Protein AF-A0A151J9N9-F1 (afdb_monomer)

InterPro domains:
  IPR048365 Transposable element P transposase-like, RNase H domain, N-terminal [PF21787] (84-137)
  IPR048367 Transposable element P transposase-like, RNase H, C-terminal domain [PF21789] (206-238)

Mean predicted aligned error: 14.63 Å

Secondary structure (DSSP, 8-state):
-HHHHHHHHHHHTTS-HHHHHHHHHHHHHTT--GGG----HHHHHHHHHHHHH-HHHHHHHHHHS----HHHHHHHHHTS---SS--HHHHHHHHHHHHH---GGGG---------------EEETTTTEEETSPPPEETTSSHHHHHHHHHHHHHT--EE-TTT--EES--HHHHHHHHHHHHHHHHHIIIIIIS--SEE-GGGGSSHHHHHHHHHHHHHHHH-SS--HHHHHHHHHHHHHTTT-PPPPTT-SSPP--PPPS--HHHHHHHHT--------------------------SSHHHHHHHHTTT-SS-----HHHHHHHHHHHHHHHHH-TT-HHHHHHHEEEEEETTEEEEEE-HHHHHHHHHHHHHHHHHHHHHTTSTTHHHHHHHHHHHTTTTTT---TTTHHHHHHHHHHHHHHHHHHHHHHHHHHHHTT-

Structure (mmCIF, N/CA/C/O backbone):
data_AF-A0A151J9N9-F1
#
_entry.id   AF-A0A151J9N9-F1
#
loop_
_atom_site.group_PDB
_atom_site.id
_atom_site.type_symbol
_atom_site.label_atom_id
_atom_site.label_alt_id
_atom_site.label_comp_id
_atom_site.label_asym_id
_atom_site.label_entity_id
_atom_site.label_seq_id
_atom_site.pdbx_PDB_ins_code
_atom_site.Cartn_x
_atom_site.Cartn_y
_atom_site.Cartn_z
_atom_site.occupancy
_atom_site.B_iso_or_equiv
_atom_site.auth_seq_id
_atom_site.auth_comp_id
_atom_site.auth_asym_id
_atom_site.auth_atom_id
_atom_site.pdbx_PDB_model_num
ATOM 1 N N . MET A 1 1 ? 55.517 -10.309 3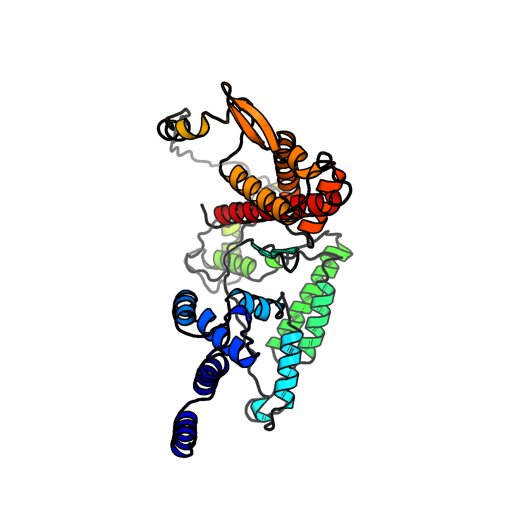.461 1.00 52.31 1 MET A N 1
ATOM 2 C CA . MET A 1 1 ? 54.178 -10.945 3.435 1.00 52.31 1 MET A CA 1
ATOM 3 C C . MET A 1 1 ? 53.534 -11.020 4.825 1.00 52.31 1 MET A C 1
ATOM 5 O O . MET A 1 1 ? 52.370 -10.668 4.935 1.00 52.31 1 MET A O 1
ATOM 9 N N . LEU A 1 2 ? 54.267 -11.378 5.897 1.00 49.97 2 LEU A N 1
ATOM 10 C CA . LEU A 1 2 ? 53.735 -11.324 7.275 1.00 49.97 2 LEU A CA 1
ATOM 11 C C . LEU A 1 2 ? 53.329 -9.907 7.742 1.00 49.97 2 LEU A C 1
ATOM 13 O O . LEU A 1 2 ? 52.328 -9.764 8.436 1.00 49.97 2 LEU A O 1
ATOM 17 N N . SER A 1 3 ? 54.050 -8.855 7.338 1.00 63.28 3 SER A N 1
ATOM 18 C CA . SER A 1 3 ? 53.783 -7.474 7.785 1.00 63.28 3 SER A CA 1
ATOM 19 C C . SER A 1 3 ? 52.447 -6.905 7.293 1.00 63.28 3 SER A C 1
ATOM 21 O O . SER A 1 3 ? 51.748 -6.234 8.047 1.00 63.28 3 SER A O 1
ATOM 23 N N . THR A 1 4 ? 52.048 -7.204 6.054 1.00 61.69 4 THR A N 1
ATOM 24 C CA . THR A 1 4 ? 50.780 -6.746 5.467 1.00 61.69 4 THR A CA 1
ATOM 25 C C . THR A 1 4 ? 49.570 -7.480 6.038 1.00 61.69 4 THR A C 1
ATOM 27 O O . THR A 1 4 ? 48.537 -6.858 6.272 1.00 61.69 4 THR A O 1
ATOM 30 N N . PHE A 1 5 ? 49.698 -8.779 6.324 1.00 67.00 5 PHE A N 1
ATOM 31 C CA . PHE A 1 5 ? 48.633 -9.555 6.966 1.00 67.00 5 PHE A CA 1
ATOM 32 C C . PHE A 1 5 ? 48.384 -9.099 8.413 1.00 67.00 5 PHE A C 1
ATOM 34 O O . PHE A 1 5 ? 47.239 -8.898 8.819 1.00 67.00 5 PHE A O 1
ATOM 41 N N . VAL A 1 6 ? 49.454 -8.849 9.174 1.00 73.12 6 VAL A N 1
ATOM 42 C CA . VAL A 1 6 ? 49.362 -8.300 10.537 1.00 73.12 6 VAL A CA 1
ATOM 43 C C . VAL A 1 6 ? 48.759 -6.891 10.523 1.00 73.12 6 VAL A C 1
ATOM 45 O O . VAL A 1 6 ? 47.864 -6.607 11.318 1.00 73.12 6 VAL A O 1
ATOM 48 N N . ALA A 1 7 ? 49.166 -6.032 9.584 1.00 72.56 7 ALA A N 1
ATOM 49 C CA . ALA A 1 7 ? 48.597 -4.692 9.436 1.00 72.56 7 ALA A CA 1
ATOM 50 C C . ALA A 1 7 ? 47.094 -4.719 9.103 1.00 72.56 7 ALA A C 1
ATOM 52 O O . ALA A 1 7 ? 46.330 -3.942 9.676 1.00 72.56 7 ALA A O 1
ATOM 53 N N . PHE A 1 8 ? 46.649 -5.634 8.234 1.00 74.12 8 PHE A N 1
ATOM 54 C CA . PHE A 1 8 ? 45.229 -5.787 7.911 1.00 74.12 8 PHE A CA 1
ATOM 55 C C . PHE A 1 8 ? 44.408 -6.254 9.117 1.00 74.12 8 PHE A C 1
ATOM 57 O O . PHE A 1 8 ? 43.346 -5.696 9.372 1.00 74.12 8 PHE A O 1
ATOM 64 N N . ASN A 1 9 ? 44.905 -7.217 9.897 1.00 76.00 9 ASN A N 1
ATOM 65 C CA . ASN A 1 9 ? 44.206 -7.678 11.100 1.00 76.00 9 ASN A CA 1
ATOM 66 C C . ASN A 1 9 ? 44.138 -6.587 12.179 1.00 76.00 9 ASN A C 1
ATOM 68 O O . ASN A 1 9 ? 43.089 -6.387 12.788 1.00 76.00 9 ASN A O 1
ATOM 72 N N . LEU A 1 10 ? 45.216 -5.821 12.373 1.00 78.69 10 LEU A N 1
ATOM 73 C CA . LEU A 1 10 ? 45.214 -4.665 13.277 1.00 78.69 10 LEU A CA 1
ATOM 74 C C . LEU A 1 10 ? 44.241 -3.571 12.819 1.00 78.69 10 LEU A C 1
ATOM 76 O O . LEU A 1 10 ? 43.599 -2.936 13.654 1.00 78.69 10 LEU A O 1
ATOM 80 N N . PHE A 1 11 ? 44.116 -3.353 11.508 1.00 79.94 11 PHE A N 1
ATOM 81 C CA . PHE A 1 11 ? 43.140 -2.431 10.932 1.00 79.94 11 PHE A CA 1
ATOM 82 C C . PHE A 1 11 ? 41.705 -2.941 11.113 1.00 79.94 11 PHE A C 1
ATOM 84 O O . PHE A 1 11 ? 40.861 -2.211 11.624 1.00 79.94 11 PHE A O 1
ATOM 91 N N . ALA A 1 12 ? 41.439 -4.202 10.772 1.00 79.62 12 ALA A N 1
ATOM 92 C CA . ALA A 1 12 ? 40.127 -4.830 10.892 1.00 79.62 12 ALA A CA 1
ATOM 93 C C 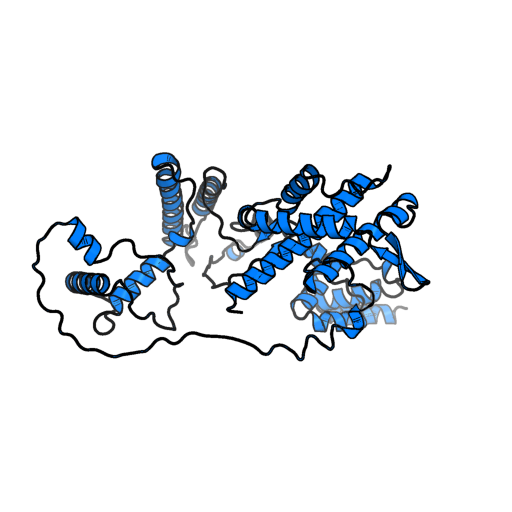. ALA A 1 12 ? 39.609 -4.826 12.338 1.00 79.62 12 ALA A C 1
ATOM 95 O O . ALA A 1 12 ? 38.441 -4.519 12.560 1.00 79.62 12 ALA A O 1
ATOM 96 N N . ASN A 1 13 ? 40.485 -5.068 13.318 1.00 83.31 13 ASN A N 1
ATOM 97 C CA . ASN A 1 13 ? 40.135 -5.059 14.742 1.00 83.31 13 ASN A CA 1
ATOM 98 C C . ASN A 1 13 ? 39.726 -3.672 15.272 1.00 83.31 13 ASN A C 1
ATOM 100 O O . ASN A 1 13 ? 39.119 -3.585 16.336 1.00 83.31 13 ASN A O 1
ATOM 104 N N . LYS A 1 14 ? 40.043 -2.587 14.552 1.00 88.19 14 LYS A N 1
ATOM 105 C CA . LYS A 1 14 ? 39.627 -1.216 14.901 1.00 88.19 14 LYS A CA 1
ATOM 106 C C . LYS A 1 14 ? 38.298 -0.804 14.264 1.00 88.19 14 LYS A C 1
ATOM 108 O O . LYS A 1 14 ? 37.786 0.267 14.582 1.00 88.19 14 LYS A O 1
ATOM 113 N N . LEU A 1 15 ? 37.756 -1.609 13.352 1.00 88.88 15 LEU A N 1
ATOM 114 C CA . LEU A 1 15 ? 36.536 -1.295 12.617 1.00 88.88 15 LEU A CA 1
ATOM 115 C C . LEU A 1 15 ? 35.320 -1.973 13.242 1.00 88.88 15 LEU A C 1
ATOM 117 O O . LEU A 1 15 ? 35.376 -3.119 13.680 1.00 88.88 15 LEU A O 1
ATOM 121 N N . ASN A 1 16 ? 34.175 -1.293 13.204 1.00 91.31 16 ASN A N 1
ATOM 122 C CA . ASN A 1 16 ? 32.904 -1.940 13.511 1.00 91.31 16 ASN A CA 1
ATOM 123 C C . ASN A 1 16 ? 32.451 -2.854 12.358 1.00 91.31 16 ASN A C 1
ATOM 125 O O . ASN A 1 16 ? 32.914 -2.739 11.221 1.00 91.31 16 ASN A O 1
ATOM 129 N N . SER A 1 17 ? 31.482 -3.732 12.623 1.00 88.31 17 SER A N 1
ATOM 130 C CA . SER A 1 17 ? 31.041 -4.750 11.660 1.00 88.31 17 SER A CA 1
ATOM 131 C C . SER A 1 17 ? 30.574 -4.169 10.319 1.00 88.31 17 SER A C 1
ATOM 133 O O . SER A 1 17 ? 30.810 -4.769 9.271 1.00 88.31 17 SER A O 1
ATOM 135 N N . ARG A 1 18 ? 29.943 -2.984 10.316 1.00 90.19 18 ARG A N 1
ATOM 136 C CA . ARG A 1 18 ? 29.475 -2.327 9.080 1.00 90.19 18 ARG A CA 1
ATOM 137 C C . ARG A 1 1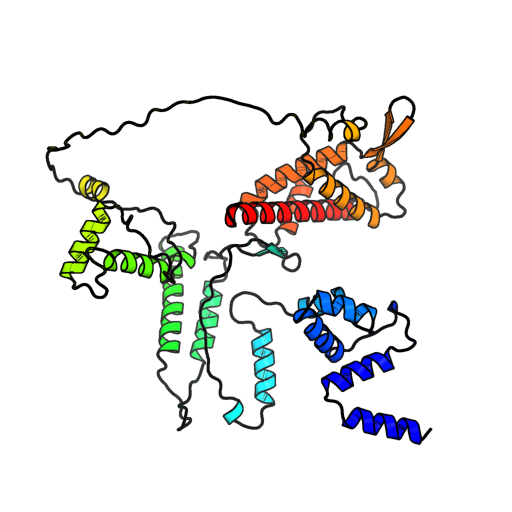8 ? 30.636 -1.754 8.270 1.00 90.19 18 ARG A C 1
ATOM 139 O O . ARG A 1 18 ? 30.661 -1.923 7.054 1.00 90.19 18 ARG A O 1
ATOM 146 N N . GLN A 1 19 ? 31.595 -1.110 8.934 1.00 90.81 19 GLN A N 1
ATOM 147 C CA . GLN A 1 19 ? 32.823 -0.613 8.309 1.00 90.81 19 GLN A CA 1
ATOM 148 C C . GLN A 1 19 ? 33.635 -1.771 7.728 1.00 90.81 19 GLN A C 1
ATOM 150 O O . GLN A 1 19 ? 34.045 -1.712 6.572 1.00 90.81 19 GLN A O 1
ATOM 155 N N . LEU A 1 20 ? 33.799 -2.854 8.492 1.00 90.62 20 LEU A N 1
ATOM 156 C CA . LEU A 1 20 ? 34.499 -4.047 8.035 1.00 90.62 20 LEU A CA 1
ATOM 157 C C . LEU A 1 20 ? 33.823 -4.645 6.794 1.00 90.62 20 LEU A C 1
ATOM 159 O O . LEU A 1 20 ? 34.497 -4.868 5.792 1.00 90.62 20 LEU A O 1
ATOM 163 N N . THR A 1 21 ? 32.494 -4.801 6.820 1.00 92.69 21 THR A N 1
ATOM 164 C CA . THR A 1 21 ? 31.706 -5.268 5.663 1.00 92.69 21 THR A CA 1
ATOM 165 C C . THR A 1 21 ? 31.928 -4.373 4.441 1.00 92.69 21 THR A C 1
ATOM 167 O O . THR A 1 21 ? 32.121 -4.871 3.334 1.00 92.69 21 THR A O 1
ATOM 170 N N . PHE A 1 22 ? 31.942 -3.048 4.625 1.00 94.00 22 PHE A N 1
ATOM 171 C CA . PHE A 1 22 ? 32.175 -2.096 3.540 1.00 94.00 22 PHE A CA 1
ATOM 172 C C . PHE A 1 22 ? 33.564 -2.253 2.910 1.00 94.00 22 PHE A C 1
ATOM 174 O O . PHE A 1 22 ? 33.670 -2.368 1.690 1.00 94.00 22 PHE A O 1
ATOM 181 N N . PHE A 1 23 ? 34.628 -2.276 3.716 1.00 92.19 23 PHE A N 1
ATOM 182 C CA . PHE A 1 23 ? 35.994 -2.387 3.198 1.00 92.19 23 PHE A CA 1
ATOM 183 C C . PHE A 1 23 ? 36.283 -3.773 2.617 1.00 92.19 23 PHE A C 1
ATOM 185 O O . PHE A 1 23 ? 36.908 -3.867 1.563 1.00 92.19 23 PHE A O 1
ATOM 192 N N . GLN A 1 24 ? 35.772 -4.844 3.233 1.00 90.56 24 GLN A N 1
ATOM 193 C CA . GLN A 1 24 ? 35.853 -6.197 2.677 1.00 90.56 24 GLN A CA 1
ATOM 194 C C . GLN A 1 24 ? 35.164 -6.282 1.313 1.00 90.56 24 GLN A C 1
ATOM 196 O O . GLN A 1 24 ? 35.735 -6.847 0.384 1.00 90.56 24 GLN A O 1
ATOM 201 N N . LEU A 1 25 ? 33.989 -5.662 1.161 1.00 93.75 25 LEU A N 1
ATOM 202 C CA . LEU A 1 25 ? 33.309 -5.533 -0.126 1.00 93.75 25 LEU A CA 1
ATOM 203 C C . LEU A 1 25 ? 34.196 -4.829 -1.165 1.00 93.75 25 LEU A C 1
ATOM 205 O O . LEU A 1 25 ? 34.306 -5.310 -2.295 1.00 93.75 25 LEU A O 1
ATOM 209 N N . GLN A 1 26 ? 34.839 -3.713 -0.795 1.00 94.06 26 GLN A N 1
ATOM 210 C CA . GLN A 1 26 ? 35.711 -2.976 -1.716 1.00 94.06 26 GLN A CA 1
ATOM 211 C C . GLN A 1 26 ? 36.912 -3.817 -2.164 1.00 94.06 26 GLN A C 1
ATOM 213 O O . GLN A 1 26 ? 37.210 -3.887 -3.355 1.00 94.06 26 GLN A O 1
ATOM 218 N N . LEU A 1 27 ? 37.568 -4.500 -1.224 1.00 90.44 27 LEU A N 1
ATOM 219 C CA . LEU A 1 27 ? 38.727 -5.346 -1.504 1.00 90.44 27 LEU A CA 1
ATOM 220 C C . LEU A 1 27 ? 38.350 -6.565 -2.349 1.00 90.44 27 LEU A C 1
ATOM 222 O O . LEU A 1 27 ? 39.007 -6.846 -3.347 1.00 90.44 27 LEU A O 1
ATOM 226 N N . ARG A 1 28 ? 37.255 -7.250 -2.001 1.00 92.31 28 ARG A N 1
ATOM 227 C CA . ARG A 1 28 ? 36.778 -8.459 -2.689 1.00 92.31 28 ARG A CA 1
ATOM 228 C C . ARG A 1 28 ? 36.382 -8.198 -4.140 1.00 92.31 28 ARG A C 1
ATOM 230 O O . ARG A 1 28 ? 36.520 -9.083 -4.979 1.00 92.31 28 ARG A O 1
ATOM 237 N N . LEU A 1 29 ? 35.845 -7.014 -4.432 1.00 92.00 29 LEU A N 1
ATOM 238 C CA . LEU A 1 29 ? 35.436 -6.633 -5.785 1.00 92.00 29 LEU A CA 1
ATOM 239 C C . LEU A 1 29 ? 36.518 -5.869 -6.554 1.00 92.00 29 LEU A C 1
ATOM 241 O O . LEU A 1 29 ? 36.318 -5.573 -7.738 1.00 92.00 29 LEU A O 1
ATOM 245 N N . SER A 1 30 ? 37.659 -5.582 -5.928 1.00 89.88 30 SER A N 1
ATOM 246 C CA . SER A 1 30 ? 38.805 -4.995 -6.613 1.00 89.88 30 SER A CA 1
ATOM 247 C C . SER A 1 30 ? 39.269 -5.909 -7.752 1.00 89.88 30 SER A C 1
ATOM 249 O O . SER A 1 30 ? 39.282 -7.130 -7.619 1.00 89.88 30 SER A O 1
ATOM 251 N N . GLY A 1 31 ? 39.569 -5.331 -8.915 1.00 86.56 31 GLY A N 1
ATOM 252 C CA . GLY A 1 31 ? 39.940 -6.085 -10.120 1.00 86.56 31 GLY A CA 1
ATOM 253 C C . GLY A 1 31 ? 38.785 -6.800 -10.838 1.00 86.56 31 GLY A C 1
ATOM 254 O O . GLY A 1 31 ? 38.981 -7.318 -11.934 1.00 86.56 31 GLY A O 1
ATOM 255 N N . THR A 1 32 ? 37.561 -6.798 -10.292 1.00 89.62 32 THR A N 1
ATOM 256 C CA . THR A 1 32 ? 36.397 -7.381 -10.980 1.00 89.62 32 THR A CA 1
ATOM 257 C C . THR A 1 32 ? 35.721 -6.372 -11.911 1.00 89.62 32 THR A C 1
ATOM 259 O O . THR A 1 32 ? 35.419 -5.228 -11.534 1.00 89.62 32 THR A O 1
ATOM 262 N N . ILE A 1 33 ? 35.423 -6.815 -13.136 1.00 89.62 33 ILE A N 1
ATOM 263 C CA . ILE A 1 33 ? 34.673 -6.012 -14.108 1.00 89.62 33 ILE A CA 1
ATOM 264 C C . ILE A 1 33 ? 33.260 -5.690 -13.586 1.00 89.62 33 ILE A C 1
ATOM 266 O O . ILE A 1 33 ? 32.658 -6.522 -12.897 1.00 89.62 33 ILE A O 1
ATOM 270 N N . PRO A 1 34 ? 32.670 -4.528 -13.934 1.00 82.75 34 PRO A N 1
ATOM 271 C CA . PRO A 1 34 ? 31.381 -4.089 -13.389 1.00 82.75 34 PRO A CA 1
ATOM 272 C C . PRO A 1 34 ? 30.249 -5.127 -13.470 1.00 82.75 34 PRO A C 1
ATOM 274 O O . PRO A 1 34 ? 29.521 -5.310 -12.496 1.00 82.75 34 PRO A O 1
ATOM 277 N N . ASN A 1 35 ? 30.134 -5.853 -14.587 1.00 82.69 35 ASN A N 1
ATOM 278 C CA . ASN A 1 35 ? 29.091 -6.869 -14.799 1.00 82.69 35 ASN A CA 1
ATOM 279 C C . ASN A 1 35 ? 29.354 -8.191 -14.043 1.00 82.69 35 ASN A C 1
ATOM 281 O O . ASN A 1 35 ? 28.431 -8.975 -13.802 1.00 82.69 35 ASN A O 1
ATOM 285 N N . GLY A 1 36 ? 30.603 -8.438 -13.642 1.00 84.81 36 GLY A N 1
ATOM 286 C CA . GLY A 1 36 ? 31.025 -9.616 -12.880 1.00 84.81 36 GLY A CA 1
ATOM 287 C C . GLY A 1 36 ? 30.829 -9.473 -11.370 1.00 84.81 36 GLY A C 1
ATOM 288 O O . GLY A 1 36 ? 30.867 -10.465 -10.648 1.00 84.81 36 GLY A O 1
ATOM 289 N N . ARG A 1 37 ? 30.560 -8.259 -10.877 1.00 90.12 37 ARG A N 1
ATOM 290 C CA . ARG A 1 37 ? 30.398 -7.992 -9.443 1.00 90.12 37 ARG A CA 1
ATOM 291 C C . ARG A 1 37 ? 29.183 -8.725 -8.878 1.00 90.12 37 ARG A C 1
ATOM 293 O O . ARG A 1 37 ? 28.085 -8.690 -9.443 1.00 90.12 37 ARG A O 1
ATOM 300 N N . ARG A 1 38 ? 29.377 -9.400 -7.744 1.00 91.50 38 ARG A N 1
ATOM 301 C CA . ARG A 1 38 ? 28.330 -10.104 -6.991 1.00 91.50 38 ARG A CA 1
ATOM 302 C C . ARG A 1 38 ? 28.345 -9.621 -5.549 1.00 91.50 38 ARG A C 1
ATOM 304 O O . ARG A 1 38 ? 29.411 -9.528 -4.942 1.00 91.50 38 ARG A O 1
ATOM 311 N N . PHE A 1 39 ? 27.157 -9.318 -5.035 1.00 93.88 39 PHE A N 1
ATOM 312 C CA . PHE A 1 39 ? 26.957 -8.750 -3.705 1.00 93.88 39 PHE A CA 1
ATOM 313 C C . PHE A 1 39 ? 26.174 -9.724 -2.823 1.00 93.88 39 PHE A C 1
ATOM 315 O O . PHE A 1 39 ? 25.160 -10.275 -3.281 1.00 93.88 39 PHE A O 1
ATOM 322 N N . THR A 1 40 ? 26.612 -9.902 -1.579 1.00 94.25 40 THR A N 1
ATOM 323 C CA . THR A 1 40 ? 25.919 -10.699 -0.557 1.00 94.25 40 THR A CA 1
ATOM 324 C C . THR A 1 40 ? 24.660 -9.980 -0.054 1.00 94.25 40 THR A C 1
ATOM 326 O O . THR A 1 40 ? 24.356 -8.855 -0.465 1.00 94.25 40 THR A O 1
ATOM 329 N N . LYS A 1 41 ? 23.866 -10.634 0.804 1.00 92.88 41 LYS A N 1
ATOM 330 C CA . LYS A 1 41 ? 22.652 -10.023 1.373 1.00 92.88 41 LYS A CA 1
ATOM 331 C C . LYS A 1 41 ? 23.008 -8.902 2.352 1.00 92.88 41 LYS A C 1
ATOM 333 O O . LYS A 1 41 ? 22.371 -7.853 2.322 1.00 92.88 41 LYS A O 1
ATOM 338 N N . GLU A 1 42 ? 24.053 -9.099 3.145 1.00 93.38 42 GLU A N 1
ATOM 339 C CA . GLU A 1 42 ? 24.560 -8.160 4.148 1.00 93.38 42 GLU A CA 1
ATOM 340 C C . GLU A 1 42 ? 25.100 -6.891 3.478 1.00 93.38 42 GLU A C 1
ATOM 342 O O . GLU A 1 42 ? 24.753 -5.777 3.866 1.00 93.38 42 GLU A O 1
ATOM 347 N N . GLU A 1 43 ? 25.869 -7.047 2.399 1.00 95.00 43 GLU A N 1
ATOM 348 C CA . GLU A 1 43 ? 26.397 -5.928 1.612 1.00 95.00 43 GLU A CA 1
ATOM 349 C C . GLU A 1 43 ? 25.278 -5.121 0.942 1.00 95.00 43 GLU A C 1
ATOM 351 O O . GLU A 1 43 ? 25.312 -3.888 0.923 1.00 95.00 43 GLU A O 1
ATOM 356 N N . LYS A 1 44 ? 24.251 -5.801 0.411 1.00 95.38 44 LYS A N 1
ATOM 357 C CA . LYS A 1 44 ? 23.067 -5.128 -0.142 1.00 95.38 44 LYS A CA 1
ATOM 358 C C . LYS A 1 44 ? 22.275 -4.404 0.942 1.00 95.38 44 LYS A C 1
ATOM 360 O O . LYS A 1 44 ? 21.808 -3.303 0.676 1.00 95.38 44 LYS A O 1
ATOM 365 N N . ALA A 1 45 ? 22.135 -4.977 2.137 1.00 93.94 45 ALA A N 1
ATOM 366 C CA . ALA A 1 45 ? 21.465 -4.327 3.263 1.00 93.94 45 ALA A CA 1
ATOM 367 C C . ALA A 1 45 ? 22.217 -3.064 3.716 1.00 93.94 45 ALA A C 1
ATOM 369 O O . ALA A 1 45 ? 21.600 -2.017 3.917 1.00 93.94 45 ALA A O 1
ATOM 370 N N . LEU A 1 46 ? 23.552 -3.124 3.782 1.00 94.69 46 LEU A N 1
ATOM 371 C CA . LEU A 1 46 ? 24.394 -1.963 4.064 1.00 94.69 46 LEU A CA 1
ATOM 372 C C . LEU A 1 46 ? 24.229 -0.878 2.990 1.00 94.69 46 LEU A C 1
ATOM 374 O O . LEU A 1 46 ? 23.925 0.269 3.310 1.00 94.69 46 LEU A O 1
ATOM 378 N N . ALA A 1 47 ? 24.352 -1.238 1.712 1.00 95.69 47 ALA A N 1
ATOM 379 C CA . ALA A 1 47 ? 24.160 -0.303 0.606 1.00 95.69 47 ALA A CA 1
ATOM 380 C C . ALA A 1 47 ? 22.739 0.288 0.570 1.00 95.69 47 ALA A C 1
ATOM 382 O O . ALA A 1 47 ? 22.558 1.469 0.273 1.00 95.69 47 ALA A O 1
ATOM 383 N N . LEU A 1 48 ? 21.726 -0.511 0.916 1.00 94.62 48 LEU A N 1
ATOM 384 C CA . LEU A 1 48 ? 20.348 -0.052 1.032 1.00 94.62 48 LEU A CA 1
ATOM 385 C C . LEU A 1 48 ? 20.190 0.989 2.140 1.00 94.62 48 LEU A C 1
ATOM 387 O O . LEU A 1 48 ? 19.465 1.959 1.930 1.00 94.62 48 LEU A O 1
ATOM 391 N N . SER A 1 49 ? 20.886 0.830 3.271 1.00 93.56 49 SER A N 1
ATOM 392 C CA . SER A 1 49 ? 20.872 1.839 4.334 1.00 93.56 49 SER A CA 1
ATOM 393 C C . SER A 1 49 ? 21.387 3.192 3.832 1.00 93.56 49 SER A C 1
ATOM 395 O O . SER A 1 49 ? 20.705 4.194 4.008 1.00 93.56 49 SER A O 1
ATOM 397 N N . PHE A 1 50 ? 22.494 3.217 3.079 1.00 93.50 50 PHE A N 1
ATOM 398 C CA . PHE A 1 50 ? 23.025 4.449 2.484 1.00 93.50 50 PHE A CA 1
ATOM 399 C C . PHE A 1 50 ? 22.037 5.081 1.497 1.00 93.50 50 PHE A C 1
ATOM 401 O O . PHE A 1 50 ? 21.776 6.281 1.559 1.00 93.50 50 PHE A O 1
ATOM 408 N N . TYR A 1 51 ? 21.445 4.266 0.617 1.00 95.69 51 TYR A N 1
ATOM 409 C CA . TYR A 1 51 ? 20.465 4.734 -0.363 1.00 95.69 51 TYR A CA 1
ATOM 410 C C . TYR A 1 51 ? 19.204 5.318 0.284 1.00 95.69 51 TYR A C 1
ATOM 412 O O . TYR A 1 51 ? 18.673 6.315 -0.204 1.00 95.69 51 TYR A O 1
ATOM 420 N N . LYS A 1 52 ? 18.716 4.705 1.368 1.00 93.25 52 LYS A N 1
ATOM 421 C CA . LYS A 1 52 ? 17.521 5.164 2.087 1.00 93.25 52 LYS A CA 1
ATOM 422 C C . LYS A 1 52 ? 17.779 6.396 2.947 1.00 93.25 52 LYS A C 1
ATOM 424 O O . LYS A 1 52 ? 16.863 7.196 3.086 1.00 93.25 52 LYS A O 1
ATOM 429 N N . THR A 1 53 ? 18.998 6.583 3.452 1.00 93.50 53 THR A N 1
ATOM 430 C CA . THR A 1 53 ? 19.392 7.825 4.130 1.00 93.50 53 THR A CA 1
ATOM 431 C C . THR A 1 53 ? 19.495 8.990 3.147 1.00 93.50 53 THR A C 1
ATOM 433 O O . THR A 1 53 ? 18.972 10.065 3.414 1.00 93.50 53 THR A O 1
ATOM 436 N N . SER A 1 54 ? 20.159 8.801 2.001 1.00 95.44 54 SER A N 1
ATOM 437 C CA . SER A 1 54 ? 20.220 9.825 0.954 1.00 95.44 54 SER A CA 1
ATOM 438 C C . SER A 1 54 ? 20.478 9.211 -0.417 1.00 95.44 54 SER A C 1
ATOM 440 O O . SER A 1 54 ? 21.562 8.703 -0.710 1.00 95.44 54 SER A O 1
ATOM 442 N N . GLY A 1 55 ? 19.482 9.318 -1.301 1.00 93.50 55 GLY A N 1
ATOM 443 C CA . GLY A 1 55 ? 19.591 8.825 -2.671 1.00 93.50 55 GLY A CA 1
ATOM 444 C C . GLY A 1 55 ? 20.678 9.546 -3.470 1.00 93.50 55 GLY A C 1
ATOM 445 O O . GLY A 1 55 ? 21.450 8.890 -4.165 1.00 93.50 55 GLY A O 1
ATOM 446 N N . GLN A 1 56 ? 20.776 10.874 -3.344 1.00 93.88 56 GLN A N 1
ATOM 447 C CA . GLN A 1 56 ? 21.786 11.678 -4.044 1.00 93.88 56 GLN A CA 1
ATOM 448 C C . GLN A 1 56 ? 23.205 11.333 -3.579 1.00 93.88 56 GLN A C 1
ATOM 450 O O . GLN A 1 56 ? 24.068 11.047 -4.410 1.00 93.88 56 GLN A O 1
ATOM 455 N N . CYS A 1 57 ? 23.427 11.265 -2.262 1.00 94.19 57 CYS A N 1
ATOM 456 C CA . CYS A 1 57 ? 24.717 10.858 -1.705 1.00 94.19 57 CYS A CA 1
ATOM 457 C C . CYS A 1 57 ? 25.084 9.435 -2.145 1.00 94.19 57 CYS A C 1
ATOM 459 O O . CYS A 1 57 ? 26.221 9.175 -2.522 1.00 94.19 57 CYS A O 1
ATOM 461 N N . TYR A 1 58 ? 24.117 8.517 -2.203 1.00 96.50 58 TYR A N 1
ATOM 462 C CA . TYR A 1 58 ? 24.367 7.166 -2.697 1.00 96.50 58 TYR A CA 1
ATOM 463 C C . TYR A 1 58 ? 24.845 7.133 -4.155 1.00 96.50 58 TYR A C 1
ATOM 465 O O . TYR A 1 58 ? 25.723 6.338 -4.486 1.00 96.50 58 TYR A O 1
ATOM 473 N N . TYR A 1 59 ? 24.301 7.983 -5.035 1.00 95.44 59 TYR A N 1
ATOM 474 C CA . TYR A 1 59 ? 24.787 8.079 -6.416 1.00 95.44 59 TYR A CA 1
ATOM 475 C C . TYR A 1 59 ? 26.238 8.565 -6.482 1.00 95.44 59 TYR A C 1
ATOM 477 O O . TYR A 1 59 ? 27.015 7.988 -7.243 1.00 95.44 59 TYR A O 1
ATOM 485 N N . LEU A 1 60 ? 26.608 9.544 -5.649 1.00 95.06 60 LEU A N 1
ATOM 486 C CA . LEU A 1 60 ? 27.990 10.012 -5.509 1.00 95.06 60 LEU A CA 1
ATOM 487 C C . LEU A 1 60 ? 28.908 8.910 -4.957 1.00 95.06 60 LEU A C 1
ATOM 489 O O . LEU A 1 60 ? 29.942 8.598 -5.535 1.00 95.06 60 LEU A O 1
ATOM 493 N N . LEU A 1 61 ? 28.513 8.240 -3.875 1.00 94.25 61 LEU A N 1
ATOM 494 C CA . LEU A 1 61 ? 29.298 7.142 -3.307 1.00 94.25 61 LEU A CA 1
ATOM 495 C C . LEU A 1 61 ? 29.464 5.994 -4.302 1.00 94.25 61 LEU A C 1
ATOM 497 O O . LEU A 1 61 ? 30.525 5.385 -4.370 1.00 94.25 61 LEU A O 1
ATOM 501 N N . ARG A 1 62 ? 28.446 5.704 -5.114 1.00 94.56 62 ARG A N 1
ATOM 502 C CA . ARG A 1 62 ? 28.508 4.660 -6.141 1.00 94.56 62 ARG A CA 1
ATOM 503 C C . ARG A 1 62 ? 29.454 5.005 -7.294 1.00 94.56 62 ARG A C 1
ATOM 505 O O . ARG A 1 62 ? 29.905 4.081 -7.968 1.00 94.56 62 ARG A O 1
ATOM 512 N N . SER A 1 63 ? 29.754 6.282 -7.547 1.00 92.06 63 SER A N 1
ATOM 513 C CA . SER A 1 63 ? 30.788 6.644 -8.527 1.00 92.06 63 SER A CA 1
ATOM 514 C C . SER A 1 63 ? 32.201 6.435 -7.983 1.00 92.06 63 SER A C 1
ATOM 516 O O . SER A 1 63 ? 33.121 6.250 -8.771 1.00 92.06 63 SER A O 1
ATOM 518 N N . MET A 1 64 ? 32.372 6.434 -6.657 1.00 92.69 64 MET A N 1
ATOM 519 C CA . MET A 1 64 ? 33.669 6.269 -5.990 1.00 92.69 64 MET A CA 1
ATOM 520 C C . MET A 1 64 ? 33.927 4.829 -5.520 1.00 92.69 64 MET A C 1
ATOM 522 O O . MET A 1 64 ? 35.065 4.370 -5.527 1.00 92.69 64 MET A O 1
ATOM 526 N N . PHE A 1 65 ? 32.879 4.102 -5.131 1.00 94.06 65 PHE A N 1
ATOM 527 C CA . PHE A 1 65 ? 32.966 2.792 -4.488 1.00 94.06 65 PHE A CA 1
ATOM 528 C C . PHE A 1 65 ? 32.180 1.715 -5.241 1.00 94.06 65 PHE A C 1
ATOM 530 O O . PHE A 1 65 ? 31.180 1.970 -5.918 1.00 94.06 65 PHE A O 1
ATOM 537 N N . PHE A 1 66 ? 32.589 0.459 -5.065 1.00 94.62 66 PHE A N 1
ATOM 538 C CA . PHE A 1 66 ? 31.890 -0.713 -5.578 1.00 94.62 66 PHE A CA 1
ATOM 539 C C . PHE A 1 66 ? 30.597 -0.948 -4.794 1.00 94.62 66 PHE A C 1
ATOM 541 O O . PHE A 1 66 ? 30.565 -1.695 -3.818 1.00 94.62 66 PHE A O 1
ATOM 548 N N . LEU A 1 67 ? 29.518 -0.301 -5.238 1.00 94.75 67 LEU A N 1
ATOM 549 C CA . LEU A 1 67 ? 28.187 -0.410 -4.644 1.00 94.75 67 LEU A CA 1
ATOM 550 C C . LEU A 1 67 ? 27.151 -0.982 -5.631 1.00 94.75 67 LEU A C 1
ATOM 552 O O . LEU A 1 67 ? 27.237 -0.740 -6.845 1.00 94.75 67 LEU A O 1
ATOM 556 N N . PRO A 1 68 ? 26.137 -1.724 -5.136 1.00 94.56 68 PRO A N 1
ATOM 557 C CA . PRO A 1 68 ? 25.051 -2.240 -5.959 1.00 94.56 68 PRO A CA 1
ATOM 558 C C . PRO A 1 68 ? 24.325 -1.145 -6.744 1.00 94.56 68 PRO A C 1
ATOM 560 O O . PRO A 1 68 ? 24.220 0.012 -6.328 1.00 94.56 68 PRO A O 1
ATOM 563 N N . SER A 1 69 ? 23.740 -1.516 -7.881 1.00 92.75 69 SER A N 1
ATOM 564 C CA . SER A 1 69 ? 22.829 -0.607 -8.577 1.00 92.75 69 SER A CA 1
ATOM 565 C C . SER A 1 69 ? 21.559 -0.369 -7.751 1.00 92.75 69 SER A C 1
ATOM 567 O O . SER A 1 69 ? 21.069 -1.278 -7.079 1.00 92.75 69 SER A O 1
ATOM 569 N N . VAL A 1 70 ? 20.964 0.823 -7.863 1.00 93.25 70 VAL A N 1
ATOM 570 C CA . VAL A 1 70 ? 19.669 1.128 -7.224 1.00 93.25 70 VAL A CA 1
ATOM 571 C C . VAL A 1 70 ? 18.587 0.134 -7.660 1.00 93.25 70 VAL A C 1
ATOM 573 O O . VAL A 1 70 ? 17.751 -0.262 -6.855 1.00 93.25 70 VAL A O 1
ATOM 576 N N . ARG A 1 71 ? 18.635 -0.347 -8.911 1.00 90.69 71 ARG A N 1
ATOM 577 C CA . ARG A 1 71 ? 17.735 -1.401 -9.400 1.00 90.69 71 ARG A CA 1
ATOM 578 C C . ARG A 1 71 ? 17.889 -2.696 -8.602 1.00 90.69 71 ARG A C 1
ATOM 580 O O . ARG A 1 71 ? 16.891 -3.282 -8.212 1.00 90.69 71 ARG A O 1
ATOM 587 N N . THR A 1 72 ? 19.119 -3.120 -8.319 1.00 91.12 72 THR A N 1
ATOM 588 C CA . THR A 1 72 ? 19.395 -4.302 -7.486 1.00 91.12 72 THR A CA 1
ATOM 589 C C . THR A 1 72 ? 18.815 -4.143 -6.080 1.00 91.12 72 THR A C 1
ATOM 591 O O . THR A 1 72 ? 18.214 -5.082 -5.564 1.00 91.12 72 THR A O 1
ATOM 594 N N . LEU A 1 73 ? 18.955 -2.957 -5.480 1.00 93.06 73 LEU A N 1
ATOM 595 C CA . LEU A 1 73 ? 18.414 -2.656 -4.151 1.00 93.06 73 LEU A CA 1
ATOM 596 C C . LEU A 1 73 ? 16.877 -2.637 -4.140 1.00 93.06 73 LEU A C 1
ATOM 598 O O . LEU A 1 73 ? 16.256 -3.223 -3.256 1.00 93.06 73 LEU A O 1
ATOM 602 N N . ARG A 1 74 ? 16.251 -2.022 -5.150 1.00 90.06 74 ARG A N 1
ATOM 603 C CA . ARG A 1 74 ? 14.788 -2.016 -5.320 1.00 90.06 74 ARG A CA 1
ATOM 604 C C . ARG A 1 74 ? 14.233 -3.419 -5.557 1.00 90.06 74 ARG A C 1
ATOM 606 O O . ARG A 1 74 ? 13.229 -3.772 -4.955 1.00 90.06 74 ARG A O 1
ATOM 613 N N . ASN A 1 75 ? 14.914 -4.239 -6.357 1.00 88.62 75 ASN A N 1
ATOM 614 C CA . ASN A 1 75 ? 14.539 -5.640 -6.547 1.00 88.62 75 ASN A CA 1
ATOM 615 C C . ASN A 1 75 ? 14.600 -6.418 -5.223 1.00 88.62 75 ASN A C 1
ATOM 617 O O . ASN A 1 75 ? 13.695 -7.190 -4.934 1.00 88.62 75 ASN A O 1
ATOM 621 N N . MET A 1 76 ? 15.618 -6.188 -4.386 1.00 88.81 76 MET A N 1
ATOM 622 C CA . MET A 1 76 ? 15.685 -6.818 -3.063 1.00 88.81 76 MET A CA 1
ATOM 623 C C . MET A 1 76 ? 14.489 -6.422 -2.184 1.00 88.81 76 MET A C 1
ATOM 625 O O . MET A 1 76 ? 13.894 -7.287 -1.549 1.00 88.81 76 MET A O 1
ATOM 629 N N . LEU A 1 77 ? 14.107 -5.141 -2.193 1.00 85.94 77 LEU A N 1
ATOM 630 C CA . LEU A 1 77 ? 12.927 -4.652 -1.476 1.00 85.94 77 LEU A CA 1
ATOM 631 C C . LEU A 1 77 ? 11.607 -5.207 -2.024 1.00 85.94 77 LEU A C 1
ATOM 633 O O . LEU A 1 77 ? 10.689 -5.420 -1.244 1.00 85.94 77 LEU A O 1
ATOM 637 N N . SER A 1 78 ? 11.516 -5.487 -3.327 1.00 84.12 78 SER A N 1
ATOM 638 C CA . SER A 1 78 ? 10.289 -6.016 -3.948 1.00 84.12 78 SER A CA 1
ATOM 639 C C . SER A 1 78 ? 9.858 -7.385 -3.408 1.00 84.12 78 SER A C 1
ATOM 641 O O . SER A 1 78 ? 8.697 -7.766 -3.536 1.00 84.12 78 SER A O 1
ATOM 643 N N . HIS A 1 79 ? 10.769 -8.124 -2.766 1.00 82.56 79 HIS A N 1
ATOM 644 C CA . HIS A 1 79 ? 10.431 -9.378 -2.095 1.00 82.56 79 HIS A CA 1
ATOM 645 C C . HIS A 1 79 ? 9.647 -9.166 -0.792 1.00 82.56 79 HIS A C 1
ATOM 647 O O . HIS A 1 79 ? 8.951 -10.081 -0.352 1.00 82.56 79 HIS A O 1
ATOM 653 N N . LEU A 1 80 ? 9.739 -7.982 -0.178 1.00 83.69 80 LEU A N 1
ATOM 654 C CA . LEU A 1 80 ? 8.968 -7.629 1.008 1.00 83.69 80 LEU A CA 1
ATOM 655 C C . LEU A 1 80 ? 7.606 -7.075 0.578 1.00 83.69 80 LEU A C 1
ATOM 657 O O . LEU A 1 80 ? 7.449 -5.878 0.349 1.00 83.69 80 LEU A O 1
ATOM 661 N N . LYS A 1 81 ? 6.617 -7.962 0.469 1.00 80.94 81 LYS A N 1
ATOM 662 C CA . LYS A 1 81 ? 5.233 -7.575 0.181 1.00 80.94 81 LYS A CA 1
ATOM 663 C C . LYS A 1 81 ? 4.575 -7.049 1.455 1.00 80.94 81 LYS A C 1
ATOM 665 O O . LYS A 1 81 ? 4.404 -7.800 2.417 1.00 80.94 81 LYS A O 1
ATOM 670 N N . LEU A 1 82 ? 4.234 -5.764 1.455 1.00 82.94 82 LEU A N 1
ATOM 671 C CA . LEU A 1 82 ? 3.462 -5.111 2.507 1.00 82.94 82 LEU A CA 1
ATOM 672 C C . LEU A 1 82 ? 2.081 -4.778 1.942 1.00 82.94 82 LEU A C 1
ATOM 674 O O . LEU A 1 82 ? 1.989 -4.219 0.855 1.00 82.94 82 LEU A O 1
ATOM 678 N N . ASP A 1 83 ? 1.042 -5.154 2.675 1.00 78.62 83 ASP A N 1
ATOM 679 C CA . ASP A 1 83 ? -0.357 -4.855 2.369 1.00 78.62 83 ASP A CA 1
ATOM 680 C C . ASP A 1 83 ? -1.061 -4.497 3.687 1.00 78.62 83 ASP A C 1
ATOM 682 O O . ASP A 1 83 ? -0.457 -4.611 4.763 1.00 78.62 83 ASP A O 1
ATOM 686 N N . THR A 1 84 ? -2.309 -4.048 3.614 1.00 81.25 84 THR A N 1
ATOM 687 C CA . THR A 1 84 ? -3.094 -3.665 4.791 1.00 81.25 84 THR A CA 1
ATOM 688 C C . THR A 1 84 ? -3.318 -4.846 5.749 1.00 81.25 84 THR A C 1
ATOM 690 O O . THR A 1 84 ? -3.381 -6.016 5.364 1.00 81.25 84 THR A O 1
ATOM 693 N N . GLY A 1 85 ? -3.422 -4.540 7.046 1.00 82.25 85 GLY A N 1
ATOM 694 C CA . GLY A 1 85 ? -3.608 -5.534 8.106 1.00 82.25 85 GLY A CA 1
ATOM 695 C C . GLY A 1 85 ? -2.308 -6.148 8.641 1.00 82.25 85 GLY A C 1
ATOM 696 O O . GLY A 1 85 ? -1.234 -5.550 8.588 1.00 82.25 85 GLY A O 1
ATOM 697 N N . LEU A 1 86 ? -2.405 -7.345 9.233 1.00 81.75 86 LEU A N 1
ATOM 698 C CA . LEU A 1 86 ? -1.255 -8.008 9.855 1.00 81.75 86 LEU A CA 1
ATOM 699 C C . LEU A 1 86 ? -0.372 -8.717 8.827 1.00 81.75 86 LEU A C 1
ATOM 701 O O . LEU A 1 86 ? -0.761 -9.713 8.212 1.00 81.75 86 LEU A O 1
ATOM 705 N N . ASN A 1 87 ? 0.876 -8.266 8.720 1.00 86.69 87 ASN A N 1
ATOM 706 C CA . ASN A 1 87 ? 1.843 -8.875 7.823 1.00 86.69 87 ASN A CA 1
ATOM 707 C C . ASN A 1 87 ? 2.393 -10.198 8.386 1.00 86.69 87 ASN A C 1
ATOM 709 O O . ASN A 1 87 ? 3.243 -10.221 9.281 1.00 86.69 87 ASN A O 1
ATOM 713 N N . ARG A 1 88 ? 1.945 -11.322 7.814 1.00 86.06 88 ARG A N 1
ATOM 714 C CA . ARG A 1 88 ? 2.355 -12.674 8.235 1.00 86.06 88 ARG A CA 1
ATOM 715 C C . ARG A 1 88 ? 3.859 -12.919 8.089 1.00 86.06 88 ARG A C 1
ATOM 717 O O . ARG A 1 88 ? 4.428 -13.635 8.912 1.00 86.06 88 ARG A O 1
ATOM 724 N N . THR A 1 89 ? 4.512 -12.326 7.089 1.00 88.56 89 THR A N 1
ATOM 725 C CA . THR A 1 89 ? 5.964 -12.457 6.890 1.00 88.56 89 THR A CA 1
ATOM 726 C C . THR A 1 89 ? 6.727 -11.816 8.044 1.00 88.56 89 THR A C 1
ATOM 728 O O . THR A 1 89 ? 7.621 -12.449 8.604 1.00 88.56 89 THR A O 1
ATOM 731 N N . ILE A 1 90 ? 6.328 -10.610 8.459 1.00 90.00 90 ILE A N 1
ATOM 732 C CA . ILE A 1 90 ? 6.921 -9.924 9.614 1.00 90.00 90 ILE A CA 1
ATOM 733 C C . ILE A 1 90 ? 6.645 -10.708 10.899 1.00 90.00 90 ILE A C 1
ATOM 735 O O . ILE A 1 90 ? 7.574 -10.965 11.657 1.00 90.00 90 ILE A O 1
ATOM 739 N N . LEU A 1 91 ? 5.405 -11.155 11.127 1.00 88.44 91 LEU A N 1
ATOM 740 C CA . LEU A 1 91 ? 5.063 -11.940 12.320 1.00 88.44 91 LEU A CA 1
ATOM 741 C C . LEU A 1 91 ? 5.853 -13.254 12.406 1.00 88.44 91 LEU A C 1
ATOM 743 O O . LEU A 1 91 ? 6.290 -13.644 13.487 1.00 88.44 91 LEU A O 1
ATOM 747 N N . THR A 1 92 ? 6.071 -13.924 11.274 1.00 91.19 92 THR A N 1
ATOM 748 C CA . THR A 1 92 ? 6.871 -15.156 11.215 1.00 91.19 92 THR A CA 1
ATOM 749 C C . THR A 1 92 ? 8.338 -14.870 11.529 1.00 91.19 92 THR A C 1
ATOM 751 O O . THR A 1 92 ? 8.937 -15.588 12.325 1.00 91.19 92 THR A O 1
ATOM 754 N N . ALA A 1 93 ? 8.899 -13.796 10.966 1.00 91.31 93 ALA A N 1
ATOM 755 C CA . ALA A 1 93 ? 10.265 -13.374 11.264 1.00 91.31 93 ALA A CA 1
ATOM 756 C C . ALA A 1 93 ? 10.437 -13.006 12.748 1.00 91.31 93 ALA A C 1
ATOM 758 O O . ALA A 1 93 ? 11.376 -13.473 13.387 1.00 91.31 93 ALA A O 1
ATOM 759 N N . LEU A 1 94 ? 9.492 -12.251 13.321 1.00 91.75 94 LEU A N 1
ATOM 760 C CA . LEU A 1 94 ? 9.485 -11.916 14.747 1.00 91.75 94 LEU A CA 1
ATOM 761 C C . LEU A 1 94 ? 9.417 -13.171 15.622 1.00 91.75 94 LEU A C 1
ATOM 763 O O . LEU A 1 94 ? 10.158 -13.269 16.595 1.00 91.75 94 LEU A O 1
ATOM 767 N N . LYS A 1 95 ? 8.584 -14.157 15.261 1.00 91.88 95 LYS A N 1
ATOM 768 C CA . LYS A 1 95 ? 8.504 -15.437 15.979 1.00 91.88 95 LYS A CA 1
ATOM 769 C C . LYS A 1 95 ? 9.853 -16.160 15.998 1.00 91.88 95 LYS A C 1
ATOM 771 O O . LYS A 1 95 ? 10.250 -16.655 17.048 1.00 91.88 95 LYS A O 1
ATOM 776 N N . SER A 1 96 ? 10.566 -16.194 14.871 1.00 93.88 96 SER A N 1
ATOM 777 C CA . SER A 1 96 ? 11.918 -16.761 14.813 1.00 93.88 96 SER A CA 1
ATOM 778 C C . SER A 1 96 ? 12.893 -16.003 15.715 1.00 93.88 96 SER A C 1
ATOM 780 O O . SER A 1 96 ? 13.568 -16.634 16.521 1.00 93.88 96 SER A O 1
ATOM 782 N N . CYS A 1 97 ? 12.903 -14.666 15.664 1.00 92.94 97 CYS A N 1
ATOM 783 C CA . CYS A 1 97 ? 13.768 -13.856 16.525 1.00 92.94 97 CYS A CA 1
ATOM 784 C C . CYS A 1 97 ? 13.490 -14.086 18.019 1.00 92.94 97 CYS A C 1
ATOM 786 O O . CYS A 1 97 ? 14.423 -14.227 18.801 1.00 92.94 97 CYS A O 1
ATOM 788 N N . VAL A 1 98 ? 12.218 -14.163 18.423 1.00 92.06 98 VAL A N 1
ATOM 789 C CA . VAL A 1 98 ? 11.823 -14.395 19.824 1.00 92.06 98 VAL A CA 1
ATOM 790 C C . VAL A 1 98 ? 12.232 -15.788 20.312 1.00 92.06 98 VAL A C 1
ATOM 792 O O . VAL A 1 98 ? 12.592 -15.944 21.478 1.00 92.06 98 VAL A O 1
ATOM 795 N N . ASN A 1 99 ? 12.224 -16.798 19.438 1.00 92.62 99 ASN A N 1
ATOM 796 C CA . ASN A 1 99 ? 12.669 -18.151 19.788 1.00 92.62 99 ASN A CA 1
ATOM 797 C C . ASN A 1 99 ? 14.182 -18.234 20.052 1.00 92.62 99 ASN A C 1
ATOM 799 O O . ASN A 1 99 ? 14.617 -19.103 20.802 1.00 92.62 99 ASN A O 1
ATOM 803 N N . GLU A 1 100 ? 14.975 -17.341 19.458 1.00 94.00 100 GLU A N 1
ATOM 804 C CA . GLU A 1 100 ? 16.427 -17.260 19.675 1.00 94.00 100 GLU A CA 1
ATOM 805 C C . GLU A 1 100 ? 16.798 -16.485 20.955 1.00 94.00 100 GLU A C 1
ATOM 807 O O . GLU A 1 100 ? 17.936 -16.561 21.428 1.00 94.00 100 GLU A O 1
ATOM 812 N N . MET A 1 101 ? 15.849 -15.753 21.553 1.00 94.06 101 MET A N 1
ATOM 813 C CA . MET A 1 101 ? 16.079 -14.991 22.781 1.00 94.06 101 MET A CA 1
ATOM 814 C C . MET A 1 101 ? 16.202 -15.919 23.991 1.00 94.06 101 MET A C 1
ATOM 816 O O . MET A 1 101 ? 15.264 -16.628 24.360 1.00 94.06 101 MET A O 1
ATOM 820 N N . LYS A 1 102 ? 17.363 -15.861 24.653 1.00 93.19 102 LYS A N 1
ATOM 821 C CA . LYS A 1 102 ? 17.668 -16.679 25.838 1.00 93.19 102 LYS A CA 1
ATOM 822 C C . LYS A 1 102 ? 16.968 -16.187 27.104 1.00 93.19 102 LYS A C 1
ATOM 824 O O . LYS A 1 102 ? 16.631 -16.989 27.968 1.00 93.19 102 LYS A O 1
ATOM 829 N N . ASN A 1 103 ? 16.791 -14.876 27.239 1.00 89.25 103 ASN A N 1
ATOM 830 C CA . ASN A 1 103 ? 16.210 -14.262 28.425 1.00 89.25 103 ASN A CA 1
ATOM 831 C C . ASN A 1 103 ? 14.709 -14.031 28.222 1.00 89.25 103 ASN A C 1
ATOM 833 O O . ASN A 1 103 ? 14.296 -13.319 27.311 1.00 89.25 103 ASN A O 1
ATOM 837 N N . GLU A 1 104 ? 13.889 -14.590 29.111 1.00 84.81 104 GLU A N 1
ATOM 838 C CA . GLU A 1 104 ? 12.429 -14.429 29.078 1.00 84.81 104 GLU A CA 1
ATOM 839 C C . GLU A 1 104 ? 11.983 -12.969 29.222 1.00 84.81 104 GLU A C 1
ATOM 841 O O . GLU A 1 104 ? 10.946 -12.584 28.686 1.00 84.81 104 GLU A O 1
ATOM 846 N N . LYS A 1 105 ? 12.768 -12.127 29.908 1.00 85.12 105 LYS A N 1
ATOM 847 C CA . LYS A 1 105 ? 12.434 -10.704 30.059 1.00 85.12 105 LYS A CA 1
ATOM 848 C C . LYS A 1 105 ? 12.531 -9.934 28.742 1.00 85.12 105 LYS A C 1
ATOM 850 O O . LYS A 1 105 ? 11.763 -8.997 28.554 1.00 85.12 105 LYS A O 1
ATOM 855 N N . ASP A 1 106 ? 13.402 -10.352 27.825 1.00 87.31 106 ASP A N 1
ATOM 856 C CA . ASP A 1 106 ? 13.597 -9.682 26.530 1.00 87.31 106 ASP A CA 1
ATOM 857 C C . ASP A 1 106 ? 12.429 -9.953 25.566 1.00 87.31 106 ASP A C 1
ATOM 859 O O . ASP A 1 106 ? 12.231 -9.228 24.594 1.00 87.31 106 ASP A O 1
ATOM 863 N N . LYS A 1 107 ? 11.612 -10.975 25.859 1.00 87.12 107 LYS A N 1
ATOM 864 C CA . LYS A 1 107 ? 10.395 -11.305 25.103 1.00 87.12 107 LYS A CA 1
ATOM 865 C C . LYS A 1 107 ? 9.220 -10.382 25.441 1.00 87.12 107 LYS A C 1
ATOM 867 O O . LYS A 1 107 ? 8.185 -10.440 24.778 1.00 87.12 107 LYS A O 1
ATOM 872 N N . LEU A 1 108 ? 9.347 -9.560 26.484 1.00 86.69 108 LEU A N 1
ATOM 873 C CA . LEU A 1 108 ? 8.317 -8.612 26.890 1.00 86.69 108 LEU A CA 1
ATOM 874 C C . LEU A 1 108 ? 8.374 -7.365 26.022 1.00 86.69 108 LEU A C 1
ATOM 876 O O . LEU A 1 108 ? 9.408 -6.712 25.910 1.00 86.69 108 LEU A O 1
ATOM 880 N N . VAL A 1 109 ? 7.229 -7.007 25.452 1.00 87.06 109 VAL A N 1
ATOM 881 C CA . VAL A 1 109 ? 7.097 -5.852 24.567 1.00 87.06 109 VAL A CA 1
ATOM 882 C C . VAL A 1 109 ? 5.934 -4.974 25.000 1.00 87.06 109 VAL A C 1
ATOM 884 O O . VAL A 1 109 ? 4.965 -5.441 25.601 1.00 87.06 109 VAL A O 1
ATOM 887 N N . ILE A 1 110 ? 6.031 -3.690 24.667 1.00 86.62 110 ILE A N 1
ATOM 888 C CA . ILE A 1 110 ? 4.922 -2.746 24.772 1.00 86.62 110 ILE A CA 1
ATOM 889 C C . ILE A 1 110 ? 4.288 -2.656 23.389 1.00 86.62 110 ILE A C 1
ATOM 891 O O . ILE A 1 110 ? 4.980 -2.433 22.397 1.00 86.62 110 ILE A O 1
ATOM 895 N N . LEU A 1 111 ? 2.973 -2.840 23.325 1.00 83.75 111 LEU A N 1
ATOM 896 C CA . LEU A 1 111 ? 2.214 -2.647 22.099 1.00 83.75 111 LEU A CA 1
ATOM 897 C C . LEU A 1 111 ? 1.684 -1.208 22.072 1.00 83.75 111 LEU A C 1
ATOM 899 O O . LEU A 1 111 ? 0.938 -0.814 22.967 1.00 83.75 111 LEU A O 1
ATOM 903 N N . MET A 1 112 ? 2.102 -0.438 21.068 1.00 86.38 112 MET A N 1
ATOM 904 C CA . MET A 1 112 ? 1.741 0.969 20.871 1.00 86.38 112 MET A CA 1
ATOM 905 C C . MET A 1 112 ? 1.235 1.161 19.444 1.00 86.38 112 MET A C 1
ATOM 907 O O . MET A 1 112 ? 1.771 0.557 18.514 1.00 86.38 112 MET A O 1
ATOM 911 N N . TRP A 1 113 ? 0.224 2.001 19.278 1.00 84.56 113 TRP A N 1
ATOM 912 C CA . TRP A 1 113 ? -0.309 2.396 17.981 1.00 84.56 113 TRP A CA 1
ATOM 913 C C . TRP A 1 113 ? -0.866 3.812 18.084 1.00 84.56 113 TRP A C 1
ATOM 915 O O . TRP A 1 113 ? -1.307 4.228 19.155 1.00 84.56 113 TRP A O 1
ATOM 925 N N . ASP A 1 114 ? -0.824 4.520 16.966 1.00 84.19 114 ASP A N 1
ATOM 926 C CA . ASP A 1 114 ? -1.433 5.830 16.776 1.00 84.19 114 ASP A CA 1
ATOM 927 C C . ASP A 1 114 ? -1.795 5.975 15.293 1.00 84.19 114 ASP A C 1
ATOM 929 O O . ASP A 1 114 ? -1.295 5.217 14.449 1.00 84.19 114 ASP A O 1
ATOM 933 N N . GLU A 1 115 ? -2.666 6.921 14.982 1.00 83.19 115 GLU A N 1
ATOM 934 C CA . GLU A 1 115 ? -3.103 7.212 13.622 1.00 83.19 115 GLU A CA 1
ATOM 935 C C . GLU A 1 115 ? -2.307 8.388 13.047 1.00 83.19 115 GLU A C 1
ATOM 937 O O . GLU A 1 115 ? -1.867 9.291 13.756 1.00 83.19 115 GLU A O 1
ATOM 942 N N . MET A 1 116 ? -2.075 8.371 11.735 1.00 82.81 116 MET A N 1
ATOM 943 C CA . MET A 1 116 ? -1.343 9.434 11.052 1.00 82.81 116 MET A CA 1
ATOM 944 C C . MET A 1 116 ? -2.083 9.827 9.784 1.00 82.81 116 MET A C 1
ATOM 946 O O . MET A 1 116 ? -2.356 8.983 8.928 1.00 82.81 116 MET A O 1
ATOM 950 N N . LYS A 1 117 ? -2.327 11.130 9.629 1.00 80.69 117 LYS A N 1
ATOM 951 C CA . LYS A 1 117 ? -2.882 11.687 8.398 1.00 80.69 117 LYS A CA 1
ATOM 952 C C . LYS A 1 117 ? -1.942 11.418 7.225 1.00 80.69 117 LYS A C 1
ATOM 954 O O . LYS A 1 117 ? -0.752 11.733 7.275 1.00 80.69 117 LYS A O 1
ATOM 959 N N . THR A 1 118 ? -2.492 10.876 6.146 1.00 84.38 118 THR A N 1
ATOM 960 C CA . THR A 1 118 ? -1.780 10.674 4.879 1.00 84.38 118 THR A CA 1
ATOM 961 C C . THR A 1 118 ? -2.379 11.572 3.802 1.00 84.38 118 THR A C 1
ATOM 963 O O . THR A 1 118 ? -3.534 11.981 3.892 1.00 84.38 118 THR A O 1
ATOM 966 N N . SER A 1 119 ? -1.590 11.946 2.794 1.00 86.00 119 SER A N 1
ATOM 967 C CA . SER A 1 119 ? -2.123 12.713 1.665 1.00 86.00 119 SER A CA 1
ATOM 968 C C . SER A 1 119 ? -2.908 11.794 0.734 1.00 86.00 119 SER A C 1
ATOM 970 O O . SER A 1 119 ? -2.376 10.755 0.334 1.00 86.00 119 SER A O 1
ATOM 972 N N . ALA A 1 120 ? -4.103 12.212 0.320 1.00 86.94 120 ALA A N 1
ATOM 973 C CA . ALA A 1 120 ? -4.865 11.525 -0.714 1.00 86.94 120 ALA A CA 1
ATOM 974 C C . ALA A 1 120 ? -4.038 11.446 -2.009 1.00 86.94 120 ALA A C 1
ATOM 976 O O . ALA A 1 120 ? -3.625 12.466 -2.564 1.00 86.94 120 ALA A O 1
ATOM 977 N N . HIS A 1 121 ? -3.733 10.226 -2.451 1.00 90.62 121 HIS A N 1
ATOM 978 C CA . HIS A 1 121 ? -2.843 9.998 -3.582 1.00 90.62 121 HIS A CA 1
ATOM 979 C C . HIS A 1 121 ? -3.127 8.653 -4.246 1.00 90.62 121 HIS A C 1
ATOM 981 O O . HIS A 1 121 ? -3.096 7.614 -3.590 1.00 90.62 121 HIS A O 1
ATOM 987 N N . LEU A 1 122 ? -3.336 8.670 -5.561 1.00 92.12 122 LEU A N 1
ATOM 988 C CA . LEU A 1 122 ? -3.438 7.481 -6.393 1.00 92.12 122 LEU A CA 1
ATOM 989 C C . LEU A 1 122 ? -2.094 7.137 -7.028 1.00 92.12 122 LEU A C 1
ATOM 991 O O . LEU A 1 122 ? -1.443 7.981 -7.648 1.00 92.12 122 LEU A O 1
ATOM 995 N N . GLN A 1 123 ? -1.712 5.867 -6.947 1.00 91.94 123 GLN A N 1
ATOM 996 C CA . GLN A 1 123 ? -0.506 5.350 -7.578 1.00 91.94 123 GLN A CA 1
ATOM 997 C C . GLN A 1 123 ? -0.747 3.954 -8.143 1.00 91.94 123 GLN A C 1
ATOM 999 O O . GLN A 1 123 ? -1.241 3.069 -7.455 1.00 91.94 123 GLN A O 1
ATOM 1004 N N . TYR A 1 124 ? -0.340 3.719 -9.388 1.00 90.88 124 TYR A N 1
ATOM 1005 C CA . TYR A 1 124 ? -0.344 2.369 -9.943 1.00 90.88 124 TYR A CA 1
ATOM 1006 C C . TYR A 1 124 ? 0.858 1.565 -9.444 1.00 90.88 124 TYR A C 1
ATOM 1008 O O . TYR A 1 124 ? 2.001 2.012 -9.580 1.00 90.88 124 TYR A O 1
ATOM 1016 N N . ASP A 1 125 ? 0.603 0.372 -8.903 1.00 87.25 125 ASP A N 1
ATOM 1017 C CA . ASP A 1 125 ? 1.639 -0.606 -8.575 1.00 87.25 125 ASP A CA 1
ATOM 1018 C C . ASP A 1 125 ? 1.637 -1.756 -9.602 1.00 87.25 125 ASP A C 1
ATOM 1020 O O . ASP A 1 125 ? 0.758 -2.626 -9.570 1.00 87.25 125 ASP A O 1
ATOM 1024 N N . PRO A 1 126 ? 2.648 -1.817 -10.494 1.00 83.94 126 PRO A N 1
ATOM 1025 C CA . PRO A 1 126 ? 2.762 -2.870 -11.499 1.00 83.94 126 PRO A CA 1
ATOM 1026 C C . PRO A 1 126 ? 2.991 -4.276 -10.933 1.00 83.94 126 PRO A C 1
ATOM 1028 O O . PRO A 1 126 ? 2.834 -5.247 -11.668 1.00 83.94 126 PRO A O 1
ATOM 1031 N N . ASN A 1 127 ? 3.427 -4.415 -9.675 1.00 82.44 127 ASN A N 1
ATOM 1032 C CA . ASN A 1 127 ? 3.718 -5.729 -9.089 1.00 82.44 127 ASN A CA 1
ATOM 1033 C C . ASN A 1 127 ? 2.450 -6.459 -8.642 1.00 82.44 127 ASN A C 1
ATOM 1035 O O . ASN A 1 127 ? 2.427 -7.690 -8.627 1.00 82.44 127 ASN A O 1
ATOM 1039 N N . VAL A 1 128 ? 1.425 -5.702 -8.249 1.00 81.94 128 VAL A N 1
ATOM 1040 C CA . VAL A 1 128 ? 0.115 -6.223 -7.826 1.00 81.94 128 VAL A CA 1
ATOM 1041 C C . VAL A 1 128 ? -0.988 -5.946 -8.848 1.00 81.94 128 VAL A C 1
ATOM 1043 O O . VAL A 1 128 ? -2.114 -6.389 -8.646 1.00 81.94 128 VAL A O 1
ATOM 1046 N N . ASP A 1 129 ? -0.667 -5.218 -9.922 1.00 88.31 129 ASP A N 1
ATOM 1047 C CA . ASP A 1 129 ? -1.597 -4.789 -10.969 1.00 88.31 129 ASP A CA 1
ATOM 1048 C C . ASP A 1 129 ? -2.864 -4.130 -10.387 1.00 88.31 129 ASP A C 1
ATOM 1050 O O . ASP A 1 129 ? -3.999 -4.525 -10.667 1.00 88.31 129 ASP A O 1
ATOM 1054 N N . LYS A 1 130 ? -2.651 -3.140 -9.507 1.00 89.00 130 LYS A N 1
ATOM 1055 C CA . LYS A 1 130 ? -3.705 -2.389 -8.802 1.00 89.00 130 LYS A CA 1
ATOM 1056 C C . LYS A 1 130 ? -3.347 -0.902 -8.756 1.00 89.00 130 LYS A C 1
ATOM 1058 O O . LYS A 1 130 ? -2.181 -0.542 -8.575 1.00 89.00 130 LYS A O 1
ATOM 1063 N N . VAL A 1 131 ? -4.355 -0.038 -8.869 1.00 90.06 131 VAL A N 1
ATOM 1064 C CA . VAL A 1 131 ? -4.232 1.365 -8.457 1.00 90.06 131 VAL A CA 1
ATOM 1065 C C . VAL A 1 131 ? -4.425 1.444 -6.941 1.00 90.06 131 VAL A C 1
ATOM 1067 O O . VAL A 1 131 ? -5.485 1.125 -6.406 1.00 90.06 131 VAL A O 1
ATOM 1070 N N . VAL A 1 132 ? -3.361 1.815 -6.242 1.00 89.00 132 VAL A N 1
ATOM 1071 C CA . VAL A 1 132 ? -3.313 2.021 -4.793 1.00 89.00 132 VAL A CA 1
ATOM 1072 C C . VAL A 1 132 ? -3.782 3.439 -4.475 1.00 89.00 132 VAL A C 1
ATOM 1074 O O . VAL A 1 132 ? -3.501 4.358 -5.241 1.00 89.00 132 VAL A O 1
ATOM 1077 N N . GLY A 1 133 ? -4.478 3.607 -3.350 1.00 87.25 133 GLY A N 1
ATOM 1078 C CA . GLY A 1 133 ? -4.975 4.901 -2.868 1.00 87.25 133 GLY A CA 1
ATOM 1079 C C . GLY A 1 133 ? -6.499 5.001 -2.795 1.00 87.25 133 GLY A C 1
ATOM 1080 O O . GLY A 1 133 ? -7.010 5.926 -2.177 1.00 87.25 133 GLY A O 1
ATOM 1081 N N . PHE A 1 134 ? -7.222 4.041 -3.378 1.00 84.56 134 PHE A N 1
ATOM 1082 C CA . PHE A 1 134 ? -8.665 3.909 -3.178 1.00 84.56 134 PHE A CA 1
ATOM 1083 C C . PHE A 1 134 ? -8.995 3.261 -1.835 1.00 84.56 134 PHE A C 1
ATOM 1085 O O . PHE A 1 134 ? -8.272 2.381 -1.364 1.00 84.56 134 PHE A O 1
ATOM 1092 N N . GLU A 1 135 ? -10.131 3.662 -1.274 1.00 82.44 135 GLU A N 1
ATOM 1093 C CA . GLU A 1 135 ? -10.735 3.016 -0.113 1.00 82.44 135 GLU A CA 1
ATOM 1094 C C . GLU A 1 135 ? -11.239 1.616 -0.469 1.00 82.44 135 GLU A C 1
ATOM 1096 O O . GLU A 1 135 ? -11.839 1.401 -1.527 1.00 82.44 135 GLU A O 1
ATOM 1101 N N . ASP A 1 136 ? -11.026 0.658 0.431 1.00 85.00 136 ASP A N 1
ATOM 1102 C CA . ASP A 1 136 ? -11.545 -0.693 0.264 1.00 85.00 136 ASP A CA 1
ATOM 1103 C C . ASP A 1 136 ? -12.986 -0.768 0.802 1.00 85.00 136 ASP A C 1
ATOM 1105 O O . ASP A 1 136 ? -13.260 -0.554 1.985 1.00 85.00 136 ASP A O 1
ATOM 1109 N N . TRP A 1 137 ? -13.928 -1.086 -0.087 1.00 89.12 137 TRP A N 1
ATOM 1110 C CA . TRP A 1 137 ? -15.338 -1.243 0.262 1.00 89.12 137 TRP A CA 1
ATOM 1111 C C . TRP A 1 137 ? -15.638 -2.649 0.779 1.00 89.12 137 TRP A C 1
ATOM 1113 O O . TRP A 1 137 ? -15.157 -3.664 0.261 1.00 89.12 137 TRP A O 1
ATOM 1123 N N . VAL A 1 138 ? -16.515 -2.724 1.776 1.00 91.00 138 VAL A N 1
ATOM 1124 C CA . VAL A 1 138 ? -16.970 -3.988 2.349 1.00 91.00 138 VAL A CA 1
ATOM 1125 C C . VAL A 1 138 ? -18.131 -4.516 1.527 1.00 91.00 138 VAL A C 1
ATOM 1127 O O . VAL A 1 138 ? -19.162 -3.861 1.435 1.00 91.00 138 VAL A O 1
ATOM 1130 N N . SER A 1 139 ? -17.988 -5.711 0.963 1.00 91.94 139 SER A N 1
ATOM 1131 C CA . SER A 1 139 ? -19.023 -6.402 0.192 1.00 91.94 139 SER A CA 1
ATOM 1132 C C . SER A 1 139 ? -18.987 -7.900 0.486 1.00 91.94 139 SER A C 1
ATOM 1134 O O . SER A 1 139 ? -18.135 -8.384 1.235 1.00 91.94 139 SER A O 1
ATOM 1136 N N . ILE A 1 140 ? -19.902 -8.667 -0.109 1.00 89.62 140 ILE A N 1
ATOM 1137 C CA . ILE A 1 140 ? -19.941 -10.120 0.093 1.00 89.62 140 ILE A CA 1
ATOM 1138 C C . ILE A 1 140 ? -18.654 -10.828 -0.369 1.00 89.62 140 ILE A C 1
ATOM 1140 O O . ILE A 1 140 ? -18.238 -11.794 0.260 1.00 89.62 140 ILE A O 1
ATOM 1144 N N . ASN A 1 141 ? -17.986 -10.291 -1.396 1.00 87.69 141 ASN A N 1
ATOM 1145 C CA . ASN A 1 141 ? -16.783 -10.871 -2.003 1.00 87.69 141 ASN A CA 1
ATOM 1146 C C . ASN A 1 141 ? -15.486 -10.157 -1.585 1.00 87.69 141 ASN A C 1
ATOM 1148 O O . ASN A 1 141 ? -14.419 -10.470 -2.110 1.00 87.69 141 ASN A O 1
ATOM 1152 N N . SER A 1 142 ? -15.549 -9.176 -0.677 1.00 86.44 142 SER A N 1
ATOM 1153 C CA . SER A 1 142 ? -14.383 -8.345 -0.353 1.00 86.44 142 SER A CA 1
ATOM 1154 C C . SER A 1 142 ? -13.404 -8.991 0.636 1.00 86.44 142 SER A C 1
ATOM 1156 O O . SER A 1 142 ? -12.357 -8.407 0.906 1.00 86.44 142 SER A O 1
ATOM 1158 N N . GLY A 1 143 ? -13.730 -10.145 1.230 1.00 88.06 143 GLY A N 1
ATOM 1159 C CA . GLY A 1 143 ? -12.878 -10.844 2.207 1.00 88.06 143 GLY A CA 1
ATOM 1160 C C . GLY A 1 143 ? -12.741 -10.154 3.576 1.00 88.06 143 GLY A C 1
ATOM 1161 O O . GLY A 1 143 ? -12.036 -10.648 4.457 1.00 88.06 143 GLY A O 1
ATOM 1162 N N . HIS A 1 144 ? -13.391 -9.001 3.780 1.00 90.31 144 HIS A N 1
ATOM 1163 C CA . HIS A 1 144 ? -13.234 -8.192 4.996 1.00 90.31 144 HIS A CA 1
ATOM 1164 C C . HIS A 1 144 ? -13.812 -8.885 6.232 1.00 90.31 144 HIS A C 1
ATOM 1166 O O . HIS A 1 144 ? -13.265 -8.776 7.327 1.00 90.31 144 HIS A O 1
ATOM 1172 N N . LYS A 1 145 ? -14.907 -9.632 6.071 1.00 90.56 145 LYS A N 1
ATOM 1173 C CA . LYS A 1 145 ? -15.509 -10.406 7.160 1.00 90.56 145 LYS A CA 1
ATOM 1174 C C . LYS A 1 145 ? -14.543 -11.483 7.650 1.00 90.56 145 LYS A C 1
ATOM 1176 O O . LYS A 1 145 ? -14.338 -11.617 8.856 1.00 90.56 145 LYS A O 1
ATOM 1181 N N . GLU A 1 146 ? -13.961 -12.243 6.727 1.00 91.38 146 GLU A N 1
ATOM 1182 C CA . GLU A 1 146 ? -12.991 -13.300 7.009 1.00 91.38 146 GLU A CA 1
ATOM 1183 C C . GLU A 1 146 ? -11.769 -12.703 7.703 1.00 91.38 146 GLU A C 1
ATOM 1185 O O . GLU A 1 146 ? -11.363 -13.196 8.756 1.00 91.38 146 GLU A O 1
ATOM 1190 N N . PHE A 1 147 ? -11.269 -11.578 7.184 1.00 89.81 147 PHE A N 1
ATOM 1191 C CA . PHE A 1 147 ? -10.202 -10.809 7.808 1.00 89.81 147 PHE A CA 1
ATOM 1192 C C . PHE A 1 147 ? -10.543 -10.428 9.256 1.00 89.81 147 PHE A C 1
ATOM 1194 O O . PHE A 1 147 ? -9.793 -10.783 10.162 1.00 89.81 147 PHE A O 1
ATOM 1201 N N . CYS A 1 148 ? -11.684 -9.783 9.521 1.00 90.50 148 CYS A N 1
ATOM 1202 C CA . CYS A 1 148 ? -12.076 -9.391 10.880 1.00 90.50 148 CYS A CA 1
ATOM 1203 C C . CYS A 1 148 ? -12.204 -10.593 11.827 1.00 90.50 148 CYS A C 1
ATOM 1205 O O . CYS A 1 148 ? -11.836 -10.500 12.999 1.00 90.50 148 CYS A O 1
ATOM 1207 N N . VAL A 1 149 ? -12.690 -11.737 11.332 1.00 91.56 149 VAL A N 1
ATOM 1208 C CA . VAL A 1 149 ? -12.759 -12.984 12.108 1.00 91.56 149 VAL A CA 1
ATOM 1209 C C . VAL A 1 149 ? -11.360 -13.513 12.435 1.00 91.56 149 VAL A C 1
ATOM 1211 O O . VAL A 1 149 ? -11.121 -13.916 13.576 1.00 91.56 149 VAL A O 1
ATOM 1214 N N . GLU A 1 150 ? -10.429 -13.502 11.479 1.00 90.75 150 GLU A N 1
ATOM 1215 C CA . GLU A 1 150 ? -9.033 -13.881 11.722 1.00 90.75 150 GLU A CA 1
ATOM 1216 C C . GLU A 1 150 ? -8.352 -12.940 12.724 1.00 90.75 150 GLU A C 1
ATOM 1218 O O . GLU A 1 150 ? -7.748 -13.410 13.692 1.00 90.75 150 GLU A O 1
ATOM 1223 N N . GLN A 1 151 ? -8.496 -11.622 12.547 1.00 89.44 151 GLN A N 1
ATOM 1224 C CA . GLN A 1 151 ? -7.909 -10.617 13.440 1.00 89.44 151 GLN A CA 1
ATOM 1225 C C . GLN A 1 151 ? -8.436 -10.744 14.865 1.00 89.44 151 GLN A C 1
ATOM 1227 O O . GLN A 1 151 ? -7.673 -10.677 15.829 1.00 89.44 151 GLN A O 1
ATOM 1232 N N . ARG A 1 152 ? -9.735 -11.010 15.010 1.00 90.81 152 ARG A N 1
ATOM 1233 C CA . ARG A 1 152 ? -10.348 -11.241 16.316 1.00 90.81 152 ARG A CA 1
ATOM 1234 C C . ARG A 1 152 ? -9.714 -12.433 17.030 1.00 90.81 152 ARG A C 1
ATOM 1236 O O . ARG A 1 152 ? -9.378 -12.315 18.205 1.00 90.81 152 ARG A O 1
ATOM 1243 N N . LYS A 1 153 ? -9.519 -13.560 16.333 1.00 90.44 153 LYS A N 1
ATOM 1244 C CA . LYS A 1 153 ? -8.846 -14.743 16.901 1.00 90.44 153 LYS A CA 1
ATOM 1245 C C . LYS A 1 153 ? -7.412 -14.419 17.318 1.00 90.44 153 LYS A C 1
ATOM 1247 O O . LYS A 1 153 ? -6.968 -14.867 18.369 1.00 90.44 153 LYS A O 1
ATOM 1252 N N . PHE A 1 154 ? -6.696 -13.640 16.510 1.00 88.62 154 PHE A N 1
ATOM 1253 C CA . PHE A 1 154 ? -5.327 -13.232 16.813 1.00 88.62 154 PHE A CA 1
ATOM 1254 C C . PHE A 1 154 ? -5.247 -12.373 18.084 1.00 88.62 154 PHE A C 1
ATOM 1256 O O . PHE A 1 154 ? -4.503 -12.715 19.000 1.00 88.62 154 PHE A O 1
ATOM 1263 N N . ILE A 1 155 ? -6.054 -11.310 18.174 1.00 88.44 155 ILE A N 1
ATOM 1264 C CA . ILE A 1 155 ? -6.083 -10.399 19.332 1.00 88.44 155 ILE A CA 1
ATOM 1265 C C . ILE A 1 155 ? -6.525 -11.128 20.604 1.00 88.44 155 ILE A C 1
ATOM 1267 O O . ILE A 1 155 ? -5.953 -10.913 21.669 1.00 88.44 155 ILE A O 1
ATOM 1271 N N . GLN A 1 156 ? -7.492 -12.042 20.500 1.00 88.06 156 GLN A N 1
ATOM 1272 C CA . GLN A 1 156 ? -7.958 -12.834 21.640 1.00 88.06 156 GLN A CA 1
ATOM 1273 C C . GLN A 1 156 ? -6.860 -13.730 22.238 1.00 88.06 156 GLN A C 1
ATOM 1275 O O . GLN A 1 156 ? -6.891 -14.018 23.432 1.00 88.06 156 GLN A O 1
ATOM 1280 N N . ASN A 1 157 ? -5.880 -14.145 21.432 1.00 88.38 157 ASN A N 1
ATOM 1281 C CA . ASN A 1 157 ? -4.751 -14.961 21.880 1.00 88.38 157 ASN A CA 1
ATOM 1282 C C . ASN A 1 157 ? -3.587 -14.133 22.459 1.00 88.38 157 ASN A C 1
ATOM 1284 O O . ASN A 1 157 ? -2.580 -14.709 22.875 1.00 88.38 157 ASN A O 1
ATOM 1288 N N . MET A 1 158 ? -3.689 -12.800 22.499 1.00 87.44 158 MET A N 1
ATOM 1289 C CA . MET A 1 158 ? -2.676 -11.955 23.133 1.00 87.44 158 MET A CA 1
ATOM 1290 C C . MET A 1 158 ? -2.731 -12.083 24.658 1.00 87.44 158 MET A C 1
ATOM 1292 O O . MET A 1 158 ? -3.797 -12.031 25.270 1.00 87.44 158 MET A O 1
ATOM 1296 N N . ARG A 1 159 ? -1.559 -12.188 25.293 1.00 84.25 159 ARG A N 1
ATOM 1297 C CA . ARG A 1 159 ? -1.417 -12.244 26.752 1.00 84.25 159 ARG A CA 1
ATOM 1298 C C . ARG A 1 159 ? -0.627 -11.044 27.247 1.00 84.25 159 ARG A C 1
ATOM 1300 O O . ARG A 1 159 ? 0.519 -10.850 26.858 1.00 84.25 159 ARG A O 1
ATOM 1307 N N . PHE A 1 160 ? -1.221 -10.297 28.167 1.00 87.75 160 PHE A N 1
ATOM 1308 C CA . PHE A 1 160 ? -0.552 -9.204 28.863 1.00 87.75 160 PHE A CA 1
ATOM 1309 C C . PHE A 1 160 ? -0.099 -9.677 30.239 1.00 87.75 160 PHE A C 1
ATOM 1311 O O . PHE A 1 160 ? -0.741 -10.527 30.862 1.00 87.75 160 PHE A O 1
ATOM 1318 N N . VAL A 1 161 ? 1.014 -9.128 30.713 1.00 89.06 161 VAL A N 1
ATOM 1319 C CA . VAL A 1 161 ? 1.577 -9.430 32.030 1.00 89.06 161 VAL A CA 1
ATOM 1320 C C . VAL A 1 161 ? 1.796 -8.146 32.813 1.00 89.06 161 VAL A C 1
ATOM 1322 O O . VAL A 1 161 ? 2.083 -7.094 32.245 1.00 89.06 161 VAL A O 1
ATOM 1325 N N . HIS A 1 162 ? 1.638 -8.217 34.130 1.00 86.69 162 HIS A N 1
ATOM 1326 C CA . HIS A 1 162 ? 1.885 -7.071 34.993 1.00 86.69 162 HIS A CA 1
ATOM 1327 C C . HIS A 1 162 ? 3.393 -6.784 35.096 1.00 86.69 162 HIS A C 1
ATOM 1329 O O . HIS A 1 162 ? 4.176 -7.691 35.368 1.00 86.69 162 HIS A O 1
ATOM 1335 N N . LYS A 1 163 ? 3.789 -5.511 34.956 1.00 80.62 163 LYS A N 1
ATOM 1336 C CA . LYS A 1 163 ? 5.194 -5.068 34.825 1.00 80.62 163 LYS A CA 1
ATOM 1337 C C . LYS A 1 163 ? 6.165 -5.564 35.908 1.00 80.62 163 LYS A C 1
ATOM 1339 O O . LYS A 1 163 ? 7.341 -5.739 35.630 1.00 80.62 163 LYS A O 1
ATOM 1344 N N . ILE A 1 164 ? 5.684 -5.746 37.142 1.00 82.62 164 ILE A N 1
ATOM 1345 C CA . ILE A 1 164 ? 6.509 -6.169 38.291 1.00 82.62 164 ILE A CA 1
ATOM 1346 C C . ILE A 1 164 ? 6.290 -7.654 38.584 1.00 82.62 164 ILE A C 1
ATOM 1348 O O . ILE A 1 164 ? 7.211 -8.456 38.514 1.00 82.62 164 ILE A O 1
ATOM 1352 N N . THR A 1 165 ? 5.051 -8.027 38.910 1.00 87.75 165 THR A N 1
ATOM 1353 C CA . THR A 1 165 ? 4.698 -9.398 39.314 1.00 87.75 165 THR A CA 1
ATOM 1354 C C . THR A 1 165 ? 4.750 -10.432 38.191 1.00 87.75 165 THR A C 1
ATOM 1356 O O . THR A 1 165 ? 4.692 -11.621 38.493 1.00 87.75 165 THR A O 1
ATOM 1359 N N . MET A 1 166 ? 4.811 -10.019 36.918 1.00 84.56 166 MET A N 1
ATOM 1360 C CA . MET A 1 166 ? 4.854 -10.897 35.738 1.00 84.56 166 MET A CA 1
ATOM 1361 C C . MET A 1 166 ? 3.649 -11.840 35.582 1.00 84.56 166 MET A C 1
ATOM 1363 O O . MET A 1 166 ? 3.619 -12.707 34.705 1.00 84.56 166 MET A O 1
ATOM 1367 N N . ARG A 1 167 ? 2.614 -11.666 36.409 1.00 87.94 167 ARG A N 1
ATOM 1368 C CA . ARG A 1 167 ? 1.394 -12.472 36.362 1.00 87.94 167 ARG A CA 1
ATOM 1369 C C . ARG A 1 167 ? 0.516 -12.046 35.179 1.00 87.94 167 ARG A C 1
ATOM 1371 O O . ARG A 1 167 ? 0.505 -10.857 34.847 1.00 87.94 167 ARG A O 1
ATOM 1378 N N . PRO A 1 168 ? -0.211 -12.987 34.544 1.00 87.44 168 PRO A N 1
ATOM 1379 C CA . PRO A 1 168 ? -1.153 -12.653 33.485 1.00 87.44 168 PRO A CA 1
ATOM 1380 C C . PRO A 1 168 ? -2.202 -11.636 33.948 1.00 87.44 168 PRO A C 1
ATOM 1382 O O . PRO A 1 168 ? -2.738 -11.735 35.051 1.00 87.44 168 PRO A O 1
ATOM 1385 N N . VAL A 1 169 ? -2.513 -10.681 33.077 1.00 88.62 169 VAL A N 1
ATOM 1386 C CA . VAL A 1 169 ? -3.598 -9.714 33.255 1.00 88.62 169 VAL A CA 1
ATOM 1387 C C . VAL A 1 169 ? -4.796 -10.199 32.446 1.00 88.62 169 VAL A C 1
ATOM 1389 O O . VAL A 1 169 ? -4.741 -10.262 31.221 1.00 88.62 169 VAL A O 1
ATOM 1392 N N . HIS A 1 170 ? -5.879 -10.564 33.133 1.00 79.00 170 HIS A N 1
ATOM 1393 C CA . HIS A 1 170 ? -7.040 -11.212 32.508 1.00 79.00 170 HIS A CA 1
ATOM 1394 C C . HIS A 1 170 ? -8.014 -10.242 31.829 1.00 79.00 170 HIS A C 1
ATOM 1396 O O . HIS A 1 170 ? -8.795 -10.656 30.978 1.00 79.00 170 HIS A O 1
ATOM 1402 N N . ARG A 1 171 ? -7.991 -8.958 32.198 1.00 81.06 171 ARG A N 1
ATOM 1403 C CA . ARG A 1 171 ? -8.839 -7.923 31.598 1.00 81.06 171 ARG A CA 1
ATOM 1404 C C . ARG A 1 171 ? -7.981 -6.739 31.214 1.00 81.06 171 ARG A C 1
ATOM 1406 O O . ARG A 1 171 ? -7.549 -5.977 32.071 1.00 81.06 171 ARG A O 1
ATOM 1413 N N . VAL A 1 172 ? -7.746 -6.607 29.919 1.00 87.12 172 VAL A N 1
ATOM 1414 C CA . VAL A 1 172 ? -7.013 -5.481 29.355 1.00 87.12 172 VAL A CA 1
ATOM 1415 C C . VAL A 1 172 ? -8.019 -4.661 28.556 1.00 87.12 172 VAL A C 1
ATOM 1417 O O . VAL A 1 172 ? -8.469 -5.143 27.515 1.00 87.12 172 VAL A O 1
ATOM 1420 N N . PRO A 1 173 ? -8.405 -3.457 29.024 1.00 87.12 173 PRO A N 1
ATOM 1421 C CA . PRO A 1 173 ? -9.424 -2.645 28.364 1.00 87.12 173 PRO A CA 1
ATOM 1422 C C . PRO A 1 173 ? -9.168 -2.440 26.870 1.00 87.12 173 PRO A C 1
ATOM 1424 O O . PRO A 1 173 ? -10.110 -2.513 26.090 1.00 87.12 173 PRO A O 1
ATOM 1427 N N . CYS A 1 174 ? -7.907 -2.279 26.447 1.00 84.81 174 CYS A N 1
ATOM 1428 C CA . CYS A 1 174 ? -7.588 -2.138 25.027 1.00 84.81 174 CYS A CA 1
ATOM 1429 C C . CYS A 1 174 ? -7.951 -3.395 24.217 1.00 84.81 174 CYS A C 1
ATOM 1431 O O . CYS A 1 174 ? -8.663 -3.262 23.228 1.00 84.81 174 CYS A O 1
ATOM 1433 N N . ILE A 1 175 ? -7.570 -4.607 24.652 1.00 86.88 175 ILE A N 1
ATOM 1434 C CA . ILE A 1 175 ? -7.982 -5.858 23.986 1.00 86.88 175 ILE A CA 1
ATOM 1435 C C . ILE A 1 175 ? -9.505 -5.937 23.947 1.00 86.88 175 ILE A C 1
ATOM 1437 O O . ILE A 1 175 ? -10.079 -6.207 22.895 1.00 86.88 175 ILE A O 1
ATOM 1441 N N . THR A 1 176 ? -10.162 -5.700 25.084 1.00 90.00 176 THR A N 1
ATOM 1442 C CA . THR A 1 176 ? -11.622 -5.774 25.179 1.00 90.00 176 THR A CA 1
ATOM 1443 C C . THR A 1 176 ? -12.284 -4.840 24.168 1.00 90.00 176 THR A C 1
ATOM 1445 O O . THR A 1 176 ? -13.153 -5.281 23.421 1.00 90.00 176 THR A O 1
ATOM 1448 N N . ASN A 1 177 ? -11.834 -3.587 24.085 1.00 90.69 177 ASN A N 1
ATOM 1449 C CA . ASN A 1 177 ? -12.382 -2.596 23.163 1.00 90.69 177 ASN A CA 1
ATOM 1450 C C . ASN A 1 177 ? -12.120 -2.977 21.702 1.00 90.69 177 ASN A C 1
ATOM 1452 O O . ASN A 1 177 ? -13.041 -2.925 20.897 1.00 90.69 177 ASN A O 1
ATOM 1456 N N . TRP A 1 178 ? -10.926 -3.468 21.364 1.00 89.00 178 TRP A N 1
ATOM 1457 C CA . TRP A 1 178 ? -10.630 -3.979 20.020 1.00 89.00 178 TRP A CA 1
ATOM 1458 C C . TRP A 1 178 ? -11.529 -5.157 19.626 1.00 89.00 178 TRP A C 1
ATOM 1460 O O . TRP A 1 178 ? -12.039 -5.214 18.506 1.00 89.00 178 TRP A O 1
ATOM 1470 N N . LEU A 1 179 ? -11.759 -6.095 20.549 1.00 91.69 179 LEU A N 1
ATOM 1471 C CA . LEU A 1 179 ? -12.666 -7.219 20.321 1.00 91.69 179 LEU A CA 1
ATOM 1472 C C . LEU A 1 179 ? -14.114 -6.744 20.133 1.00 91.69 179 LEU A C 1
ATOM 1474 O O . LEU A 1 179 ? -14.811 -7.295 19.279 1.00 91.69 179 LEU A O 1
ATOM 1478 N N . ILE A 1 180 ? -14.553 -5.727 20.884 1.00 93.06 180 ILE A N 1
ATOM 1479 C CA . ILE A 1 180 ? -15.866 -5.088 20.712 1.00 93.06 180 ILE A CA 1
ATOM 1480 C C . ILE A 1 180 ? -15.957 -4.420 19.338 1.00 93.06 180 ILE A C 1
ATOM 1482 O O . ILE A 1 180 ? -16.925 -4.678 18.628 1.00 93.06 180 ILE A O 1
ATOM 1486 N N . THR A 1 181 ? -14.953 -3.646 18.918 1.00 91.81 181 THR A N 1
ATOM 1487 C CA . THR A 1 181 ? -14.924 -2.985 17.603 1.00 91.81 181 THR A CA 1
ATOM 1488 C C . THR A 1 181 ? -15.008 -4.001 16.464 1.00 91.81 181 THR A C 1
ATOM 1490 O O . THR A 1 181 ? -15.867 -3.886 15.591 1.00 91.81 181 THR A O 1
ATOM 1493 N N . LEU A 1 182 ? -14.190 -5.060 16.500 1.00 92.56 182 LEU A N 1
ATOM 1494 C CA . LEU A 1 182 ? -14.226 -6.125 15.490 1.00 92.56 182 LEU A CA 1
ATOM 1495 C C . LEU A 1 182 ? -15.566 -6.869 15.481 1.00 92.56 182 LEU A C 1
ATOM 1497 O O . LEU A 1 182 ? -16.091 -7.204 14.418 1.00 92.56 182 LEU A O 1
ATOM 1501 N N . GLN A 1 183 ? -16.143 -7.124 16.656 1.00 94.31 183 GLN A N 1
ATOM 1502 C CA . GLN A 1 183 ? -17.466 -7.730 16.764 1.00 94.31 183 GLN A CA 1
ATOM 1503 C C . GLN A 1 183 ? -18.558 -6.803 16.212 1.00 94.31 183 GLN A C 1
ATOM 1505 O O . GLN A 1 183 ? -19.439 -7.279 15.497 1.00 94.31 183 GLN A O 1
ATOM 1510 N N . GLY A 1 184 ? -18.493 -5.505 16.508 1.00 93.69 184 GLY A N 1
ATOM 1511 C CA . GLY A 1 184 ? -19.397 -4.481 15.989 1.00 93.69 184 GLY A CA 1
ATOM 1512 C C . GLY A 1 184 ? -19.353 -4.416 14.467 1.00 93.69 184 GLY A C 1
ATOM 1513 O O . GLY A 1 184 ? -20.395 -4.477 13.822 1.00 93.69 184 GLY A O 1
ATOM 1514 N N . PHE A 1 185 ? -18.155 -4.436 13.884 1.00 93.31 185 PHE A N 1
ATOM 1515 C CA . PHE A 1 185 ? -17.976 -4.480 12.434 1.00 93.31 185 PHE A CA 1
ATOM 1516 C C . PHE A 1 185 ? -18.602 -5.734 11.800 1.00 93.31 185 PHE A C 1
ATOM 1518 O O . PHE A 1 185 ? -19.328 -5.646 10.810 1.00 93.31 185 PHE A O 1
ATOM 1525 N N . ILE A 1 186 ? -18.397 -6.913 12.402 1.00 93.56 186 ILE A N 1
ATOM 1526 C CA . ILE A 1 186 ? -19.028 -8.163 11.943 1.00 93.56 186 ILE A CA 1
ATOM 1527 C C . ILE A 1 186 ? -20.561 -8.077 12.040 1.00 93.56 186 ILE A C 1
ATOM 1529 O O . ILE A 1 186 ? -21.263 -8.599 11.171 1.00 93.56 186 ILE A O 1
ATOM 1533 N N . LEU A 1 187 ? -21.100 -7.445 13.087 1.00 95.19 187 LEU A N 1
ATOM 1534 C CA . LEU A 1 187 ? -22.542 -7.239 13.243 1.00 95.19 187 LEU A CA 1
ATOM 1535 C C . LEU A 1 187 ? -23.096 -6.279 12.186 1.00 95.19 187 LEU A C 1
ATOM 1537 O O . LEU A 1 187 ? -24.128 -6.587 11.591 1.00 95.19 187 LEU A O 1
ATOM 1541 N N . LEU A 1 188 ? -22.397 -5.178 11.907 1.00 94.19 188 LEU A N 1
ATOM 1542 C CA . LEU A 1 188 ? -22.760 -4.230 10.853 1.00 94.19 188 LEU A CA 1
ATOM 1543 C C . LEU A 1 188 ? -22.773 -4.901 9.483 1.00 94.19 188 LEU A C 1
ATOM 1545 O O . LEU A 1 188 ? -23.762 -4.783 8.767 1.00 94.19 188 LEU A O 1
ATOM 1549 N N . TYR A 1 189 ? -21.752 -5.700 9.163 1.00 95.19 189 TYR A N 1
ATOM 1550 C CA . TYR A 1 189 ? -21.743 -6.514 7.948 1.00 95.19 189 TYR A CA 1
ATOM 1551 C C . TYR A 1 189 ? -22.978 -7.417 7.860 1.00 95.19 189 TYR A C 1
ATOM 1553 O O . TYR A 1 189 ? -23.683 -7.422 6.851 1.00 95.19 189 TYR A O 1
ATOM 1561 N N . LYS A 1 190 ? -23.276 -8.169 8.929 1.00 94.69 190 LYS A N 1
ATOM 1562 C CA . LYS A 1 190 ? -24.444 -9.062 8.955 1.00 94.69 190 LYS A CA 1
ATOM 1563 C C . LYS A 1 190 ? -25.751 -8.293 8.787 1.00 94.69 190 LYS A C 1
ATOM 1565 O O . LYS A 1 190 ? -26.666 -8.805 8.154 1.00 94.69 190 LYS A O 1
ATOM 1570 N N . ARG A 1 191 ? -25.858 -7.091 9.356 1.00 95.88 191 ARG A N 1
ATOM 1571 C CA . ARG A 1 191 ? -27.069 -6.281 9.246 1.00 95.88 191 ARG A CA 1
ATOM 1572 C C . ARG A 1 191 ? -27.204 -5.679 7.853 1.00 95.88 191 ARG A C 1
ATOM 1574 O O . ARG A 1 191 ? -28.170 -5.985 7.168 1.00 95.88 191 ARG A O 1
ATOM 1581 N N . LEU A 1 192 ? -26.248 -4.858 7.440 1.00 94.75 192 LEU A N 1
ATOM 1582 C CA . LEU A 1 192 ? -26.347 -4.070 6.214 1.00 94.75 192 LEU A CA 1
ATOM 1583 C C . LEU A 1 192 ? -26.312 -4.963 4.973 1.00 94.75 192 LEU A C 1
ATOM 1585 O O . LEU A 1 192 ? -27.201 -4.880 4.134 1.00 94.75 192 LEU A O 1
ATOM 1589 N N . ILE A 1 193 ? -25.326 -5.860 4.879 1.00 94.94 193 ILE A N 1
ATOM 1590 C CA . ILE A 1 193 ? -25.124 -6.676 3.676 1.00 94.94 193 ILE A CA 1
ATOM 1591 C C . ILE A 1 193 ? -26.104 -7.850 3.638 1.00 94.94 193 ILE A C 1
ATOM 1593 O O . ILE A 1 193 ? -26.817 -8.025 2.657 1.00 94.94 193 ILE A O 1
ATOM 1597 N N . LEU A 1 194 ? -26.147 -8.668 4.698 1.00 93.06 194 LEU A N 1
ATOM 1598 C CA . LEU A 1 194 ? -26.896 -9.932 4.645 1.00 93.06 194 LEU A CA 1
ATOM 1599 C C . LEU A 1 194 ? -28.399 -9.772 4.890 1.00 93.06 194 LEU A C 1
ATOM 1601 O O . LEU A 1 194 ? -29.167 -10.579 4.376 1.00 93.06 194 LEU A O 1
ATOM 1605 N N . LYS A 1 195 ? -28.819 -8.794 5.705 1.00 95.12 195 LYS A N 1
ATOM 1606 C CA . LYS A 1 195 ? -30.232 -8.627 6.082 1.00 95.12 195 LYS A CA 1
ATOM 1607 C C . LYS A 1 195 ? -30.929 -7.518 5.297 1.00 95.12 195 LYS A C 1
ATOM 1609 O O . LYS A 1 195 ? -32.022 -7.749 4.803 1.00 95.12 195 LYS A O 1
ATOM 1614 N N . GLU A 1 196 ? -30.318 -6.340 5.199 1.00 94.94 196 GLU A N 1
ATOM 1615 C CA . GLU A 1 196 ? -30.914 -5.180 4.511 1.00 94.94 196 GLU A CA 1
ATOM 1616 C C . GLU A 1 196 ? -30.607 -5.143 3.002 1.00 94.94 196 GLU A C 1
ATOM 1618 O O . GLU A 1 196 ? -31.150 -4.311 2.284 1.00 94.94 196 GLU A O 1
ATOM 1623 N N . GLY A 1 197 ? -29.740 -6.031 2.500 1.00 92.62 197 GLY A N 1
ATOM 1624 C CA . GLY A 1 197 ? -29.465 -6.161 1.065 1.00 92.62 197 GLY A CA 1
ATOM 1625 C C . GLY A 1 197 ? -28.555 -5.078 0.473 1.00 92.62 197 GLY A C 1
ATOM 1626 O O . GLY A 1 197 ? -28.560 -4.871 -0.741 1.00 92.62 197 GLY A O 1
ATOM 1627 N N . PHE A 1 198 ? -27.755 -4.385 1.290 1.00 93.75 198 PHE A N 1
ATOM 1628 C CA . PHE A 1 198 ? -26.775 -3.419 0.787 1.00 93.75 198 PHE A CA 1
ATOM 1629 C C . PHE A 1 198 ? -25.710 -4.138 -0.052 1.00 93.75 198 PHE A C 1
ATOM 1631 O O . PHE A 1 198 ? -25.146 -5.148 0.371 1.00 93.75 198 PHE A O 1
ATOM 1638 N N . LYS A 1 199 ? -25.379 -3.587 -1.227 1.00 93.38 199 LYS A N 1
ATOM 1639 C CA . LYS A 1 199 ? -24.314 -4.133 -2.092 1.00 93.38 199 LYS A CA 1
ATOM 1640 C C . LYS A 1 199 ? -22.937 -4.023 -1.432 1.00 93.38 199 LYS A C 1
ATOM 1642 O O . LYS A 1 199 ? -22.124 -4.946 -1.519 1.00 93.38 199 LYS A O 1
ATOM 1647 N N . SER A 1 200 ? -22.688 -2.891 -0.778 1.00 92.94 200 SER A N 1
ATOM 1648 C CA . SER A 1 200 ? -21.448 -2.605 -0.064 1.00 92.94 200 SER A CA 1
ATOM 1649 C C . SER A 1 200 ? -21.586 -1.412 0.885 1.00 92.94 200 SER A C 1
ATOM 1651 O O . SER A 1 200 ? -22.527 -0.632 0.755 1.00 92.94 200 SER A O 1
ATOM 1653 N N . PHE A 1 201 ? -20.626 -1.234 1.797 1.00 91.62 201 PHE A N 1
ATOM 1654 C CA . PHE A 1 201 ? -20.456 -0.004 2.586 1.00 91.62 201 PHE A CA 1
ATOM 1655 C C . PHE A 1 201 ? -18.967 0.348 2.749 1.00 91.62 201 PHE A C 1
ATOM 1657 O O . PHE A 1 201 ? -18.123 -0.552 2.735 1.00 91.62 201 PHE A O 1
ATOM 1664 N N . SER A 1 202 ? -18.637 1.636 2.904 1.00 89.69 202 SER A N 1
ATOM 1665 C CA . SER A 1 202 ? -17.264 2.073 3.201 1.00 89.69 202 SER A CA 1
ATOM 1666 C C . SER A 1 202 ? -17.026 2.084 4.718 1.00 89.69 202 SER A C 1
ATOM 1668 O O . SER A 1 202 ? -17.818 2.689 5.447 1.00 89.69 202 SER A O 1
ATOM 1670 N N . PRO A 1 203 ? -15.946 1.453 5.220 1.00 87.25 203 PRO A N 1
ATOM 1671 C CA . PRO A 1 203 ? -15.543 1.557 6.621 1.00 87.25 203 PRO A CA 1
ATOM 1672 C C . PRO A 1 203 ? -15.251 2.989 7.074 1.00 87.25 203 PRO A C 1
ATOM 1674 O O . PRO A 1 203 ? -15.410 3.279 8.257 1.00 87.25 203 PRO A O 1
ATOM 1677 N N . ARG A 1 204 ? -14.856 3.881 6.153 1.00 83.69 204 ARG A N 1
ATOM 1678 C CA . ARG A 1 204 ? -14.540 5.281 6.463 1.00 83.69 204 ARG A CA 1
ATOM 1679 C C . ARG A 1 204 ? -15.715 6.007 7.105 1.00 83.69 204 ARG A C 1
ATOM 1681 O O . ARG A 1 204 ? -15.522 6.733 8.065 1.00 83.69 204 ARG A O 1
ATOM 1688 N N . TYR A 1 205 ? -16.936 5.755 6.641 1.00 81.56 205 TYR A N 1
ATOM 1689 C CA . TYR A 1 205 ? -18.133 6.402 7.190 1.00 81.56 205 TYR A CA 1
ATOM 1690 C C . TYR A 1 205 ? -18.529 5.907 8.587 1.00 81.56 205 TYR A C 1
ATOM 1692 O O . TYR A 1 205 ? -19.458 6.440 9.185 1.00 81.56 205 TYR A O 1
ATOM 1700 N N . ILE A 1 206 ? -17.857 4.874 9.098 1.00 82.81 206 ILE A N 1
ATOM 1701 C CA . ILE A 1 206 ? -18.136 4.246 10.394 1.00 82.81 206 ILE A CA 1
ATOM 1702 C C . ILE A 1 206 ? -16.984 4.525 11.381 1.00 82.81 206 ILE A C 1
ATOM 1704 O O . ILE A 1 206 ? -16.902 3.905 12.442 1.00 82.81 206 ILE A O 1
ATOM 1708 N N . ASN A 1 207 ? -16.066 5.433 11.037 1.00 81.88 207 ASN A N 1
ATOM 1709 C CA . ASN A 1 207 ? -15.031 5.882 11.958 1.00 81.88 207 ASN A CA 1
ATOM 1710 C C . ASN A 1 207 ? -15.597 6.867 13.001 1.00 81.88 207 ASN A C 1
ATOM 1712 O O . ASN A 1 207 ? -16.757 7.284 12.956 1.00 81.88 207 ASN A O 1
ATOM 1716 N N . GLN A 1 208 ? -14.767 7.193 13.989 1.00 84.38 208 GLN A N 1
ATOM 1717 C CA . GLN A 1 208 ? -15.138 8.076 15.090 1.00 84.38 208 GLN A CA 1
ATOM 1718 C C . GLN A 1 208 ? -15.205 9.557 14.665 1.00 84.38 208 GLN A C 1
ATOM 1720 O O . GLN A 1 208 ? -15.976 10.314 15.256 1.00 84.38 208 GLN A O 1
ATOM 1725 N N . ASP A 1 209 ? -14.469 9.957 13.627 1.00 82.19 209 ASP A N 1
ATOM 1726 C CA . ASP A 1 209 ? -14.295 11.350 13.196 1.00 82.19 209 ASP A CA 1
ATOM 1727 C C . ASP A 1 209 ? -15.612 12.077 12.926 1.00 82.19 209 ASP A C 1
ATOM 1729 O O . ASP A 1 209 ? -15.817 13.179 13.432 1.00 82.19 209 ASP A O 1
ATOM 1733 N N . ASN A 1 210 ? -16.547 11.457 12.200 1.00 79.00 210 ASN A N 1
ATOM 1734 C CA . ASN A 1 210 ? -17.843 12.081 11.901 1.00 79.00 210 ASN A CA 1
ATOM 1735 C C . ASN A 1 210 ? -18.611 12.439 13.186 1.00 79.00 210 ASN A C 1
ATOM 1737 O O . ASN A 1 210 ? -19.230 13.502 13.298 1.00 79.00 210 ASN A O 1
ATOM 1741 N N . LEU A 1 211 ? -18.522 11.573 14.200 1.00 82.94 211 LEU A N 1
ATOM 1742 C CA . LEU A 1 211 ? -19.143 11.801 15.499 1.00 82.94 211 LEU A CA 1
ATOM 1743 C C . LEU A 1 211 ? -18.400 12.883 16.299 1.00 82.94 211 LEU A C 1
ATOM 1745 O O . LEU A 1 211 ? -19.035 13.716 16.952 1.00 82.94 211 LEU A O 1
ATOM 1749 N N . GLU A 1 212 ? -17.068 12.916 16.230 1.00 84.38 212 GLU A N 1
ATOM 1750 C CA . GLU A 1 212 ? -16.263 13.965 16.862 1.00 84.38 212 GLU A CA 1
ATOM 1751 C C . GLU A 1 212 ? -16.504 15.340 16.247 1.00 84.38 212 GLU A C 1
ATOM 1753 O O . GLU A 1 212 ? -16.623 16.317 16.992 1.00 84.38 212 GLU A O 1
ATOM 1758 N N . ASN A 1 213 ? -16.659 15.414 14.924 1.00 80.50 213 ASN A N 1
ATOM 1759 C CA . ASN A 1 213 ? -17.056 16.624 14.214 1.00 80.50 213 ASN A CA 1
ATOM 1760 C C . ASN A 1 213 ? -18.414 17.111 14.704 1.00 80.50 213 ASN A C 1
ATOM 1762 O O . ASN A 1 213 ? -18.541 18.266 15.114 1.00 80.50 213 ASN A O 1
ATOM 1766 N N . TYR A 1 214 ? -19.416 16.228 14.746 1.00 82.44 214 TYR A N 1
ATOM 1767 C CA . TYR A 1 214 ? -20.743 16.553 15.268 1.00 82.44 214 TYR A CA 1
ATOM 1768 C C . TYR A 1 214 ? -20.675 17.099 16.705 1.00 82.44 214 TYR A C 1
ATOM 1770 O O . TYR A 1 214 ? -21.204 18.177 16.997 1.00 82.44 214 TYR A O 1
ATOM 1778 N N . PHE A 1 215 ? -19.960 16.421 17.607 1.00 85.50 215 PHE A N 1
ATOM 1779 C CA . PHE A 1 215 ? -19.786 16.901 18.979 1.00 85.50 215 PHE A CA 1
ATOM 1780 C C . PHE A 1 215 ? -18.936 18.171 19.068 1.00 85.50 215 PHE A C 1
ATOM 1782 O O . PHE A 1 215 ? -19.119 18.970 19.985 1.00 85.50 215 PHE A O 1
ATOM 1789 N N . GLY A 1 216 ? -18.006 18.393 18.142 1.00 82.25 216 GLY A N 1
ATOM 1790 C CA . GLY A 1 216 ? -17.283 19.652 17.990 1.00 82.25 216 GLY A CA 1
ATOM 1791 C C . GLY A 1 216 ? -18.230 20.813 17.687 1.00 82.25 216 GLY A C 1
ATOM 1792 O O . GLY A 1 216 ? -18.152 21.843 18.356 1.00 82.25 216 GLY A O 1
ATOM 1793 N N . ARG A 1 217 ? -19.178 20.613 16.760 1.00 79.56 217 ARG A N 1
ATOM 1794 C CA . ARG A 1 217 ? -20.213 21.602 16.404 1.00 79.56 217 ARG A CA 1
ATOM 1795 C C . ARG A 1 217 ? -21.157 21.889 17.570 1.00 79.56 217 ARG A C 1
ATOM 1797 O O . ARG A 1 217 ? -21.469 23.043 17.831 1.00 79.56 217 ARG A O 1
ATOM 1804 N N . ILE A 1 218 ? -21.576 20.866 18.317 1.00 84.62 218 ILE A N 1
ATOM 1805 C CA . ILE A 1 218 ? -22.393 21.055 19.530 1.00 84.62 218 ILE A CA 1
ATOM 1806 C C . ILE A 1 218 ? -21.640 21.893 20.565 1.00 84.62 218 ILE A C 1
ATOM 1808 O O . ILE A 1 218 ? -22.192 22.843 21.115 1.00 84.62 218 ILE A O 1
ATOM 1812 N N . ARG A 1 219 ? -20.365 21.569 20.807 1.00 82.81 219 ARG A N 1
ATOM 1813 C CA . ARG A 1 219 ? -19.540 22.276 21.792 1.00 82.81 219 ARG A CA 1
ATOM 1814 C C . ARG A 1 219 ? -19.198 23.703 21.372 1.00 82.81 219 ARG A C 1
ATOM 1816 O O . ARG A 1 219 ? -18.881 24.498 22.245 1.00 82.81 219 ARG A O 1
ATOM 1823 N N . SER A 1 220 ? -19.230 24.057 20.085 1.00 79.44 220 SER A N 1
ATOM 1824 C CA . SER A 1 220 ? -18.911 25.416 19.619 1.00 79.44 220 SER A CA 1
ATOM 1825 C C . SER A 1 220 ? -20.072 26.410 19.761 1.00 79.44 220 SER A C 1
ATOM 1827 O O . SER A 1 220 ? -19.826 27.617 19.777 1.00 79.44 220 SER A O 1
ATOM 1829 N N . GLN A 1 221 ? -21.309 25.929 19.926 1.00 73.88 221 GLN A N 1
ATOM 1830 C CA . GLN A 1 221 ? -22.495 26.772 20.099 1.00 73.88 221 GLN A CA 1
ATOM 1831 C C . GLN A 1 221 ? -22.432 27.590 21.400 1.00 73.88 221 GLN A C 1
ATOM 1833 O O . GLN A 1 221 ? -22.161 27.046 22.469 1.00 73.88 221 GLN A O 1
ATOM 1838 N N . GLY A 1 222 ? -22.715 28.896 21.312 1.00 60.00 222 GLY A N 1
ATOM 1839 C CA . GLY A 1 222 ? -22.933 29.762 22.479 1.00 60.00 222 GLY A CA 1
ATOM 1840 C C . GLY A 1 222 ? -21.745 29.877 23.443 1.00 60.00 222 GLY A C 1
ATOM 1841 O O . GLY A 1 222 ? -21.928 29.689 24.641 1.00 60.00 222 GLY A O 1
ATOM 1842 N N . CYS A 1 223 ? -20.552 30.207 22.927 1.00 63.06 223 CYS A N 1
ATOM 1843 C CA . CYS A 1 223 ? -19.299 30.409 23.683 1.00 63.06 223 CYS A CA 1
ATOM 1844 C C . CYS A 1 223 ? -18.585 29.121 24.135 1.00 63.06 223 CYS A C 1
ATOM 1846 O O . CYS A 1 223 ? -18.262 28.962 25.309 1.00 63.06 223 CYS A O 1
ATOM 1848 N N . ARG A 1 224 ? -18.282 28.224 23.183 1.00 67.62 224 ARG A N 1
ATOM 1849 C CA . ARG A 1 224 ? -17.398 27.050 23.351 1.00 67.62 224 ARG A CA 1
ATOM 1850 C C . ARG A 1 224 ? -17.617 26.289 24.675 1.00 67.62 224 ARG A C 1
ATOM 1852 O O . ARG A 1 224 ? -16.735 26.236 25.532 1.00 67.62 224 ARG A O 1
ATOM 1859 N N . ASN A 1 225 ? -18.779 25.661 24.828 1.00 76.50 225 ASN A N 1
ATOM 1860 C CA . ASN A 1 225 ? -19.098 24.815 25.974 1.00 76.50 225 ASN A CA 1
ATOM 1861 C C . ASN A 1 225 ? -18.567 23.385 25.777 1.00 76.50 225 ASN A C 1
ATOM 1863 O O . ASN A 1 225 ? -19.153 22.586 25.052 1.00 76.50 225 ASN A O 1
ATOM 1867 N N . ILE A 1 226 ? -17.456 23.044 26.434 1.00 78.44 226 ILE A N 1
ATOM 1868 C CA . ILE A 1 226 ? -16.774 21.750 26.253 1.00 78.44 226 ILE A CA 1
ATOM 1869 C C . ILE A 1 226 ? -17.548 20.585 26.904 1.00 78.44 226 ILE A C 1
ATOM 1871 O O . ILE A 1 226 ? -17.372 19.441 26.484 1.00 78.44 226 ILE A O 1
ATOM 1875 N N . VAL A 1 227 ? -18.419 20.861 27.882 1.00 82.44 227 VAL A N 1
ATOM 1876 C CA . VAL A 1 227 ? -19.185 19.853 28.637 1.00 82.44 227 VAL A CA 1
ATOM 1877 C C . VAL A 1 227 ? -20.641 20.323 28.800 1.00 82.44 227 VAL A C 1
ATOM 1879 O O . VAL A 1 227 ? -21.028 20.782 29.876 1.00 82.44 227 VAL A O 1
ATOM 1882 N N . PRO A 1 228 ? -21.466 20.256 27.739 1.00 84.88 228 PRO A N 1
ATOM 1883 C CA . PRO A 1 228 ? -22.855 20.691 27.816 1.00 84.88 228 PRO A CA 1
ATOM 1884 C C . PRO A 1 228 ? -23.689 19.766 28.709 1.00 84.88 228 PRO A C 1
ATOM 1886 O O . PRO A 1 228 ? -23.583 18.542 28.627 1.00 84.88 228 PRO A O 1
ATOM 1889 N N . SER A 1 229 ? -24.571 20.343 29.530 1.00 88.19 229 SER A N 1
ATOM 1890 C CA . SER A 1 229 ? -25.639 19.583 30.189 1.00 88.19 229 SER A CA 1
ATOM 1891 C C . SER A 1 229 ? -26.644 19.054 29.158 1.00 88.19 229 SER A C 1
ATOM 1893 O O . SER A 1 229 ? -26.743 19.590 28.054 1.00 88.19 229 SER A O 1
ATOM 1895 N N . SER A 1 230 ? -27.450 18.046 29.507 1.00 90.94 230 SER A N 1
ATOM 1896 C CA . SER A 1 230 ? -28.460 17.493 28.586 1.00 90.94 230 SER A CA 1
ATOM 1897 C C . SER A 1 230 ? -29.416 18.560 28.035 1.00 90.94 230 SER A C 1
ATOM 1899 O O . SER A 1 230 ? -29.765 18.531 26.858 1.00 90.94 230 SER A O 1
ATOM 1901 N N . TRP A 1 231 ? -29.800 19.541 28.858 1.00 87.56 231 TRP A N 1
ATOM 1902 C CA . TRP A 1 231 ? -30.642 20.660 28.426 1.00 87.56 231 TRP A CA 1
ATOM 1903 C C . TRP A 1 231 ? -29.912 21.579 27.435 1.00 87.56 231 TRP A C 1
ATOM 1905 O O . TRP A 1 231 ? -30.463 21.937 26.395 1.00 87.56 231 TRP A O 1
ATOM 1915 N N . GLN A 1 232 ? -28.645 21.902 27.714 1.00 86.81 232 GLN A N 1
ATOM 1916 C CA . GLN A 1 232 ? -27.806 22.712 26.825 1.00 86.81 232 GLN A CA 1
ATOM 1917 C C . GLN A 1 232 ? -27.531 22.000 25.497 1.00 86.81 232 GLN A C 1
ATOM 1919 O O . GLN A 1 232 ? -27.549 22.638 24.449 1.00 86.81 232 GLN A O 1
ATOM 1924 N N . PHE A 1 233 ? -27.331 20.680 25.526 1.00 89.19 233 PHE A N 1
ATOM 1925 C CA . PHE A 1 233 ? -27.169 19.859 24.329 1.00 89.19 233 PHE A CA 1
ATOM 1926 C C . PHE A 1 233 ? -28.409 19.933 23.436 1.00 89.19 233 PHE A C 1
ATOM 1928 O O . PHE A 1 233 ? -28.281 20.156 22.235 1.00 89.19 233 PHE A O 1
ATOM 1935 N N . ILE A 1 234 ? -29.609 19.795 24.014 1.00 88.38 234 ILE A N 1
ATOM 1936 C CA . ILE A 1 234 ? -30.872 19.915 23.268 1.00 88.38 234 ILE A CA 1
ATOM 1937 C C . ILE A 1 234 ? -30.983 21.301 22.623 1.00 88.38 234 ILE A C 1
ATOM 1939 O O . ILE A 1 234 ? -31.346 21.398 21.451 1.00 88.38 234 ILE A O 1
ATOM 1943 N N . GLY A 1 235 ? -30.653 22.363 23.364 1.00 85.38 235 GLY A N 1
ATOM 1944 C CA . GLY A 1 235 ? -30.622 23.727 22.832 1.00 85.38 235 GLY A CA 1
ATOM 1945 C C . GLY A 1 235 ? -29.649 23.872 21.659 1.00 85.38 235 GLY A C 1
ATOM 1946 O O . GLY A 1 235 ? -30.045 24.313 20.584 1.00 85.38 235 GLY A O 1
ATOM 1947 N N . ALA A 1 236 ? -28.403 23.424 21.830 1.00 85.12 236 ALA A N 1
ATOM 1948 C CA . ALA A 1 236 ? -27.371 23.470 20.795 1.00 85.12 236 ALA A CA 1
ATOM 1949 C C . ALA A 1 236 ? -27.748 22.656 19.546 1.00 85.12 236 ALA A C 1
ATOM 1951 O O . ALA A 1 236 ? -27.531 23.115 18.428 1.00 85.12 236 ALA A O 1
ATOM 1952 N N . TYR A 1 237 ? -28.353 21.479 19.722 1.00 87.19 237 TYR A N 1
ATOM 1953 C CA . TYR A 1 237 ? -28.837 20.646 18.623 1.00 87.19 237 TYR A CA 1
ATOM 1954 C C . TYR A 1 237 ? -29.939 21.341 17.816 1.00 87.19 237 TYR A C 1
ATOM 1956 O O . TYR A 1 237 ? -29.863 21.384 16.590 1.00 87.19 237 TYR A O 1
ATOM 1964 N N . LYS A 1 238 ? -30.932 21.939 18.491 1.00 84.56 238 LYS A N 1
ATOM 1965 C CA . LYS A 1 238 ? -31.990 22.716 17.823 1.00 84.56 238 LYS A CA 1
ATOM 1966 C C . LYS A 1 238 ? -31.413 23.896 17.042 1.00 84.56 238 LYS A C 1
ATOM 1968 O O . LYS A 1 238 ? -31.796 24.100 15.896 1.00 84.56 238 LYS A O 1
ATOM 1973 N N . SER A 1 239 ? -30.459 24.622 17.623 1.00 82.50 239 SER A N 1
ATOM 1974 C CA . SER A 1 239 ? -29.762 25.705 16.923 1.00 82.50 239 SER A CA 1
ATOM 1975 C C . SER A 1 239 ? -29.015 25.192 15.691 1.00 82.50 239 SER A C 1
ATOM 1977 O O . SER A 1 239 ? -29.143 25.762 14.614 1.00 82.50 239 SER A O 1
ATOM 1979 N N . LEU A 1 240 ? -28.282 24.081 15.802 1.00 79.06 240 LEU A N 1
ATOM 1980 C CA . LEU A 1 240 ? -27.582 23.497 14.657 1.00 79.06 240 LEU A CA 1
ATOM 1981 C C . LEU A 1 240 ? -28.538 23.030 13.551 1.00 79.06 240 LEU A C 1
ATOM 1983 O O . LEU A 1 240 ? -28.210 23.214 12.384 1.00 79.06 240 LEU A O 1
ATOM 1987 N N . LEU A 1 241 ? -29.714 22.490 13.885 1.00 78.19 241 LEU A N 1
ATOM 1988 C CA . LEU A 1 241 ? -30.744 22.145 12.896 1.00 78.19 241 LEU A CA 1
ATOM 1989 C C . LEU A 1 241 ? -31.251 23.366 12.117 1.00 78.19 241 LEU A C 1
ATOM 1991 O O . LEU A 1 241 ? -31.514 23.247 10.923 1.00 78.19 241 LEU A O 1
ATOM 1995 N N . ILE A 1 242 ? -31.375 24.526 12.773 1.00 75.06 242 ILE A N 1
ATOM 1996 C CA . ILE A 1 242 ? -31.743 25.792 12.118 1.00 75.06 242 ILE A CA 1
ATOM 1997 C C . ILE A 1 242 ? -30.629 26.231 11.164 1.00 75.06 242 ILE A C 1
ATOM 1999 O O . ILE A 1 242 ? -30.888 26.594 10.022 1.00 75.06 242 ILE A O 1
ATOM 2003 N N . TYR A 1 243 ? -29.375 26.151 11.611 1.00 68.56 243 TYR A N 1
ATOM 2004 C CA . TYR A 1 243 ? -28.214 26.574 10.827 1.00 68.56 243 TYR A CA 1
ATOM 2005 C C . TYR A 1 243 ? -27.715 25.526 9.832 1.00 68.56 243 TYR A C 1
ATOM 2007 O O . TYR A 1 243 ? -26.585 25.635 9.357 1.00 68.56 243 TYR A O 1
ATOM 2015 N N . ASN A 1 244 ? -28.484 24.476 9.542 1.00 68.75 244 ASN A N 1
ATOM 2016 C CA . ASN A 1 244 ? -28.030 23.357 8.720 1.00 68.75 244 ASN A CA 1
ATOM 2017 C C . ASN A 1 244 ? -26.619 22.850 9.110 1.00 68.75 244 ASN A C 1
ATOM 2019 O O . ASN A 1 244 ? -25.809 22.487 8.260 1.00 68.75 244 ASN A O 1
ATOM 2023 N N . PHE A 1 245 ? -26.306 22.824 10.408 1.00 66.94 245 PHE A N 1
ATOM 2024 C CA . PHE A 1 245 ? -25.019 22.397 10.955 1.00 66.94 245 PHE A CA 1
ATOM 2025 C C . PHE A 1 245 ? -23.786 23.113 10.345 1.00 66.94 245 PHE A C 1
ATOM 2027 O O . PHE A 1 245 ? -22.675 22.592 10.452 1.00 66.94 245 PHE A O 1
ATOM 2034 N N . THR A 1 246 ? -23.941 24.312 9.767 1.00 61.47 246 THR A N 1
ATOM 2035 C CA . THR A 1 246 ? -22.888 25.087 9.061 1.00 61.47 246 THR A CA 1
ATOM 2036 C C . THR A 1 246 ? -21.866 25.789 9.969 1.00 61.47 246 THR A C 1
ATOM 2038 O O . THR A 1 246 ? -21.144 26.685 9.538 1.00 61.47 246 THR A O 1
ATOM 2041 N N . SER A 1 247 ? -21.749 25.400 11.241 1.00 54.97 247 SER A N 1
ATOM 2042 C CA . SER A 1 247 ? -20.862 26.103 12.174 1.00 54.97 247 SER A CA 1
ATOM 2043 C C . SER A 1 247 ? -19.379 25.990 11.773 1.00 54.97 247 SER A C 1
ATOM 2045 O O . SER A 1 247 ? -18.946 24.904 11.362 1.00 54.97 247 SER A O 1
ATOM 2047 N N . PRO A 1 248 ? -18.572 27.048 11.976 1.00 50.38 248 PRO A N 1
ATOM 2048 C CA . PRO A 1 248 ? -17.153 27.042 11.633 1.00 50.38 248 PRO A CA 1
ATOM 2049 C C . PRO A 1 248 ? -16.400 25.920 12.362 1.00 50.38 248 PRO A C 1
ATOM 2051 O O . PRO A 1 248 ? -16.515 25.764 13.580 1.00 50.38 248 PRO A O 1
ATOM 2054 N N . HIS A 1 249 ? -15.615 25.138 11.614 1.00 51.69 249 HIS A N 1
ATOM 2055 C CA . HIS A 1 249 ? -14.653 24.195 12.195 1.00 51.69 249 HIS A CA 1
ATOM 2056 C C . HIS A 1 249 ? -13.424 24.966 12.677 1.00 51.69 249 HIS A C 1
ATOM 2058 O O . HIS A 1 249 ? -12.989 25.929 12.045 1.00 51.69 249 HIS A O 1
ATOM 2064 N N . SER A 1 250 ? -12.837 24.551 13.801 1.00 48.03 250 SER A N 1
ATOM 2065 C CA . SER A 1 250 ? -11.560 25.121 14.230 1.00 48.03 250 SER A CA 1
ATOM 2066 C C . SER A 1 250 ? -10.449 24.680 13.277 1.00 48.03 250 SER A C 1
ATOM 2068 O O . SER A 1 250 ? -10.289 23.482 13.056 1.00 48.03 250 SER A O 1
ATOM 2070 N N . LEU A 1 251 ? -9.638 25.629 12.797 1.00 41.75 251 LEU A N 1
ATOM 2071 C CA . LEU A 1 251 ? -8.497 25.394 11.893 1.00 41.75 251 LEU A CA 1
ATOM 2072 C C . LEU A 1 251 ? -7.468 24.368 12.421 1.00 41.75 251 LEU A C 1
ATOM 2074 O O . LEU A 1 251 ? -6.664 23.862 11.648 1.00 41.75 251 LEU A O 1
ATOM 2078 N N . SER A 1 252 ? -7.492 24.056 13.722 1.00 49.09 252 SER A N 1
ATOM 2079 C CA . SER A 1 252 ? -6.605 23.106 14.408 1.00 49.09 252 SER A CA 1
ATOM 2080 C C . SER A 1 252 ? -7.305 21.835 14.921 1.00 49.09 252 SER A C 1
ATOM 2082 O O . SER A 1 252 ? -6.827 21.217 15.871 1.00 49.09 252 SER A O 1
ATOM 2084 N N . ALA A 1 253 ? -8.460 21.455 14.362 1.00 54.06 253 ALA A N 1
ATOM 2085 C CA . ALA A 1 253 ? -9.111 20.194 14.727 1.00 54.06 253 ALA A CA 1
ATOM 2086 C C . ALA A 1 253 ? -8.280 18.983 14.259 1.00 54.06 253 ALA A C 1
ATOM 2088 O O . ALA A 1 253 ? -7.746 18.983 13.152 1.00 54.06 253 ALA A O 1
ATOM 2089 N N . ASN A 1 254 ? -8.204 17.946 15.099 1.00 56.75 254 ASN A N 1
ATOM 2090 C CA . ASN A 1 254 ? -7.493 16.698 14.792 1.00 56.75 254 ASN A CA 1
ATOM 2091 C C . ASN A 1 254 ? -8.355 15.676 14.023 1.00 56.75 254 ASN A C 1
ATOM 2093 O O . ASN A 1 254 ? -7.860 14.597 13.717 1.00 56.75 254 ASN A O 1
ATOM 2097 N N . CYS A 1 255 ? -9.612 16.005 13.720 1.00 57.53 255 CYS A N 1
ATOM 2098 C CA . CYS A 1 255 ? -10.567 15.143 13.019 1.00 57.53 255 CYS A CA 1
ATOM 2099 C C . CYS A 1 255 ? -10.614 15.519 11.528 1.00 57.53 255 CYS A C 1
ATOM 2101 O O . CYS A 1 255 ? -10.472 16.699 11.181 1.00 57.53 255 CYS A O 1
ATOM 2103 N N . GLU A 1 256 ? -10.816 14.549 10.636 1.00 61.88 256 GLU A N 1
ATOM 2104 C CA . GLU A 1 256 ? -11.012 14.842 9.210 1.00 61.88 256 GLU A CA 1
ATOM 2105 C C . GLU A 1 256 ? -12.366 15.518 8.954 1.00 61.88 256 GLU A C 1
ATOM 2107 O O . GLU A 1 256 ? -13.303 15.312 9.712 1.00 61.88 256 GLU A O 1
ATOM 2112 N N . ASN A 1 257 ? -12.493 16.340 7.904 1.00 63.66 257 ASN A N 1
ATOM 2113 C CA . ASN A 1 257 ? -13.770 16.990 7.588 1.00 63.66 257 ASN A CA 1
ATOM 2114 C C . ASN A 1 257 ? -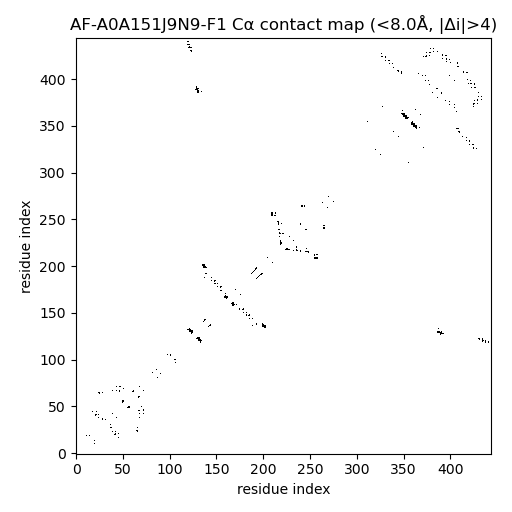14.795 15.966 7.069 1.00 63.66 257 ASN A C 1
ATOM 2116 O O . ASN A 1 257 ? -14.444 15.089 6.281 1.00 63.66 257 ASN A O 1
ATOM 2120 N N . ASP A 1 258 ? -16.053 16.114 7.479 1.00 63.44 258 ASP A N 1
ATOM 2121 C CA . ASP A 1 258 ? -17.168 15.311 6.973 1.00 63.44 258 ASP A CA 1
ATOM 2122 C C . ASP A 1 258 ? -17.733 15.978 5.706 1.00 63.44 258 ASP A C 1
ATOM 2124 O O . ASP A 1 258 ? -18.262 17.089 5.772 1.00 63.44 258 ASP A O 1
ATOM 2128 N N . GLU A 1 259 ? -17.564 15.329 4.550 1.00 62.97 259 GLU A N 1
ATOM 2129 C CA . GLU A 1 259 ? -18.051 15.786 3.234 1.00 62.97 259 GLU A CA 1
ATOM 2130 C C . GLU A 1 259 ? -19.502 15.343 2.945 1.00 62.97 259 GLU A C 1
ATOM 2132 O O . GLU A 1 259 ? -19.971 15.454 1.815 1.00 62.97 259 GLU A O 1
ATOM 2137 N N . GLY A 1 260 ? -20.213 14.792 3.935 1.00 62.03 260 GLY A N 1
ATOM 2138 C CA . GLY A 1 260 ? -21.583 14.314 3.772 1.00 62.03 260 GLY A CA 1
ATOM 2139 C C . GLY A 1 260 ? -22.631 15.424 3.639 1.00 62.03 260 GLY A C 1
ATOM 2140 O O . GLY A 1 260 ? -22.625 16.411 4.379 1.00 62.03 260 GLY A O 1
ATOM 2141 N N . ASP A 1 261 ? -23.600 15.203 2.747 1.00 63.84 261 ASP A N 1
ATOM 2142 C CA . ASP A 1 261 ? -24.811 16.018 2.660 1.00 63.84 261 ASP A CA 1
ATOM 2143 C C . ASP A 1 261 ? -25.768 15.718 3.820 1.00 63.84 261 ASP A C 1
ATOM 2145 O O . ASP A 1 261 ? -25.933 14.581 4.277 1.00 63.84 261 ASP A O 1
ATOM 2149 N N . MET A 1 262 ? -26.465 16.750 4.283 1.00 69.31 262 MET A N 1
ATOM 2150 C CA . MET A 1 262 ? -27.458 16.605 5.336 1.00 69.31 262 MET A CA 1
ATOM 2151 C C . MET A 1 262 ? -28.775 16.046 4.793 1.00 69.31 262 MET A C 1
ATOM 2153 O O . MET A 1 262 ? -29.402 16.637 3.919 1.00 69.31 262 MET A O 1
ATOM 2157 N N . LEU A 1 263 ? -29.259 14.965 5.407 1.00 67.62 263 LEU A N 1
ATOM 2158 C CA . LEU A 1 263 ? -30.558 14.367 5.074 1.00 67.62 263 LEU A CA 1
ATOM 2159 C C . LEU A 1 263 ? -31.761 15.061 5.736 1.00 67.62 263 LEU A C 1
ATOM 2161 O O . LEU A 1 263 ? -32.884 14.922 5.260 1.00 67.62 263 LEU A O 1
ATOM 2165 N N . LEU A 1 264 ? -31.553 15.747 6.863 1.00 67.81 264 LEU A N 1
ATOM 2166 C CA . LEU A 1 264 ? -32.612 16.297 7.713 1.00 67.81 264 LEU A CA 1
ATOM 2167 C C . LEU A 1 264 ? -32.300 17.737 8.112 1.00 67.81 264 LEU A C 1
ATOM 2169 O O . LEU A 1 264 ? -31.432 17.953 8.951 1.00 67.81 264 LEU A O 1
ATOM 2173 N N . ASN A 1 265 ? -33.064 18.693 7.588 1.00 72.75 265 ASN A N 1
ATOM 2174 C CA . ASN A 1 265 ? -33.092 20.061 8.098 1.00 72.75 265 ASN A CA 1
ATOM 2175 C C . ASN A 1 265 ? -34.439 20.370 8.763 1.00 72.75 265 ASN A C 1
ATOM 2177 O O . ASN A 1 265 ? -35.405 19.609 8.643 1.00 72.75 265 ASN A O 1
ATOM 2181 N N . LEU A 1 266 ? -34.501 21.493 9.481 1.00 72.56 266 LEU A N 1
ATOM 2182 C CA . LEU A 1 266 ? -35.713 21.882 10.197 1.00 72.56 266 LEU A CA 1
ATOM 2183 C C . LEU A 1 266 ? -36.919 22.024 9.255 1.00 72.56 266 LEU A C 1
ATOM 2185 O O . LEU A 1 266 ? -37.998 21.553 9.597 1.00 72.56 266 LEU A O 1
ATOM 2189 N N . ALA A 1 267 ? -36.731 22.602 8.065 1.00 72.25 267 ALA A N 1
ATOM 2190 C CA . ALA A 1 267 ? -37.801 22.765 7.081 1.00 72.25 267 ALA A CA 1
ATOM 2191 C C . ALA A 1 267 ? -38.404 21.412 6.668 1.00 72.25 267 ALA A C 1
ATOM 2193 O O . ALA A 1 267 ? -39.616 21.237 6.717 1.00 72.25 267 ALA A O 1
ATOM 2194 N N . TYR A 1 268 ? -37.561 20.425 6.365 1.00 75.94 268 TYR A N 1
ATOM 2195 C CA . TYR A 1 268 ? -37.979 19.067 6.025 1.00 75.94 268 TYR A CA 1
ATOM 2196 C C . TYR A 1 268 ? -38.692 18.367 7.190 1.00 75.94 268 TYR A C 1
ATOM 2198 O O . TYR A 1 268 ? -39.687 17.672 6.990 1.00 75.94 268 TYR A O 1
ATOM 2206 N N . MET A 1 269 ? -38.209 18.553 8.424 1.00 76.31 269 MET A N 1
ATOM 2207 C CA . MET A 1 269 ? -38.868 17.990 9.606 1.00 76.31 269 MET A CA 1
ATOM 2208 C C . MET A 1 269 ? -40.250 18.604 9.841 1.00 76.31 269 MET A C 1
ATOM 2210 O O . MET A 1 269 ? -41.177 17.874 10.183 1.00 76.31 269 MET A O 1
ATOM 2214 N N . LEU A 1 270 ? -40.394 19.918 9.657 1.00 77.56 270 LEU A N 1
ATOM 2215 C CA . LEU A 1 270 ? -41.664 20.625 9.832 1.00 77.56 270 LEU A CA 1
ATOM 2216 C C . LEU A 1 270 ? -42.668 20.277 8.725 1.00 77.56 270 LEU A C 1
ATOM 2218 O O . LEU A 1 270 ? -43.830 20.016 9.031 1.00 77.56 270 LEU A O 1
ATOM 2222 N N . ASP A 1 271 ? -42.206 20.172 7.477 1.00 76.75 271 ASP A N 1
ATOM 2223 C CA . ASP A 1 271 ? -43.013 19.764 6.319 1.00 76.75 271 ASP A CA 1
ATOM 2224 C C . ASP A 1 271 ? -43.572 18.338 6.483 1.00 76.75 271 ASP A C 1
ATOM 2226 O O . ASP A 1 271 ? -44.754 18.080 6.259 1.00 76.75 271 ASP A O 1
ATOM 2230 N N . LYS A 1 272 ? -42.754 17.402 6.987 1.00 70.00 272 LYS A N 1
ATOM 2231 C CA . LYS A 1 272 ? -43.185 16.017 7.242 1.00 70.00 272 LYS A CA 1
ATOM 2232 C C . LYS A 1 272 ? -44.071 15.843 8.475 1.00 70.00 272 LYS A C 1
ATOM 2234 O O . LYS A 1 272 ? -44.796 14.851 8.536 1.00 70.00 272 LYS A O 1
ATOM 2239 N N . HIS A 1 273 ? -44.009 16.754 9.448 1.00 62.25 273 HIS A N 1
ATOM 2240 C CA . HIS A 1 273 ? -44.775 16.652 10.695 1.00 62.25 273 HIS A CA 1
ATOM 2241 C C . HIS A 1 273 ? -46.110 17.405 10.700 1.00 62.25 273 HIS A C 1
ATOM 2243 O O . HIS A 1 273 ? -46.853 17.240 11.663 1.00 62.25 273 HIS A O 1
ATOM 2249 N N . GLY A 1 274 ? -46.452 18.159 9.648 1.00 56.34 274 GLY A N 1
ATOM 2250 C CA . GLY A 1 274 ? -47.790 18.728 9.478 1.00 56.34 274 GLY A CA 1
ATOM 2251 C C . GLY A 1 274 ? -48.236 19.598 10.653 1.00 56.34 274 GLY A C 1
ATOM 2252 O O . GLY A 1 274 ? -49.228 19.289 11.303 1.00 56.34 274 GLY A O 1
ATOM 2253 N N . ASN A 1 275 ? -47.518 20.690 10.918 1.00 45.00 275 ASN A N 1
ATOM 2254 C CA . ASN A 1 275 ? -48.042 21.778 11.739 1.00 45.00 275 ASN A CA 1
ATOM 2255 C C . ASN A 1 275 ? -48.153 23.031 10.871 1.00 45.00 275 ASN A C 1
ATOM 2257 O O . ASN A 1 275 ? -47.137 23.608 10.489 1.00 45.00 275 ASN A O 1
ATOM 2261 N N . ASN A 1 276 ? -49.398 23.431 10.590 1.00 48.06 276 ASN A N 1
ATOM 2262 C CA . ASN A 1 276 ? -49.747 24.777 10.149 1.00 48.06 276 ASN A CA 1
ATOM 2263 C C . ASN A 1 276 ? -49.163 25.770 11.157 1.00 48.06 276 ASN A C 1
ATOM 2265 O O . ASN A 1 276 ? -49.700 25.944 12.250 1.00 48.06 276 ASN A O 1
ATOM 2269 N N . LEU A 1 277 ? -48.048 26.391 10.806 1.00 43.75 277 LEU A N 1
ATOM 2270 C CA . LEU A 1 277 ? -47.638 27.652 11.392 1.00 43.75 277 LEU A CA 1
ATOM 2271 C C . LEU A 1 277 ? -47.691 28.645 10.250 1.00 43.75 277 LEU A C 1
ATOM 2273 O O . LEU A 1 277 ? -46.855 28.620 9.346 1.00 43.75 277 LEU A O 1
ATOM 2277 N N . ASP A 1 278 ? -48.776 29.412 10.287 1.00 39.03 278 ASP A N 1
ATOM 2278 C CA . ASP A 1 278 ? -49.064 30.503 9.384 1.00 39.03 278 ASP A CA 1
ATOM 2279 C C . ASP A 1 278 ? -47.830 31.384 9.222 1.00 39.03 278 ASP A C 1
ATOM 2281 O O . ASP A 1 278 ? -47.139 31.756 10.174 1.00 39.03 278 ASP A O 1
ATOM 2285 N N . SER A 1 279 ? -47.556 31.651 7.955 1.00 44.09 279 SER A N 1
ATOM 2286 C CA . SER A 1 279 ? -46.587 32.612 7.482 1.00 44.09 279 SER A CA 1
ATOM 2287 C C . SER A 1 279 ? -46.858 33.965 8.116 1.00 44.09 279 SER A C 1
ATOM 2289 O O . SER A 1 279 ? -47.887 34.557 7.814 1.00 44.09 279 SER A O 1
ATOM 2291 N N . ASP A 1 280 ? -45.924 34.480 8.905 1.00 38.69 280 ASP A N 1
ATOM 2292 C CA . ASP A 1 280 ? -45.758 35.920 9.017 1.00 38.69 280 ASP A CA 1
ATOM 2293 C C . ASP A 1 280 ? -44.341 36.290 9.461 1.00 38.69 280 ASP A C 1
ATOM 2295 O O . ASP A 1 280 ? -43.738 35.656 10.327 1.00 38.69 280 ASP A O 1
ATOM 2299 N N . ILE A 1 281 ? -43.872 37.385 8.859 1.00 35.72 281 ILE A N 1
ATOM 2300 C CA . ILE A 1 281 ? -42.627 38.124 9.102 1.00 35.72 281 ILE A CA 1
ATOM 2301 C C . ILE A 1 281 ? -41.404 37.604 8.324 1.00 35.72 281 ILE A C 1
ATOM 2303 O O . ILE A 1 281 ? -40.536 36.896 8.831 1.00 35.72 281 ILE A O 1
ATOM 2307 N N . LEU A 1 282 ? -41.292 38.077 7.079 1.00 30.95 282 LEU A N 1
ATOM 2308 C CA . LEU A 1 282 ? -40.001 38.354 6.449 1.00 30.95 282 LEU A CA 1
ATOM 2309 C C . LEU A 1 282 ? -39.922 39.858 6.183 1.00 30.95 282 LEU A C 1
ATOM 2311 O O . LEU A 1 282 ? -40.507 40.362 5.222 1.00 30.95 282 LEU A O 1
ATOM 2315 N N . ASP A 1 283 ? -39.191 40.553 7.054 1.00 33.09 283 ASP A N 1
ATOM 2316 C CA . ASP A 1 283 ? -38.683 41.887 6.766 1.00 33.09 283 ASP A CA 1
ATOM 2317 C C . ASP A 1 283 ? -37.652 41.797 5.639 1.00 33.09 283 ASP A C 1
ATOM 2319 O O . ASP A 1 283 ? -36.716 40.992 5.652 1.00 33.09 283 ASP A O 1
ATOM 2323 N N . LYS A 1 284 ? -37.892 42.627 4.626 1.00 33.59 284 LYS A N 1
ATOM 2324 C CA . LYS A 1 284 ? -37.002 42.872 3.501 1.00 33.59 284 LYS A CA 1
ATOM 2325 C C . LYS A 1 284 ? -35.867 43.766 3.971 1.00 33.59 284 LYS A C 1
ATOM 2327 O O . LYS A 1 284 ? -36.127 44.919 4.282 1.00 33.59 284 LYS A O 1
ATOM 2332 N N . ASP A 1 285 ? -34.636 43.288 3.845 1.00 30.05 285 ASP A N 1
ATOM 2333 C CA . ASP A 1 285 ? -33.502 44.169 3.591 1.00 30.05 285 ASP A CA 1
ATOM 2334 C C . ASP A 1 285 ? -32.696 43.648 2.400 1.00 30.05 285 ASP A C 1
ATOM 2336 O O . ASP A 1 285 ? -32.161 42.539 2.384 1.00 30.05 285 ASP A O 1
ATOM 2340 N N . ASN A 1 286 ? -32.689 44.478 1.358 1.00 28.31 286 ASN A N 1
ATOM 2341 C CA . ASN A 1 286 ? -31.961 44.306 0.111 1.00 28.31 286 ASN A CA 1
ATOM 2342 C C . ASN A 1 286 ? -30.477 44.627 0.315 1.00 28.31 286 ASN A C 1
ATOM 2344 O O . ASN A 1 286 ? -30.155 45.728 0.758 1.00 28.31 286 ASN A O 1
ATOM 2348 N N . ILE A 1 287 ? -29.584 43.768 -0.183 1.00 26.77 287 ILE A N 1
ATOM 2349 C CA . ILE A 1 287 ? -28.309 44.214 -0.762 1.00 26.77 287 ILE A CA 1
ATOM 2350 C C . ILE A 1 287 ? -28.125 43.520 -2.118 1.00 26.77 287 ILE A C 1
ATOM 2352 O O . ILE A 1 287 ? -28.063 42.296 -2.212 1.00 26.77 287 ILE A O 1
ATOM 2356 N N . ASN A 1 288 ? -28.074 44.354 -3.160 1.00 25.44 288 ASN A N 1
ATOM 2357 C CA . ASN A 1 288 ? -27.809 44.039 -4.562 1.00 25.44 288 ASN A CA 1
ATOM 2358 C C . ASN A 1 288 ? -26.403 43.467 -4.774 1.00 25.44 288 ASN A C 1
ATOM 2360 O O . ASN A 1 288 ? -25.444 44.055 -4.279 1.00 25.44 288 ASN A O 1
ATOM 2364 N N . ILE A 1 289 ? -26.273 42.469 -5.655 1.00 24.78 289 ILE A N 1
ATOM 2365 C CA . ILE A 1 289 ? -25.121 42.356 -6.564 1.00 24.78 289 ILE A CA 1
ATOM 2366 C C . ILE A 1 289 ? -25.650 41.959 -7.949 1.00 24.78 289 ILE A C 1
ATOM 2368 O O . ILE A 1 289 ? -26.325 40.942 -8.105 1.00 24.78 289 ILE A O 1
ATOM 2372 N N . GLU A 1 290 ? -25.372 42.813 -8.932 1.00 23.61 290 GLU A N 1
ATOM 2373 C CA . GLU A 1 290 ? -25.710 42.648 -10.345 1.00 23.61 290 GLU A CA 1
ATOM 2374 C C . GLU A 1 290 ? -24.904 41.521 -11.006 1.00 23.61 290 GLU A C 1
ATOM 2376 O O . GLU A 1 290 ? -23.711 41.342 -10.762 1.00 23.61 290 GLU A O 1
ATOM 2381 N N . ASN A 1 291 ? -25.575 40.803 -11.907 1.00 22.34 291 ASN A N 1
ATOM 2382 C CA . ASN A 1 291 ? -24.957 39.954 -12.916 1.00 22.34 291 ASN A CA 1
ATOM 2383 C C . ASN A 1 291 ? -24.366 40.816 -14.037 1.00 22.34 291 ASN A C 1
ATOM 2385 O O . ASN A 1 291 ? -25.035 41.730 -14.518 1.00 22.34 291 ASN A O 1
ATOM 2389 N N . ASN A 1 292 ? -23.204 40.427 -14.567 1.00 23.17 292 ASN A N 1
ATOM 2390 C CA . ASN A 1 292 ? -22.944 40.622 -15.990 1.00 23.17 292 ASN A CA 1
ATOM 2391 C C . ASN A 1 292 ? -22.055 39.512 -16.573 1.00 23.17 292 ASN A C 1
ATOM 2393 O O . ASN A 1 292 ? -21.034 39.135 -16.001 1.00 23.17 292 ASN A O 1
ATOM 2397 N N . TYR A 1 293 ? -22.505 38.998 -17.715 1.00 22.08 293 TYR A N 1
ATOM 2398 C CA . TYR A 1 293 ? -21.882 38.001 -18.585 1.00 22.08 293 TYR A CA 1
ATOM 2399 C C . TYR A 1 293 ? -21.247 38.735 -19.781 1.00 22.08 293 TYR A C 1
ATOM 2401 O O . TYR A 1 293 ? -21.910 39.595 -20.355 1.00 22.08 293 TYR A O 1
ATOM 2409 N N . ASN A 1 294 ? -20.009 38.383 -20.158 1.00 22.80 294 ASN A N 1
ATOM 2410 C CA . ASN A 1 294 ? -19.587 37.899 -21.493 1.00 22.80 294 ASN A CA 1
ATOM 2411 C C . ASN A 1 294 ? -18.108 38.188 -21.852 1.00 22.80 294 ASN A C 1
ATOM 2413 O O . ASN A 1 294 ? -17.632 39.314 -21.771 1.00 22.80 294 ASN A O 1
ATOM 2417 N N . ASP A 1 295 ? -17.475 37.110 -22.334 1.00 22.28 295 ASP A N 1
ATOM 2418 C CA . ASP A 1 295 ? -16.591 36.958 -23.503 1.00 22.28 295 ASP A CA 1
ATOM 2419 C C . ASP A 1 295 ? -15.154 37.534 -23.601 1.00 22.28 295 ASP A C 1
ATOM 2421 O O . ASP A 1 295 ? -14.915 38.712 -23.825 1.00 22.28 295 ASP A O 1
ATOM 2425 N N . ASN A 1 296 ? -14.227 36.560 -23.621 1.00 24.28 296 ASN A N 1
ATOM 2426 C CA . ASN A 1 296 ? -13.221 36.225 -24.649 1.00 24.28 296 ASN A CA 1
ATOM 2427 C C . ASN A 1 296 ? -11.903 37.007 -24.888 1.00 24.28 296 ASN A C 1
ATOM 2429 O O . ASN A 1 296 ? -11.858 38.188 -25.203 1.00 24.28 296 ASN A O 1
ATOM 2433 N N . THR A 1 297 ? -10.861 36.152 -24.937 1.00 25.39 297 THR A N 1
ATOM 2434 C CA . THR A 1 297 ? -9.623 36.123 -25.754 1.00 25.39 297 THR A CA 1
ATOM 2435 C C . THR A 1 297 ? -8.473 37.093 -25.470 1.00 25.39 297 THR A C 1
ATOM 2437 O O . THR A 1 297 ? -8.588 38.283 -25.710 1.00 25.39 297 THR A O 1
ATOM 2440 N N . ASP A 1 298 ? -7.304 36.531 -25.109 1.00 27.36 298 ASP A N 1
ATOM 2441 C CA . ASP A 1 298 ? -6.174 36.425 -26.055 1.00 27.36 298 ASP A CA 1
ATOM 2442 C C . ASP A 1 298 ? -5.085 35.435 -25.568 1.00 27.36 298 ASP A C 1
ATOM 2444 O O . ASP A 1 298 ? -4.251 35.726 -24.711 1.00 27.36 298 ASP A O 1
ATOM 2448 N N . ILE A 1 299 ? -5.100 34.223 -26.136 1.00 31.44 299 ILE A N 1
ATOM 2449 C CA . ILE A 1 299 ? -4.024 33.218 -26.077 1.00 31.44 299 ILE A CA 1
ATOM 2450 C C . ILE A 1 299 ? -3.518 33.083 -27.514 1.00 31.44 299 ILE A C 1
ATOM 2452 O O . ILE A 1 299 ? -3.885 32.147 -28.213 1.00 31.44 299 ILE A O 1
ATOM 2456 N N . ASN A 1 300 ? -2.735 34.053 -27.988 1.00 34.53 300 ASN A N 1
ATOM 2457 C CA . ASN A 1 300 ? -2.280 34.071 -29.386 1.00 34.53 300 ASN A CA 1
ATOM 2458 C C . ASN A 1 300 ? -0.772 34.266 -29.589 1.00 34.5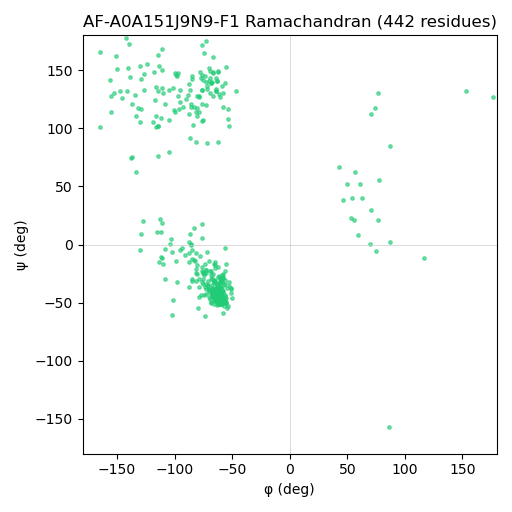3 300 ASN A C 1
ATOM 2460 O O . ASN A 1 300 ? -0.321 34.315 -30.725 1.00 34.53 300 ASN A O 1
ATOM 2464 N N . GLN A 1 301 ? 0.050 34.227 -28.534 1.00 37.62 301 GLN A N 1
ATOM 2465 C CA . GLN A 1 301 ? 1.512 34.362 -28.686 1.00 37.62 301 GLN A CA 1
ATOM 2466 C C . GLN A 1 301 ? 2.331 33.125 -28.283 1.00 37.62 301 GLN A C 1
ATOM 2468 O O . GLN A 1 301 ? 3.551 33.189 -28.209 1.00 37.62 301 GLN A O 1
ATOM 2473 N N . ILE A 1 302 ? 1.678 31.981 -28.047 1.00 36.03 302 ILE A N 1
ATOM 2474 C CA . ILE A 1 302 ? 2.348 30.683 -27.800 1.00 36.03 302 ILE A CA 1
ATOM 2475 C C . ILE A 1 302 ? 2.063 29.681 -28.940 1.00 36.03 302 ILE A C 1
ATOM 2477 O O . ILE A 1 302 ? 2.783 28.699 -29.108 1.00 36.03 302 ILE A O 1
ATOM 2481 N N . ILE A 1 303 ? 1.061 29.967 -29.782 1.00 32.25 303 ILE A N 1
ATOM 2482 C CA . ILE A 1 303 ? 0.693 29.167 -30.962 1.00 32.25 303 ILE A CA 1
ATOM 2483 C C . ILE A 1 303 ? 1.734 29.323 -32.092 1.00 32.25 303 ILE A C 1
ATOM 2485 O O . ILE A 1 303 ? 2.085 28.342 -32.742 1.00 32.25 303 ILE A O 1
ATOM 2489 N N . TYR A 1 304 ? 2.345 30.502 -32.244 1.00 37.12 304 TYR A N 1
ATOM 2490 C CA . TYR A 1 304 ? 3.248 30.812 -33.362 1.00 37.12 304 TYR A CA 1
ATOM 2491 C C . TYR A 1 304 ? 4.615 30.087 -33.319 1.00 37.12 304 TYR A C 1
ATOM 2493 O O . TYR A 1 304 ? 5.166 29.714 -34.358 1.00 37.12 304 TYR A O 1
ATOM 2501 N N . ASP A 1 305 ? 5.150 29.794 -32.129 1.00 36.75 305 ASP A N 1
ATOM 2502 C CA . ASP A 1 305 ? 6.472 29.152 -32.001 1.00 36.75 305 ASP A CA 1
ATOM 2503 C C . ASP A 1 305 ? 6.407 27.612 -32.042 1.00 36.75 305 ASP A C 1
ATOM 2505 O O . ASP A 1 305 ? 7.409 26.940 -32.303 1.00 36.75 305 ASP A O 1
ATOM 2509 N N . VAL A 1 306 ? 5.211 27.032 -31.875 1.00 36.69 306 VAL A N 1
ATOM 2510 C CA . VAL A 1 306 ? 4.956 25.590 -32.059 1.00 36.69 306 VAL A CA 1
ATOM 2511 C C . VAL A 1 306 ? 4.683 25.255 -33.535 1.00 36.69 306 VAL A C 1
ATOM 2513 O O . VAL A 1 306 ? 5.050 24.169 -34.004 1.00 36.69 306 VAL A O 1
ATOM 2516 N N . GLU A 1 307 ? 4.126 26.201 -34.299 1.00 32.06 307 GLU A N 1
ATOM 2517 C CA . GLU A 1 307 ? 3.785 26.060 -35.723 1.00 32.06 307 GLU A CA 1
ATOM 2518 C C . GLU A 1 307 ? 5.001 25.868 -36.644 1.00 32.06 307 GLU A C 1
ATOM 2520 O O . GLU A 1 307 ? 4.918 25.152 -37.642 1.00 32.06 307 GLU A O 1
ATOM 2525 N N . ASN A 1 308 ? 6.173 26.419 -36.320 1.00 35.06 308 ASN A N 1
ATOM 2526 C CA . ASN A 1 308 ? 7.329 26.315 -37.222 1.00 35.06 308 ASN A CA 1
ATOM 2527 C C . ASN A 1 308 ? 8.121 25.003 -37.105 1.00 35.06 308 ASN A C 1
ATOM 2529 O O . ASN A 1 308 ? 8.878 24.676 -38.016 1.00 35.06 308 ASN A O 1
ATOM 2533 N N . SER A 1 309 ? 7.897 24.202 -36.058 1.00 36.22 309 SER A N 1
ATOM 2534 C CA . SER A 1 309 ? 8.513 22.866 -35.935 1.00 36.22 309 SER A CA 1
ATOM 2535 C C . SER A 1 309 ? 7.578 21.724 -36.360 1.00 36.22 309 SER A C 1
ATOM 2537 O O . SER A 1 309 ? 8.031 20.599 -36.565 1.00 36.22 309 SER A O 1
ATOM 2539 N N . THR A 1 310 ? 6.276 22.001 -36.499 1.00 34.03 310 THR A N 1
ATOM 2540 C CA . THR A 1 310 ? 5.226 21.026 -36.859 1.00 34.03 310 THR A CA 1
ATOM 2541 C C . THR A 1 310 ? 4.779 21.092 -38.326 1.00 34.03 310 THR A C 1
ATOM 2543 O O . THR A 1 310 ? 4.084 20.185 -38.787 1.00 34.03 310 THR A O 1
ATOM 2546 N N . LYS A 1 311 ? 5.264 22.073 -39.101 1.00 33.84 311 LYS A N 1
ATOM 2547 C CA . LYS A 1 311 ? 4.988 22.273 -40.542 1.00 33.84 311 LYS A CA 1
ATOM 2548 C C . LYS A 1 311 ? 5.313 21.100 -41.487 1.00 33.84 311 LYS A C 1
ATOM 2550 O O . LYS A 1 311 ? 5.016 21.199 -42.671 1.00 33.84 311 LYS A O 1
ATOM 2555 N N . SER A 1 312 ? 5.874 19.985 -41.015 1.00 34.94 312 SER A N 1
ATOM 2556 C CA . SER A 1 312 ? 6.090 18.776 -41.830 1.00 34.94 312 SER A CA 1
ATOM 2557 C C . SER A 1 312 ? 5.111 17.624 -41.557 1.00 34.94 312 SER A C 1
ATOM 2559 O O . SER A 1 312 ? 5.231 16.579 -42.193 1.00 34.94 312 SER A O 1
ATOM 2561 N N . LEU A 1 313 ? 4.148 17.774 -40.635 1.00 40.25 313 LEU A N 1
ATOM 2562 C CA . LEU A 1 313 ? 3.298 16.657 -40.181 1.00 40.25 313 LEU A CA 1
ATOM 2563 C C . LEU A 1 313 ? 1.781 16.924 -40.180 1.00 40.25 313 LEU A C 1
ATOM 2565 O O . LEU A 1 313 ? 1.018 15.995 -39.930 1.00 40.25 313 LEU A O 1
ATOM 2569 N N . SER A 1 314 ? 1.318 18.137 -40.488 1.00 30.75 314 SER A N 1
ATOM 2570 C CA . SER A 1 314 ? -0.103 18.509 -40.416 1.00 30.75 314 SER A CA 1
ATOM 2571 C C . SER A 1 314 ? -0.775 18.613 -41.789 1.00 30.75 314 SER A C 1
ATOM 2573 O O . SER A 1 314 ? -1.009 19.701 -42.303 1.00 30.75 314 SER A O 1
ATOM 2575 N N . THR A 1 315 ? -1.143 17.471 -42.357 1.00 32.56 315 THR A N 1
ATOM 2576 C CA . THR A 1 315 ? -2.330 17.339 -43.218 1.00 32.56 315 THR A CA 1
ATOM 2577 C C . THR A 1 315 ? -3.010 16.038 -42.823 1.00 32.56 315 THR A C 1
ATOM 2579 O O . THR A 1 315 ? -2.768 14.993 -43.409 1.00 32.56 315 THR A O 1
ATOM 2582 N N . ASP A 1 316 ? -3.673 16.063 -41.669 1.00 29.97 316 ASP A N 1
ATOM 2583 C CA . ASP A 1 316 ? -4.971 15.418 -41.457 1.00 29.97 316 ASP A CA 1
ATOM 2584 C C . ASP A 1 316 ? -5.380 15.584 -39.991 1.00 29.97 316 ASP A C 1
ATOM 2586 O O . ASP A 1 316 ? -4.641 15.308 -39.045 1.00 29.97 316 ASP A O 1
ATOM 2590 N N . SER A 1 317 ? -6.587 16.104 -39.827 1.00 39.06 317 SER A N 1
ATOM 2591 C CA . SER A 1 317 ? -7.259 16.443 -38.583 1.00 39.06 317 SER A CA 1
ATOM 2592 C C . SER A 1 317 ? -7.310 15.279 -37.587 1.00 39.06 317 SER A C 1
ATOM 2594 O O . SER A 1 317 ? -8.118 14.373 -37.752 1.00 39.06 317 SER A O 1
ATOM 2596 N N . THR A 1 318 ? -6.536 15.334 -36.500 1.00 34.88 318 THR A N 1
ATOM 2597 C CA . THR A 1 318 ? -6.948 14.785 -35.194 1.00 34.88 318 THR A CA 1
ATOM 2598 C C . THR A 1 318 ? -6.255 15.540 -34.060 1.00 34.88 318 THR A C 1
ATOM 2600 O O . THR A 1 318 ? -5.043 15.742 -34.055 1.00 34.88 318 THR A O 1
ATOM 2603 N N . SER A 1 319 ? -7.049 15.965 -33.083 1.00 34.56 319 SER A N 1
ATOM 2604 C CA . SER A 1 319 ? -6.653 16.651 -31.854 1.00 34.56 319 SER A CA 1
ATOM 2605 C C . SER A 1 319 ? -5.742 15.774 -30.981 1.00 34.56 319 SER A C 1
ATOM 2607 O O . SER A 1 319 ? -6.214 15.035 -30.115 1.00 34.56 319 SER A O 1
ATOM 2609 N N . TYR A 1 320 ? -4.431 15.830 -31.195 1.00 40.56 320 TYR A N 1
ATOM 2610 C CA . TYR A 1 320 ? -3.452 15.199 -30.312 1.00 40.56 320 TYR A CA 1
ATOM 2611 C C . TYR A 1 320 ? -2.843 16.251 -29.381 1.00 40.56 320 TYR A C 1
ATOM 2613 O O . TYR A 1 320 ? -2.138 17.152 -29.826 1.00 40.56 320 TYR A O 1
ATOM 2621 N N . SER A 1 321 ? -3.076 16.131 -28.071 1.00 46.22 321 SER A N 1
ATOM 2622 C CA . SER A 1 321 ? -2.301 16.885 -27.083 1.00 46.22 321 SER A CA 1
ATOM 2623 C C . SER A 1 321 ? -0.845 16.395 -27.081 1.00 46.22 321 SER A C 1
ATOM 2625 O O . SER A 1 321 ? -0.558 15.214 -27.288 1.00 46.22 321 SER A O 1
ATOM 2627 N N . GLN A 1 322 ? 0.102 17.289 -26.799 1.00 41.03 322 GLN A N 1
ATOM 2628 C CA . GLN A 1 322 ? 1.545 17.007 -26.792 1.00 41.03 322 GLN A CA 1
ATOM 2629 C C . GLN A 1 322 ? 1.956 15.852 -25.844 1.00 41.03 322 GLN A C 1
ATOM 2631 O O . GLN A 1 322 ? 2.970 15.190 -26.070 1.00 41.03 322 GLN A O 1
ATOM 2636 N N . SER A 1 323 ? 1.137 15.541 -24.828 1.00 43.34 323 SER A N 1
ATOM 2637 C CA . SER A 1 323 ? 1.303 14.386 -23.930 1.00 43.34 323 SER A CA 1
ATOM 2638 C C . SER A 1 323 ? 1.137 13.029 -24.626 1.00 43.34 323 SER A C 1
ATOM 2640 O O . SER A 1 323 ? 1.802 12.063 -24.249 1.00 43.34 323 SER A O 1
ATOM 2642 N N . ASN A 1 324 ? 0.295 12.956 -25.658 1.00 56.62 324 ASN A N 1
ATOM 2643 C CA . ASN A 1 324 ? -0.058 11.707 -26.335 1.00 56.62 324 ASN A CA 1
ATOM 2644 C C . ASN A 1 324 ? 1.019 11.275 -27.347 1.00 56.62 324 ASN A C 1
ATOM 2646 O O . ASN A 1 324 ? 1.202 10.090 -27.599 1.00 56.62 324 ASN A O 1
ATOM 2650 N N . LEU A 1 325 ? 1.811 12.209 -27.881 1.00 62.16 325 LEU A N 1
ATOM 2651 C CA . LEU A 1 325 ? 2.915 11.885 -28.797 1.00 62.16 325 LEU A CA 1
ATOM 2652 C C . LEU A 1 325 ? 4.093 11.204 -28.078 1.00 62.16 325 LEU A C 1
ATOM 2654 O O . LEU A 1 325 ? 4.733 10.302 -28.626 1.00 62.16 325 LEU A O 1
ATOM 2658 N N . ALA A 1 326 ? 4.369 11.590 -26.829 1.00 65.44 326 ALA A N 1
ATOM 2659 C CA . ALA A 1 326 ? 5.435 10.989 -26.029 1.00 65.44 326 ALA A CA 1
ATOM 2660 C C . ALA A 1 326 ? 5.112 9.542 -25.611 1.00 65.44 326 ALA A C 1
ATOM 2662 O O . ALA A 1 326 ? 6.000 8.682 -25.646 1.00 65.44 326 ALA A O 1
ATOM 2663 N N . SER A 1 327 ? 3.852 9.255 -25.252 1.00 70.06 327 SER A N 1
ATOM 2664 C CA . SER A 1 327 ? 3.393 7.897 -24.928 1.00 70.06 327 SER A CA 1
ATOM 2665 C C . SER A 1 327 ? 3.424 6.993 -26.162 1.00 70.06 327 SER A C 1
ATOM 2667 O O . SER A 1 327 ? 3.993 5.902 -26.094 1.00 70.06 327 SER A O 1
ATOM 2669 N N . VAL A 1 328 ? 2.948 7.485 -27.312 1.00 69.50 328 VAL A N 1
ATOM 2670 C CA . VAL A 1 328 ? 3.049 6.804 -28.615 1.00 69.50 328 VAL A CA 1
ATOM 2671 C C . VAL A 1 328 ? 4.505 6.436 -28.921 1.00 69.50 328 VAL A C 1
ATOM 2673 O O . VAL A 1 328 ? 4.829 5.261 -29.117 1.00 69.50 328 VAL A O 1
ATOM 2676 N N . ALA A 1 329 ? 5.425 7.404 -28.857 1.00 67.94 329 ALA A N 1
ATOM 2677 C CA . ALA A 1 329 ? 6.845 7.163 -29.109 1.00 67.94 329 ALA A CA 1
ATOM 2678 C C . ALA A 1 329 ? 7.469 6.157 -28.124 1.00 67.94 329 ALA A C 1
ATOM 2680 O O . ALA A 1 329 ? 8.326 5.355 -28.509 1.00 67.94 329 ALA A O 1
ATOM 2681 N N . PHE A 1 330 ? 7.071 6.180 -26.850 1.00 74.81 330 PHE A N 1
ATOM 2682 C CA . PHE A 1 330 ? 7.550 5.236 -25.841 1.00 74.81 330 PHE A CA 1
ATOM 2683 C C . PHE A 1 330 ? 7.103 3.798 -26.130 1.00 74.81 330 PHE A C 1
ATOM 2685 O O . PHE A 1 330 ? 7.935 2.885 -26.107 1.00 74.81 330 PHE A O 1
ATOM 2692 N N . VAL A 1 331 ? 5.820 3.594 -26.434 1.00 76.38 331 VAL A N 1
ATOM 2693 C CA . VAL A 1 331 ? 5.247 2.276 -26.746 1.00 76.38 331 VAL A CA 1
ATOM 2694 C C . VAL A 1 331 ? 5.891 1.697 -28.009 1.00 76.38 331 VAL A C 1
ATOM 2696 O O . VAL A 1 331 ? 6.348 0.554 -27.995 1.00 76.38 331 VAL A O 1
ATOM 2699 N N . ILE A 1 332 ? 6.066 2.505 -29.058 1.00 74.56 332 ILE A N 1
ATOM 2700 C CA . ILE A 1 332 ? 6.727 2.077 -30.302 1.00 74.56 332 ILE A CA 1
ATOM 2701 C C . ILE A 1 332 ? 8.167 1.633 -30.035 1.00 74.56 332 ILE A C 1
ATOM 2703 O O . ILE A 1 332 ? 8.581 0.563 -30.480 1.00 74.56 332 ILE A O 1
ATOM 2707 N N . ARG A 1 333 ? 8.937 2.384 -29.232 1.00 74.62 333 ARG A N 1
ATOM 2708 C CA . ARG A 1 333 ? 10.300 1.973 -28.836 1.00 74.62 333 ARG A CA 1
ATOM 2709 C C . ARG A 1 333 ? 10.321 0.634 -28.099 1.00 74.62 333 ARG A C 1
ATOM 2711 O O . ARG A 1 333 ? 11.317 -0.083 -28.184 1.00 74.62 333 ARG A O 1
ATOM 2718 N N . LYS A 1 334 ? 9.276 0.303 -27.337 1.00 76.56 334 LYS A N 1
ATOM 2719 C CA . LYS A 1 334 ? 9.164 -0.983 -26.632 1.00 76.56 334 LYS A CA 1
ATOM 2720 C C . LYS A 1 334 ? 8.845 -2.120 -27.589 1.00 76.56 334 LYS A C 1
ATOM 2722 O O . LYS A 1 334 ? 9.518 -3.144 -27.511 1.00 76.56 334 LYS A O 1
ATOM 2727 N N . MET A 1 335 ? 7.922 -1.906 -28.521 1.00 73.19 335 MET A N 1
ATOM 2728 C CA . MET A 1 335 ? 7.613 -2.870 -29.578 1.00 73.19 335 MET A CA 1
ATOM 2729 C C . MET A 1 335 ? 8.852 -3.161 -30.434 1.00 73.19 335 MET A C 1
ATOM 2731 O O . MET A 1 335 ? 9.226 -4.319 -30.597 1.00 73.19 335 MET A O 1
ATOM 2735 N N . LEU A 1 336 ? 9.581 -2.123 -30.864 1.00 68.56 336 LEU A N 1
ATOM 2736 C CA . LEU A 1 336 ? 10.809 -2.250 -31.664 1.00 68.56 336 LEU A CA 1
ATOM 2737 C C . LEU A 1 336 ? 11.906 -3.094 -30.988 1.00 68.56 336 LEU A C 1
ATOM 2739 O O . LEU A 1 336 ? 12.739 -3.678 -31.673 1.00 68.56 336 LEU A O 1
ATOM 2743 N N . ARG A 1 337 ? 11.920 -3.197 -29.651 1.00 69.75 337 ARG A N 1
ATOM 2744 C CA . ARG A 1 337 ? 12.892 -4.039 -28.927 1.00 69.75 337 ARG A CA 1
ATOM 2745 C C . ARG A 1 337 ? 12.586 -5.532 -28.994 1.00 69.75 337 ARG A C 1
ATOM 2747 O O . ARG A 1 337 ? 13.513 -6.312 -28.802 1.00 69.75 337 ARG A O 1
ATOM 2754 N N . ILE A 1 338 ? 11.329 -5.918 -29.216 1.00 66.12 338 ILE A N 1
ATOM 2755 C CA . ILE A 1 338 ? 10.914 -7.326 -29.318 1.00 66.12 338 ILE A CA 1
ATOM 2756 C C . ILE A 1 338 ? 11.356 -7.917 -30.663 1.00 66.12 338 ILE A C 1
ATOM 2758 O O . ILE A 1 338 ? 11.573 -9.117 -30.760 1.00 66.12 338 ILE A O 1
ATOM 2762 N N . MET A 1 339 ? 11.547 -7.077 -31.685 1.00 60.31 339 MET A N 1
ATOM 2763 C CA . MET A 1 339 ? 11.722 -7.514 -33.072 1.00 60.31 339 MET A CA 1
ATOM 2764 C C . MET A 1 339 ? 12.887 -6.801 -33.749 1.00 60.31 339 MET A C 1
ATOM 2766 O O . MET A 1 339 ? 12.702 -6.071 -34.723 1.00 60.31 339 MET A O 1
ATOM 2770 N N . LYS A 1 340 ? 14.101 -7.002 -33.231 1.00 57.00 340 LYS A N 1
ATOM 2771 C CA . LYS A 1 340 ? 15.300 -6.405 -33.836 1.00 57.00 340 LYS A CA 1
ATOM 2772 C C . LYS A 1 340 ? 15.497 -6.812 -35.309 1.00 57.00 340 LYS A C 1
ATOM 2774 O O . LYS A 1 340 ? 15.991 -5.983 -36.066 1.00 57.00 340 LYS A O 1
ATOM 2779 N N . ASP A 1 341 ? 15.008 -7.993 -35.714 1.00 59.53 341 ASP A N 1
ATOM 2780 C CA . ASP A 1 341 ? 15.332 -8.619 -37.008 1.00 59.53 341 ASP A CA 1
ATOM 2781 C C . ASP A 1 341 ? 14.102 -9.038 -37.858 1.00 59.53 341 ASP A C 1
ATOM 2783 O O . ASP A 1 341 ? 14.218 -9.873 -38.751 1.00 59.53 341 ASP A O 1
ATOM 2787 N N . CYS A 1 342 ? 12.903 -8.484 -37.615 1.00 62.59 342 CYS A N 1
ATOM 2788 C CA . CYS A 1 342 ? 11.689 -8.851 -38.372 1.00 62.59 342 CYS A CA 1
ATOM 2789 C C . CYS A 1 342 ? 11.404 -7.884 -39.542 1.00 62.59 342 CYS A C 1
ATOM 2791 O O . CYS A 1 342 ? 11.119 -6.703 -39.327 1.00 62.59 342 CYS A O 1
ATOM 2793 N N . ILE A 1 343 ? 11.451 -8.395 -40.779 1.00 59.62 343 ILE A N 1
ATOM 2794 C CA . ILE A 1 343 ? 11.292 -7.608 -42.019 1.00 59.62 343 ILE A CA 1
ATOM 2795 C C . ILE A 1 343 ? 9.816 -7.286 -42.314 1.00 59.62 343 ILE A C 1
ATOM 2797 O O . ILE A 1 343 ? 9.506 -6.121 -42.564 1.00 59.62 343 ILE A O 1
ATOM 2801 N N . GLU A 1 344 ? 8.903 -8.264 -42.195 1.00 60.56 344 GLU A N 1
ATOM 2802 C CA . GLU A 1 344 ? 7.441 -8.075 -42.359 1.00 60.56 344 GLU A CA 1
ATOM 2803 C C . GLU A 1 344 ? 6.922 -6.910 -41.495 1.00 60.56 344 GLU A C 1
ATOM 2805 O O . GLU A 1 344 ? 6.123 -6.075 -41.913 1.00 60.56 344 GLU A O 1
ATOM 2810 N N . TYR A 1 345 ? 7.476 -6.784 -40.293 1.00 63.88 345 TYR A N 1
ATOM 2811 C CA . TYR A 1 345 ? 7.103 -5.793 -39.294 1.00 63.88 345 TYR A CA 1
ATOM 2812 C C . TYR A 1 345 ? 7.505 -4.344 -39.630 1.00 63.88 345 TYR A C 1
ATOM 2814 O O . TYR A 1 345 ? 6.744 -3.421 -39.322 1.00 63.88 345 TYR A O 1
ATOM 2822 N N . LYS A 1 346 ? 8.661 -4.109 -40.276 1.00 59.03 346 LYS A N 1
ATOM 2823 C CA . LYS A 1 346 ? 9.093 -2.742 -40.647 1.00 59.03 346 LYS A CA 1
ATOM 2824 C C . LYS A 1 346 ? 8.093 -2.074 -41.592 1.00 59.03 346 LYS A C 1
ATOM 2826 O O . LYS A 1 346 ? 7.841 -0.882 -41.439 1.00 59.03 346 LYS A O 1
ATOM 2831 N N . SER A 1 347 ? 7.508 -2.853 -42.503 1.00 59.62 347 SER A N 1
ATOM 2832 C CA . SER A 1 347 ? 6.502 -2.381 -43.462 1.00 59.62 347 SER A CA 1
ATOM 2833 C C . SER A 1 347 ? 5.134 -2.082 -42.830 1.00 59.62 347 SER A C 1
ATOM 2835 O O . SER A 1 347 ? 4.396 -1.239 -43.328 1.00 59.62 347 SER A O 1
ATOM 2837 N N . ASN A 1 348 ? 4.820 -2.707 -41.687 1.00 61.22 348 ASN A N 1
ATOM 2838 C CA . ASN A 1 348 ? 3.554 -2.508 -40.977 1.00 61.22 348 ASN A CA 1
ATOM 2839 C C . ASN A 1 348 ? 3.574 -1.296 -40.034 1.00 61.22 348 ASN A C 1
ATOM 2841 O O . ASN A 1 348 ? 2.538 -0.659 -39.845 1.00 61.22 348 ASN A O 1
ATOM 2845 N N . ILE A 1 349 ? 4.728 -0.957 -39.444 1.00 61.97 349 ILE A N 1
ATOM 2846 C CA . ILE A 1 349 ? 4.852 0.204 -38.541 1.00 61.97 349 ILE A CA 1
ATOM 2847 C C . ILE A 1 349 ? 5.172 1.496 -39.276 1.00 61.97 349 ILE A C 1
ATOM 2849 O O . ILE A 1 349 ? 4.716 2.567 -38.872 1.00 61.97 349 ILE A O 1
ATOM 2853 N N . PHE A 1 350 ? 5.979 1.411 -40.323 1.00 66.31 350 PHE A N 1
ATOM 2854 C CA . PHE A 1 350 ? 6.424 2.580 -41.048 1.00 66.31 350 PHE A CA 1
ATOM 2855 C C . PHE A 1 350 ? 5.860 2.560 -42.459 1.00 66.31 350 PHE A C 1
ATOM 2857 O O . PHE A 1 350 ? 5.936 1.557 -43.158 1.00 66.31 350 PHE A O 1
ATOM 2864 N N . SER A 1 351 ? 5.313 3.695 -42.864 1.00 63.22 351 SER A N 1
ATOM 2865 C CA . SER A 1 351 ? 4.893 3.973 -44.230 1.00 63.22 351 SER A CA 1
ATOM 2866 C C . SER A 1 351 ? 5.825 5.023 -44.821 1.00 63.22 351 SER A C 1
ATOM 2868 O O . SER A 1 351 ? 6.377 5.849 -44.096 1.00 63.22 351 SER A O 1
ATOM 2870 N N . ASN A 1 352 ? 6.029 4.979 -46.130 1.00 65.50 352 ASN A N 1
ATOM 2871 C CA . ASN A 1 352 ? 6.758 6.022 -46.836 1.00 65.50 352 ASN A CA 1
ATOM 2872 C C . ASN A 1 352 ? 5.750 7.085 -47.282 1.00 65.50 352 ASN A C 1
ATOM 2874 O O . ASN A 1 352 ? 4.769 6.748 -47.944 1.00 65.50 352 ASN A O 1
ATOM 2878 N N . ARG A 1 353 ? 5.981 8.349 -46.920 1.00 62.72 353 ARG A N 1
ATOM 2879 C CA . ARG A 1 353 ? 5.257 9.500 -47.470 1.00 62.72 353 ARG A CA 1
ATOM 2880 C C . ARG A 1 353 ? 6.205 10.320 -48.324 1.00 62.72 353 ARG A C 1
ATOM 2882 O O . ARG A 1 353 ? 7.326 10.597 -47.908 1.00 62.72 353 ARG A O 1
ATOM 2889 N N . ASP A 1 354 ? 5.733 10.710 -49.497 1.00 56.72 354 ASP A N 1
ATOM 2890 C CA . ASP A 1 354 ? 6.407 11.711 -50.310 1.00 56.72 354 ASP A CA 1
ATOM 2891 C C . ASP A 1 354 ? 5.993 13.098 -49.808 1.00 56.72 354 ASP A C 1
ATOM 2893 O O . ASP A 1 354 ? 4.806 13.433 -49.784 1.00 56.72 354 ASP A O 1
ATOM 2897 N N . ILE A 1 355 ? 6.968 13.871 -49.336 1.00 58.53 355 ILE A N 1
ATOM 2898 C CA . ILE A 1 355 ? 6.784 15.265 -48.945 1.00 58.53 355 ILE A CA 1
ATOM 2899 C C . ILE A 1 355 ? 7.696 16.093 -49.846 1.00 58.53 355 ILE A C 1
ATOM 2901 O O . ILE A 1 355 ? 8.911 16.127 -49.648 1.00 58.53 355 ILE A O 1
ATOM 2905 N N . ASN A 1 356 ? 7.103 16.778 -50.827 1.00 54.81 356 ASN A N 1
ATOM 2906 C CA . ASN A 1 356 ? 7.799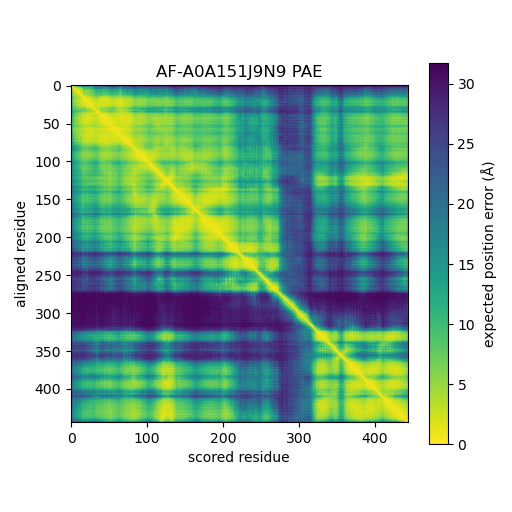 17.668 -51.763 1.00 54.81 356 ASN A CA 1
ATOM 2907 C C . ASN A 1 356 ? 8.976 17.003 -52.511 1.00 54.81 356 ASN A C 1
ATOM 2909 O O . ASN A 1 356 ? 10.026 17.621 -52.679 1.00 54.81 356 ASN A O 1
ATOM 2913 N N . GLY A 1 357 ? 8.824 15.746 -52.940 1.00 56.62 357 GLY A N 1
ATOM 2914 C CA . GLY A 1 357 ? 9.842 14.997 -53.685 1.00 56.62 357 GLY A CA 1
ATOM 2915 C C . GLY A 1 357 ? 10.855 14.259 -52.805 1.00 56.62 357 GLY A C 1
ATOM 2916 O O . GLY A 1 357 ? 11.768 13.625 -53.332 1.00 56.62 357 GLY A O 1
ATOM 2917 N N . ASN A 1 358 ? 10.706 14.318 -51.476 1.00 52.22 358 ASN A N 1
ATOM 2918 C CA . ASN A 1 358 ? 11.516 13.564 -50.524 1.00 52.22 358 ASN A CA 1
ATOM 2919 C C . ASN A 1 358 ? 10.687 12.449 -49.881 1.00 52.22 358 ASN A C 1
ATOM 2921 O O . ASN A 1 358 ? 9.701 12.705 -49.186 1.00 52.22 358 ASN A O 1
ATOM 2925 N N . ILE A 1 359 ? 11.136 11.203 -50.047 1.00 57.59 359 ILE A N 1
ATOM 2926 C CA . ILE A 1 359 ? 10.533 10.043 -49.387 1.00 57.59 359 ILE A CA 1
ATOM 2927 C C . ILE A 1 359 ? 10.946 10.044 -47.911 1.00 57.59 359 ILE A C 1
ATOM 2929 O O . ILE A 1 359 ? 12.088 9.736 -47.569 1.00 57.59 359 ILE A O 1
ATOM 2933 N N . VAL A 1 360 ? 10.003 10.368 -47.028 1.00 57.81 360 VAL A N 1
ATOM 2934 C CA . VAL A 1 360 ? 10.179 10.351 -45.573 1.00 57.81 360 VAL A CA 1
ATOM 2935 C C . VAL A 1 360 ? 9.465 9.136 -44.985 1.00 57.81 360 VAL A C 1
ATOM 2937 O O . VAL A 1 360 ? 8.304 8.859 -45.285 1.00 57.81 360 VAL A O 1
ATOM 2940 N N . GLN A 1 361 ? 10.155 8.410 -44.108 1.00 57.22 361 GLN A N 1
ATOM 2941 C CA . GLN A 1 361 ? 9.580 7.283 -43.383 1.00 57.22 361 GLN A CA 1
ATOM 2942 C C . GLN A 1 361 ? 8.766 7.795 -42.182 1.00 57.22 361 GLN A C 1
ATOM 2944 O O . GLN A 1 361 ? 9.322 8.301 -41.208 1.00 57.22 361 GLN A O 1
ATOM 2949 N N . CYS A 1 362 ? 7.444 7.663 -42.241 1.00 61.34 362 CYS A N 1
ATOM 2950 C CA . CYS A 1 362 ? 6.505 8.103 -41.210 1.00 61.34 362 CYS A CA 1
ATOM 2951 C C . CYS A 1 362 ? 5.773 6.924 -40.561 1.00 61.34 362 CYS A C 1
ATOM 2953 O O . CYS A 1 362 ? 5.741 5.812 -41.086 1.00 61.34 362 CYS A O 1
ATOM 2955 N N . LEU A 1 363 ? 5.165 7.155 -39.397 1.00 66.44 363 LEU A N 1
ATOM 2956 C CA . LEU A 1 363 ? 4.358 6.128 -38.745 1.00 66.44 363 LEU A CA 1
ATOM 2957 C C . LEU A 1 363 ? 3.143 5.756 -39.599 1.00 66.44 363 LEU A C 1
ATOM 2959 O O . LEU A 1 363 ? 2.508 6.628 -40.186 1.00 66.44 363 LEU A O 1
ATOM 2963 N N . ASN A 1 364 ? 2.796 4.472 -39.639 1.00 70.19 364 ASN A N 1
ATOM 2964 C CA . ASN A 1 364 ? 1.579 4.019 -40.297 1.00 70.19 364 ASN A CA 1
ATOM 2965 C C . ASN A 1 364 ? 0.355 4.677 -39.621 1.00 70.19 364 ASN A C 1
ATOM 2967 O O . ASN A 1 364 ? 0.208 4.562 -38.399 1.00 70.19 364 ASN A O 1
ATOM 2971 N N . PRO A 1 365 ? -0.540 5.342 -40.375 1.00 69.12 365 PRO A N 1
ATOM 2972 C CA . PRO A 1 365 ? -1.713 6.022 -39.817 1.00 69.12 365 PRO A CA 1
ATOM 2973 C C . PRO A 1 365 ? -2.642 5.085 -39.031 1.00 69.12 365 PRO A C 1
ATOM 2975 O O . PRO A 1 365 ? -3.241 5.512 -38.044 1.00 69.12 365 PRO A O 1
ATOM 2978 N N . LYS A 1 366 ? -2.691 3.788 -39.377 1.00 72.25 366 LYS A N 1
ATOM 2979 C CA . LYS A 1 366 ? -3.448 2.777 -38.617 1.00 72.25 366 LYS A CA 1
ATOM 2980 C C . LYS A 1 366 ? -2.976 2.665 -37.165 1.00 72.25 366 LYS A C 1
ATOM 2982 O O . LYS A 1 366 ? -3.784 2.396 -36.279 1.00 72.25 366 LYS A O 1
ATOM 2987 N N . ILE A 1 367 ? -1.691 2.921 -36.899 1.00 73.75 367 ILE A N 1
ATOM 2988 C CA . ILE A 1 367 ? -1.137 2.932 -35.539 1.00 73.75 367 ILE A CA 1
ATOM 2989 C C . ILE A 1 367 ? -1.748 4.075 -34.743 1.00 73.75 367 ILE A C 1
ATOM 2991 O O . ILE A 1 367 ? -2.258 3.844 -33.653 1.00 73.75 367 ILE A O 1
ATOM 2995 N N . LEU A 1 368 ? -1.729 5.290 -35.293 1.00 73.50 368 LEU A N 1
ATOM 2996 C CA . LEU A 1 368 ? -2.283 6.469 -34.629 1.00 73.50 368 LEU A CA 1
ATOM 2997 C C . LEU A 1 368 ? -3.784 6.305 -34.374 1.00 73.50 368 LEU A C 1
ATOM 2999 O O . LEU A 1 368 ? -4.239 6.575 -33.268 1.00 73.50 368 LEU A O 1
ATOM 3003 N N . GLN A 1 369 ? -4.530 5.766 -35.342 1.00 78.06 369 GLN A N 1
ATOM 3004 C CA . GLN A 1 369 ? -5.949 5.446 -35.167 1.00 78.06 369 GLN A CA 1
ATOM 3005 C C . GLN A 1 369 ? -6.173 4.438 -34.027 1.00 78.06 369 GLN A C 1
ATOM 3007 O O . GLN A 1 369 ? -7.046 4.631 -33.180 1.00 78.06 369 GLN A O 1
ATOM 3012 N N . SER A 1 370 ? -5.344 3.395 -33.965 1.00 81.56 370 SER A N 1
ATOM 3013 C CA . SER A 1 370 ? -5.408 2.369 -32.919 1.00 81.56 370 SER A CA 1
ATOM 3014 C C . SER A 1 370 ? -5.047 2.918 -31.542 1.00 81.56 370 SER A C 1
ATOM 3016 O O . SER A 1 370 ? -5.685 2.563 -30.553 1.00 81.56 370 SER A O 1
ATOM 3018 N N . PHE A 1 371 ? -4.059 3.815 -31.464 1.00 83.06 371 PHE A N 1
ATOM 3019 C CA . PHE A 1 371 ? -3.734 4.550 -30.242 1.00 83.06 371 PHE A CA 1
ATOM 3020 C C . PHE A 1 371 ? -4.912 5.402 -29.786 1.00 83.06 371 PHE A C 1
ATOM 3022 O O . PHE A 1 371 ? -5.324 5.269 -28.638 1.00 83.06 371 PHE A O 1
ATOM 3029 N N . THR A 1 372 ? -5.483 6.225 -30.670 1.00 80.56 372 THR A N 1
ATOM 3030 C CA . THR A 1 372 ? -6.623 7.091 -30.337 1.00 80.56 372 THR A CA 1
ATOM 3031 C C . THR A 1 372 ? -7.790 6.273 -29.795 1.00 80.56 372 THR A C 1
ATOM 3033 O O . THR A 1 372 ? -8.297 6.574 -28.715 1.00 80.56 372 THR A O 1
ATOM 3036 N N . ARG A 1 373 ? -8.175 5.204 -30.503 1.00 84.06 373 ARG A N 1
ATOM 3037 C CA . ARG A 1 373 ? -9.288 4.339 -30.095 1.00 84.06 373 ARG A CA 1
ATOM 3038 C C . ARG A 1 373 ? -9.006 3.637 -28.766 1.00 84.06 373 ARG A C 1
ATOM 3040 O O . ARG A 1 373 ? -9.866 3.616 -27.892 1.00 84.06 373 ARG A O 1
ATOM 3047 N N . SER A 1 374 ? -7.788 3.126 -28.580 1.00 87.25 374 SER A N 1
ATOM 3048 C CA . SER A 1 374 ? -7.384 2.496 -27.318 1.00 87.25 374 SER A CA 1
ATOM 3049 C C . SER A 1 374 ? -7.452 3.477 -26.148 1.00 87.25 374 SER A C 1
ATOM 3051 O O . SER A 1 374 ? -7.999 3.138 -25.106 1.00 87.25 374 SER A O 1
ATOM 3053 N N . VAL A 1 375 ? -6.936 4.700 -26.315 1.00 86.44 375 VAL A N 1
ATOM 3054 C CA . VAL A 1 375 ? -6.976 5.746 -25.280 1.00 86.44 375 VAL A CA 1
ATOM 3055 C C . VAL A 1 375 ? -8.418 6.071 -24.894 1.00 86.44 375 VAL A C 1
ATOM 3057 O O . VAL A 1 375 ? -8.726 6.105 -23.708 1.00 86.44 375 VAL A O 1
ATOM 3060 N N . GLN A 1 376 ? -9.312 6.246 -25.870 1.00 85.88 376 GLN A N 1
ATOM 3061 C CA . GLN A 1 376 ? -10.732 6.518 -25.616 1.00 85.88 376 GLN A CA 1
ATOM 3062 C C . GLN A 1 376 ? -11.397 5.394 -24.810 1.00 85.88 376 GLN A C 1
ATOM 3064 O O . GLN A 1 376 ? -12.036 5.659 -23.793 1.00 85.88 376 GLN A O 1
ATOM 3069 N N . ILE A 1 377 ? -11.199 4.138 -25.222 1.00 85.88 377 ILE A N 1
ATOM 3070 C CA . ILE A 1 377 ? -11.750 2.968 -24.525 1.00 85.88 377 ILE A CA 1
ATOM 3071 C C . ILE A 1 377 ? -11.202 2.888 -23.099 1.00 85.88 377 ILE A C 1
ATOM 3073 O O . ILE A 1 377 ? -11.972 2.761 -22.147 1.00 85.88 377 ILE A O 1
ATOM 3077 N N . ILE A 1 378 ? -9.884 3.025 -22.930 1.00 87.69 378 ILE A N 1
ATOM 3078 C CA . ILE A 1 378 ? -9.249 2.966 -21.612 1.00 87.69 378 ILE A CA 1
ATOM 3079 C C . ILE A 1 378 ? -9.775 4.088 -20.714 1.00 87.69 378 ILE A C 1
ATOM 3081 O O . ILE A 1 378 ? -10.149 3.817 -19.581 1.00 87.69 378 ILE A O 1
ATOM 3085 N N . GLN A 1 379 ? -9.845 5.331 -21.191 1.00 86.31 379 GLN A N 1
ATOM 3086 C CA . GLN A 1 379 ? -10.307 6.463 -20.381 1.00 86.31 379 GLN A CA 1
ATOM 3087 C C . GLN A 1 379 ? -11.765 6.312 -19.934 1.00 86.31 379 GLN A C 1
ATOM 3089 O O . GLN A 1 379 ? -12.075 6.619 -18.782 1.00 86.31 379 GLN A O 1
ATOM 3094 N N . ASN A 1 380 ? -12.632 5.782 -20.800 1.00 86.00 380 ASN A N 1
ATOM 3095 C CA . ASN A 1 380 ? -14.022 5.485 -20.454 1.00 86.00 380 ASN A CA 1
ATOM 3096 C C . ASN A 1 380 ? -14.113 4.387 -19.384 1.00 86.00 380 ASN A C 1
ATOM 3098 O O . ASN A 1 380 ? -14.860 4.512 -18.414 1.00 86.00 380 ASN A O 1
ATOM 3102 N N . LEU A 1 381 ? -13.313 3.327 -19.518 1.00 86.62 381 LEU A N 1
ATOM 3103 C CA . LEU A 1 381 ? -13.323 2.204 -18.582 1.00 86.62 381 LEU A CA 1
ATOM 3104 C C . LEU A 1 381 ? -12.622 2.524 -17.260 1.00 86.62 381 LEU A C 1
ATOM 3106 O O . LEU A 1 381 ? -13.047 2.041 -16.215 1.00 86.62 381 LEU A O 1
ATOM 3110 N N .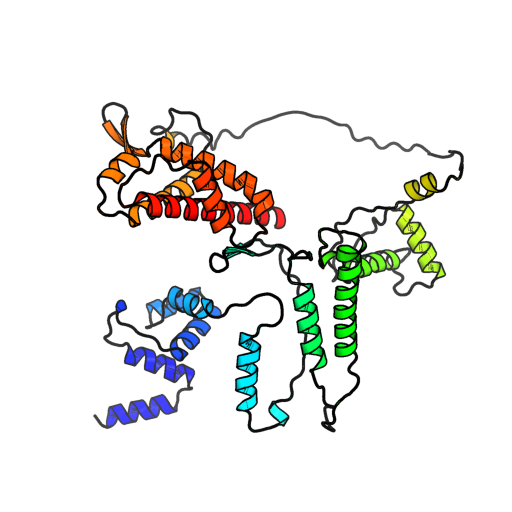 LEU A 1 382 ? -11.586 3.366 -17.249 1.00 85.25 382 LEU A N 1
ATOM 3111 C CA . LEU A 1 382 ? -10.851 3.697 -16.025 1.00 85.25 382 LEU A CA 1
ATOM 3112 C C . LEU A 1 382 ? -11.750 4.307 -14.947 1.00 85.25 382 LEU A C 1
ATOM 3114 O O . LEU A 1 382 ? -11.521 4.050 -13.769 1.00 85.25 382 LEU A O 1
ATOM 3118 N N . GLN A 1 383 ? -12.814 5.018 -15.323 1.00 77.62 383 GLN A N 1
ATOM 3119 C CA . GLN A 1 383 ? -13.782 5.560 -14.363 1.00 77.62 383 GLN A CA 1
ATOM 3120 C C . GLN A 1 383 ? -14.467 4.471 -13.520 1.00 77.62 383 GLN A C 1
ATOM 3122 O O . GLN A 1 383 ? -14.764 4.697 -12.351 1.00 77.62 383 GLN A O 1
ATOM 3127 N N . SER A 1 384 ? -14.682 3.278 -14.084 1.00 75.31 384 SER A N 1
ATOM 3128 C CA . SER A 1 384 ? -15.366 2.157 -13.423 1.00 75.31 384 SER A CA 1
ATOM 3129 C C . SER A 1 384 ? -14.448 0.977 -13.080 1.00 75.31 384 SER A C 1
ATOM 3131 O O . SER A 1 384 ? -14.844 0.105 -12.313 1.00 75.31 384 SER A O 1
ATOM 3133 N N . PHE A 1 385 ? -13.217 0.943 -13.601 1.00 77.00 385 PHE A N 1
ATOM 3134 C CA . PHE A 1 385 ? -12.264 -0.153 -13.387 1.00 77.00 385 PHE A CA 1
ATOM 3135 C C . PHE A 1 385 ? -11.050 0.237 -12.535 1.00 77.00 385 PHE A C 1
ATOM 3137 O O . PHE A 1 385 ? -10.320 -0.658 -12.109 1.00 77.00 385 PHE A O 1
ATOM 3144 N N . ALA A 1 386 ? -10.815 1.524 -12.242 1.00 78.25 386 ALA A N 1
ATOM 3145 C CA . ALA A 1 386 ? -9.607 1.965 -11.531 1.00 78.25 386 ALA A CA 1
ATOM 3146 C C . ALA A 1 386 ? -9.399 1.287 -10.161 1.00 78.25 386 ALA A C 1
ATOM 3148 O O . ALA A 1 386 ? -8.262 1.059 -9.759 1.00 78.25 386 ALA A O 1
ATOM 3149 N N . PHE A 1 387 ? -10.473 0.909 -9.465 1.00 80.06 387 PHE A N 1
ATOM 3150 C CA . PHE A 1 387 ? -10.419 0.247 -8.155 1.00 80.06 387 PHE A CA 1
ATOM 3151 C C . PHE A 1 387 ? -10.244 -1.283 -8.229 1.00 80.06 387 PHE A C 1
ATOM 3153 O O . PHE A 1 387 ? -10.109 -1.957 -7.203 1.00 80.06 387 PHE A O 1
ATOM 3160 N N . VAL A 1 388 ? -10.254 -1.864 -9.429 1.00 79.81 388 VAL A N 1
ATOM 3161 C CA . VAL A 1 388 ? -10.277 -3.314 -9.642 1.00 79.81 388 VAL A CA 1
ATOM 3162 C C . VAL A 1 388 ? -8.854 -3.887 -9.655 1.00 79.81 388 VAL A C 1
ATOM 3164 O O . VAL A 1 388 ? -7.940 -3.327 -10.256 1.00 79.81 388 VAL A O 1
ATOM 3167 N N . LYS A 1 389 ? -8.652 -5.042 -9.005 1.00 83.56 389 LYS A N 1
ATOM 3168 C CA . LYS A 1 389 ? -7.394 -5.808 -9.100 1.00 83.56 389 LYS A CA 1
ATOM 3169 C C . LYS A 1 389 ? -7.225 -6.420 -10.496 1.00 83.56 389 LYS A C 1
ATOM 3171 O O . LYS A 1 389 ? -8.209 -6.830 -11.111 1.00 83.56 389 LYS A O 1
ATOM 3176 N N . ASN A 1 390 ? -5.977 -6.572 -10.933 1.00 87.44 390 ASN A N 1
ATOM 3177 C CA . ASN A 1 390 ? -5.601 -7.057 -12.265 1.00 87.44 390 ASN A CA 1
ATOM 3178 C C . ASN A 1 390 ? -6.088 -6.133 -13.396 1.00 87.44 390 ASN A C 1
ATOM 3180 O O . ASN A 1 390 ? -6.587 -6.594 -14.425 1.00 87.44 390 ASN A O 1
ATOM 3184 N N . ILE A 1 391 ? -6.001 -4.818 -13.175 1.00 87.88 391 ILE A N 1
ATOM 3185 C CA . ILE A 1 391 ? -6.560 -3.804 -14.077 1.00 87.88 391 ILE A CA 1
ATOM 3186 C C . ILE A 1 391 ? -5.934 -3.847 -15.474 1.00 87.88 391 ILE A C 1
ATOM 3188 O O . ILE A 1 391 ? -6.665 -3.798 -16.463 1.00 87.88 391 ILE A O 1
ATOM 3192 N N . VAL A 1 392 ? -4.607 -3.990 -15.586 1.00 88.75 392 VAL A N 1
ATOM 3193 C CA . VAL A 1 392 ? -3.944 -4.074 -16.895 1.00 88.75 392 VAL A CA 1
ATOM 3194 C C . VAL A 1 392 ? -4.355 -5.342 -17.616 1.00 88.75 392 VAL A C 1
ATOM 3196 O O . VAL A 1 392 ? -4.578 -5.300 -18.822 1.00 88.75 392 VAL A O 1
ATOM 3199 N N . THR A 1 393 ? -4.488 -6.451 -16.890 1.00 88.38 393 THR A N 1
ATOM 3200 C CA . THR A 1 393 ? -4.914 -7.730 -17.471 1.00 88.38 393 THR A CA 1
ATOM 3201 C C . THR A 1 393 ? -6.310 -7.611 -18.088 1.00 88.38 393 THR A C 1
ATOM 3203 O O . THR A 1 393 ? -6.470 -7.872 -19.276 1.00 88.38 393 THR A O 1
ATOM 3206 N N . LYS A 1 394 ? -7.284 -7.093 -17.331 1.00 87.75 394 LYS A N 1
ATOM 3207 C CA . LYS A 1 394 ? -8.667 -6.913 -17.805 1.00 87.75 394 LYS A CA 1
ATOM 3208 C C . LYS A 1 394 ? -8.776 -5.937 -18.971 1.00 87.75 394 LYS A C 1
ATOM 3210 O O . LYS A 1 394 ? -9.450 -6.213 -19.953 1.00 87.75 394 LYS A O 1
ATOM 3215 N N . LEU A 1 395 ? -8.094 -4.794 -18.888 1.00 89.88 395 LEU A N 1
ATOM 3216 C CA . LEU A 1 395 ? -8.094 -3.828 -19.987 1.00 89.88 395 LEU A CA 1
ATOM 3217 C C . LEU A 1 395 ? -7.405 -4.397 -21.235 1.00 89.88 395 LEU A C 1
ATOM 3219 O O . LEU A 1 395 ? -7.794 -4.066 -22.347 1.00 89.88 395 LEU A O 1
ATOM 3223 N N . THR A 1 396 ? -6.408 -5.271 -21.071 1.00 89.69 396 THR A N 1
ATOM 3224 C CA . THR A 1 396 ? -5.762 -5.945 -22.206 1.00 89.69 396 THR A CA 1
ATOM 3225 C C . THR A 1 396 ? -6.731 -6.887 -22.915 1.00 89.69 396 THR A C 1
ATOM 3227 O O . THR A 1 396 ? -6.752 -6.883 -24.140 1.00 89.69 396 THR A O 1
ATOM 3230 N N . GLU A 1 397 ? -7.537 -7.651 -22.171 1.00 88.50 397 GLU A N 1
ATOM 3231 C CA . GLU A 1 397 ? -8.581 -8.524 -22.733 1.00 88.50 397 GLU A CA 1
ATOM 3232 C C . GLU A 1 397 ? -9.578 -7.709 -23.569 1.00 88.50 397 GLU A C 1
ATOM 3234 O O . GLU A 1 397 ? -9.764 -8.008 -24.745 1.00 88.50 397 GLU A O 1
ATOM 3239 N N . VAL A 1 398 ? -10.084 -6.594 -23.029 1.00 88.75 398 VAL A N 1
ATOM 3240 C CA . VAL A 1 398 ? -11.013 -5.703 -23.749 1.00 88.75 398 VAL A CA 1
ATOM 3241 C C . VAL A 1 398 ? -10.401 -5.132 -25.034 1.00 88.75 398 VAL A C 1
ATOM 3243 O O . VAL A 1 398 ? -11.042 -5.125 -26.080 1.00 88.75 398 VAL A O 1
ATOM 3246 N N . LEU A 1 399 ? -9.144 -4.668 -25.000 1.00 88.12 399 LEU A N 1
ATOM 3247 C CA . LEU A 1 399 ? -8.493 -4.133 -26.207 1.00 88.12 399 LEU A CA 1
ATOM 3248 C C . LEU A 1 399 ? -8.247 -5.203 -27.281 1.00 88.12 399 LEU A C 1
ATOM 3250 O O . LEU A 1 399 ? -8.105 -4.859 -28.456 1.00 88.12 399 LEU A O 1
ATOM 3254 N N . ILE A 1 400 ? -8.125 -6.474 -26.886 1.00 85.38 400 ILE A N 1
ATOM 3255 C CA . ILE A 1 400 ? -7.985 -7.598 -27.815 1.00 85.38 400 ILE A CA 1
ATOM 3256 C C . ILE A 1 400 ? -9.341 -7.940 -28.443 1.00 85.38 400 ILE A C 1
ATOM 3258 O O . ILE A 1 400 ? -9.381 -8.145 -29.653 1.00 85.38 400 ILE A O 1
ATOM 3262 N N . GLU A 1 401 ? -10.418 -7.965 -27.653 1.00 86.81 401 GLU A N 1
ATOM 3263 C CA . GLU A 1 401 ? -11.791 -8.220 -28.122 1.00 86.81 401 GLU A CA 1
ATOM 3264 C C . GLU A 1 401 ? -12.294 -7.147 -29.098 1.00 86.81 401 GLU A C 1
ATOM 3266 O O . GLU A 1 401 ? -12.983 -7.463 -30.059 1.00 86.81 401 GLU A O 1
ATOM 3271 N N . GLU A 1 402 ? -11.895 -5.889 -28.907 1.00 85.44 402 GLU A N 1
ATOM 3272 C CA . GLU A 1 402 ? -12.259 -4.757 -29.774 1.00 85.44 402 GLU A CA 1
ATOM 3273 C C . GLU A 1 402 ? -11.487 -4.701 -31.110 1.00 85.44 402 GLU A C 1
ATOM 3275 O O . GLU A 1 402 ? -11.587 -3.710 -31.838 1.00 85.44 402 GLU A O 1
ATOM 3280 N N . GLU A 1 403 ? -10.660 -5.709 -31.414 1.00 82.88 403 GLU A N 1
ATOM 3281 C CA . GLU A 1 403 ? -9.935 -5.850 -32.691 1.00 82.88 403 GLU A CA 1
ATOM 3282 C C . GLU A 1 403 ? -9.049 -4.635 -33.070 1.00 82.88 403 GLU A C 1
ATOM 3284 O O . GLU A 1 403 ? -8.595 -4.462 -34.200 1.00 82.88 403 GLU A O 1
ATOM 3289 N N . ILE A 1 404 ? -8.672 -3.805 -32.090 1.00 80.06 404 ILE A N 1
ATOM 3290 C CA . ILE A 1 404 ? -7.950 -2.533 -32.307 1.00 80.06 404 ILE A CA 1
ATOM 3291 C C . ILE A 1 404 ? -6.547 -2.754 -32.901 1.00 80.06 404 ILE A C 1
ATOM 3293 O O . ILE A 1 404 ? -5.930 -1.854 -33.467 1.00 80.06 404 ILE A O 1
ATOM 3297 N N . MET A 1 405 ? -6.005 -3.962 -32.759 1.00 81.00 405 MET A N 1
ATOM 3298 C CA . MET A 1 405 ? -4.632 -4.303 -33.129 1.00 81.00 405 MET A CA 1
ATOM 3299 C C . MET A 1 405 ? -4.541 -5.250 -34.336 1.00 81.00 405 MET A C 1
ATOM 3301 O O . MET A 1 405 ? -3.503 -5.884 -34.545 1.00 81.00 405 MET A O 1
ATOM 3305 N N . GLU A 1 406 ? -5.599 -5.365 -35.141 1.00 78.88 406 GLU A N 1
ATOM 3306 C CA . GLU A 1 406 ? -5.646 -6.252 -36.314 1.00 78.88 406 GLU A CA 1
ATOM 3307 C C . GLU A 1 406 ? -4.580 -5.967 -37.370 1.00 78.88 406 GLU A C 1
ATOM 3309 O O . GLU A 1 406 ? -4.099 -6.889 -38.027 1.00 78.88 406 GLU A O 1
ATOM 3314 N N . TRP A 1 407 ? -4.160 -4.706 -37.500 1.00 76.69 407 TRP A N 1
ATOM 3315 C CA . TRP A 1 407 ? -3.085 -4.292 -38.407 1.00 76.69 407 TRP A CA 1
ATOM 3316 C C . TRP A 1 407 ? -1.716 -4.879 -38.019 1.00 76.69 407 TRP A C 1
ATOM 3318 O O . TRP A 1 407 ? -0.787 -4.869 -38.825 1.00 76.69 407 TRP A O 1
ATOM 3328 N N . ILE A 1 408 ? -1.573 -5.415 -36.801 1.00 75.62 408 ILE A N 1
ATOM 3329 C CA . ILE A 1 408 ? -0.385 -6.149 -36.368 1.00 75.62 408 ILE A CA 1
ATOM 3330 C C . ILE A 1 408 ? -0.490 -7.579 -36.900 1.00 75.62 408 ILE A C 1
ATOM 3332 O O . ILE A 1 408 ? -1.010 -8.477 -36.228 1.00 75.62 408 ILE A O 1
ATOM 3336 N N . GLN A 1 409 ? 0.016 -7.774 -38.116 1.00 71.75 409 GLN A N 1
ATOM 3337 C CA . GLN A 1 409 ? 0.035 -9.053 -38.819 1.00 71.75 409 GLN A CA 1
ATOM 3338 C C . GLN A 1 409 ? 1.491 -9.488 -38.993 1.00 71.75 409 GLN A C 1
ATOM 3340 O O . GLN A 1 409 ? 2.239 -8.939 -39.795 1.00 71.75 409 GLN A O 1
ATOM 3345 N N . CYS A 1 410 ? 1.924 -10.419 -38.151 1.00 74.50 410 CYS A N 1
ATOM 3346 C CA . CYS A 1 410 ? 3.216 -11.084 -38.255 1.00 74.50 410 CYS A CA 1
ATOM 3347 C C . CYS A 1 410 ? 3.026 -12.519 -37.779 1.00 74.50 410 CYS A C 1
ATOM 3349 O O . CYS A 1 410 ? 2.557 -12.735 -36.658 1.00 74.50 410 CYS A O 1
ATOM 3351 N N . SER A 1 411 ? 3.417 -13.467 -38.622 1.00 74.06 411 SER A N 1
ATOM 3352 C CA . SER A 1 411 ? 3.269 -14.912 -38.413 1.00 74.06 411 SER A CA 1
ATOM 3353 C C . SER A 1 411 ? 3.835 -15.398 -37.072 1.00 74.06 411 SER A C 1
ATOM 3355 O O . SER A 1 411 ? 3.241 -16.256 -36.425 1.00 74.06 411 SER A O 1
ATOM 3357 N N . HIS A 1 412 ? 4.941 -14.806 -36.612 1.00 75.31 412 HIS A N 1
ATOM 3358 C CA . HIS A 1 412 ? 5.637 -15.237 -35.396 1.00 75.31 412 HIS A CA 1
ATOM 3359 C C . HIS A 1 412 ? 5.494 -14.286 -34.201 1.00 75.31 412 HIS A C 1
ATOM 3361 O O . HIS A 1 412 ? 5.538 -14.728 -33.054 1.00 75.31 412 HIS A O 1
ATOM 3367 N N . HIS A 1 413 ? 5.331 -12.981 -34.435 1.00 79.00 413 HIS A N 1
ATOM 3368 C CA . HIS A 1 413 ? 5.441 -11.978 -33.369 1.00 79.00 413 HIS A CA 1
ATOM 3369 C C . HIS A 1 413 ? 4.111 -11.318 -32.992 1.00 79.00 413 HIS A C 1
ATOM 3371 O O . HIS A 1 413 ? 4.034 -10.731 -31.912 1.00 79.00 413 HIS A O 1
ATOM 3377 N N . ALA A 1 414 ? 3.058 -11.414 -33.815 1.00 80.00 414 ALA A N 1
ATOM 3378 C CA . ALA A 1 414 ? 1.815 -10.666 -33.596 1.00 80.00 414 ALA A CA 1
ATOM 3379 C C . ALA A 1 414 ? 1.235 -10.787 -32.171 1.00 80.00 414 ALA A C 1
ATOM 3381 O O . ALA A 1 414 ? 0.952 -9.739 -31.587 1.00 80.00 414 ALA A O 1
ATOM 3382 N N . PRO A 1 415 ? 1.140 -11.978 -31.541 1.00 83.25 415 PRO A N 1
ATOM 3383 C CA . PRO A 1 415 ? 0.612 -12.091 -30.179 1.00 83.25 415 PRO A CA 1
ATOM 3384 C C . PRO A 1 415 ? 1.433 -11.301 -29.148 1.00 83.25 415 PRO A C 1
ATOM 3386 O O . PRO A 1 415 ? 0.881 -10.552 -28.342 1.00 83.25 415 PRO A O 1
ATOM 3389 N N . LEU A 1 416 ? 2.765 -11.406 -29.214 1.00 81.31 416 LEU A N 1
ATOM 3390 C CA . LEU A 1 416 ? 3.682 -10.724 -28.296 1.00 81.31 416 LEU A CA 1
ATOM 3391 C C . LEU A 1 416 ? 3.658 -9.205 -28.486 1.00 81.31 416 LEU A C 1
ATOM 3393 O O . LEU A 1 416 ? 3.742 -8.454 -27.514 1.00 81.31 416 LEU A O 1
ATOM 3397 N N . ILE A 1 417 ? 3.533 -8.738 -29.730 1.00 78.62 417 ILE A N 1
ATOM 3398 C CA . ILE A 1 417 ? 3.456 -7.308 -30.039 1.00 78.62 417 ILE A CA 1
ATOM 3399 C C . ILE A 1 417 ? 2.128 -6.732 -29.561 1.00 78.62 417 ILE A C 1
ATOM 3401 O O . ILE A 1 417 ? 2.142 -5.677 -28.935 1.00 78.62 417 ILE A O 1
ATOM 3405 N N . ARG A 1 418 ? 1.003 -7.415 -29.817 1.00 86.50 418 ARG A N 1
ATOM 3406 C CA . ARG A 1 418 ? -0.332 -6.990 -29.363 1.00 86.50 418 ARG A CA 1
ATOM 3407 C C . ARG A 1 418 ? -0.362 -6.858 -27.841 1.00 86.50 418 ARG A C 1
ATOM 3409 O O 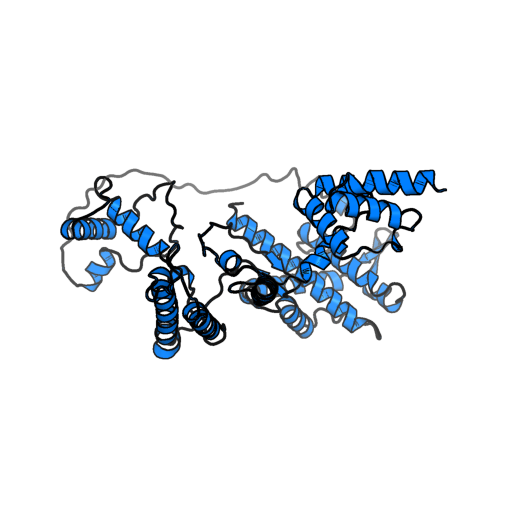. ARG A 1 418 ? -0.712 -5.806 -27.315 1.00 86.50 418 ARG A O 1
ATOM 3416 N N . GLN A 1 419 ? 0.149 -7.864 -27.129 1.00 85.81 419 GLN A N 1
ATOM 3417 C CA . GLN A 1 419 ? 0.304 -7.794 -25.673 1.00 85.81 419 GLN A CA 1
ATOM 3418 C C . GLN A 1 419 ? 1.241 -6.660 -25.232 1.00 85.81 419 GLN A C 1
ATOM 3420 O O . GLN A 1 419 ? 0.964 -5.967 -24.255 1.00 85.81 419 GLN A O 1
ATOM 3425 N N . CYS A 1 420 ? 2.356 -6.442 -25.937 1.00 83.06 420 CYS A N 1
ATOM 3426 C CA . CYS A 1 420 ? 3.285 -5.356 -25.626 1.00 83.06 420 CYS A CA 1
ATOM 3427 C C . CYS A 1 420 ? 2.637 -3.978 -25.809 1.00 83.06 420 CYS A C 1
ATOM 3429 O O . CYS A 1 420 ? 2.791 -3.122 -24.935 1.00 83.06 420 CYS A O 1
ATOM 3431 N N . PHE A 1 421 ? 1.923 -3.780 -26.917 1.00 85.25 421 PHE A N 1
ATOM 3432 C CA . PHE A 1 421 ? 1.190 -2.564 -27.239 1.00 85.25 421 PHE A CA 1
ATOM 3433 C C . PHE A 1 421 ? 0.163 -2.268 -26.146 1.00 85.25 421 PHE A C 1
ATOM 3435 O O . PHE A 1 421 ? 0.294 -1.250 -25.465 1.00 85.25 421 PHE A O 1
ATOM 3442 N N . ALA A 1 422 ? -0.761 -3.207 -25.902 1.00 89.12 422 ALA A N 1
ATOM 3443 C CA . ALA A 1 422 ? -1.820 -3.085 -24.903 1.00 89.12 422 ALA A CA 1
ATOM 3444 C C . ALA A 1 422 ? -1.251 -2.796 -23.505 1.00 89.12 422 ALA A C 1
ATOM 3446 O O . ALA A 1 422 ? -1.602 -1.808 -22.864 1.00 89.12 422 ALA A O 1
ATOM 3447 N N . LYS A 1 423 ? -0.268 -3.579 -23.051 1.00 88.19 423 LYS A N 1
ATOM 3448 C CA . LYS A 1 423 ? 0.333 -3.392 -21.725 1.00 88.19 423 LYS A CA 1
ATOM 3449 C C . LYS A 1 423 ? 0.902 -1.988 -21.521 1.00 88.19 423 LYS A C 1
ATOM 3451 O O . LYS A 1 423 ? 0.713 -1.395 -20.456 1.00 88.19 423 LYS A O 1
ATOM 3456 N N . HIS A 1 424 ? 1.656 -1.472 -22.493 1.00 85.62 424 HIS A N 1
ATOM 3457 C CA . HIS A 1 424 ? 2.336 -0.189 -22.325 1.00 85.62 424 HIS A CA 1
ATOM 3458 C C . HIS A 1 424 ? 1.389 0.997 -22.516 1.00 85.62 424 HIS A C 1
ATOM 3460 O O . HIS A 1 424 ? 1.526 1.959 -21.765 1.00 85.62 424 HIS A O 1
ATOM 3466 N N . ILE A 1 425 ? 0.423 0.926 -23.441 1.00 88.06 425 ILE A N 1
ATOM 3467 C CA . ILE A 1 425 ? -0.578 1.991 -23.595 1.00 88.06 425 ILE A CA 1
ATOM 3468 C C . ILE A 1 425 ? -1.471 2.083 -22.354 1.00 88.06 425 ILE A C 1
ATOM 3470 O O . ILE A 1 425 ? -1.601 3.164 -21.789 1.00 88.06 425 ILE A O 1
ATOM 3474 N N . ILE A 1 426 ? -1.950 0.948 -21.830 1.00 90.06 426 ILE A N 1
ATOM 3475 C CA . ILE A 1 426 ? -2.738 0.911 -20.592 1.00 90.06 426 ILE A CA 1
ATOM 3476 C C . ILE A 1 426 ? 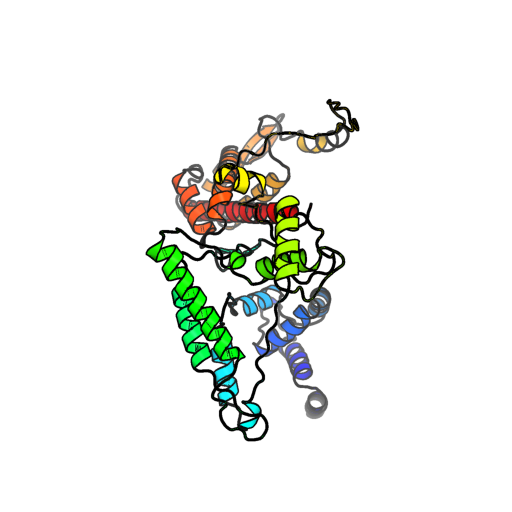-1.924 1.466 -19.419 1.00 90.06 426 ILE A C 1
ATOM 3478 O O . ILE A 1 426 ? -2.420 2.288 -18.655 1.00 90.06 426 ILE A O 1
ATOM 3482 N N . SER A 1 427 ? -0.651 1.077 -19.288 1.00 88.06 427 SER A N 1
ATOM 3483 C CA . SER A 1 427 ? 0.215 1.611 -18.226 1.00 88.06 427 SER A CA 1
ATOM 3484 C C . SER A 1 427 ? 0.404 3.128 -18.335 1.00 88.06 427 SER A C 1
ATOM 3486 O O . SER A 1 427 ? 0.465 3.812 -17.315 1.00 88.06 427 SER A O 1
ATOM 3488 N N . CYS A 1 428 ? 0.531 3.672 -19.549 1.00 85.94 428 CYS A N 1
ATOM 3489 C CA . CYS A 1 428 ? 0.613 5.116 -19.765 1.00 85.94 428 CYS A CA 1
ATOM 3490 C C . CYS A 1 428 ? -0.683 5.813 -19.334 1.00 85.94 428 CYS A C 1
ATOM 3492 O O . CYS A 1 428 ? -0.615 6.768 -18.561 1.00 85.94 428 CYS A O 1
ATOM 3494 N N . GLU A 1 429 ? -1.837 5.295 -19.754 1.00 88.56 429 GLU A N 1
ATOM 3495 C CA . GLU A 1 429 ? -3.141 5.883 -19.437 1.00 88.56 429 GLU A CA 1
ATOM 3496 C C . GLU A 1 429 ? -3.488 5.791 -17.948 1.00 88.56 429 GLU A C 1
ATOM 3498 O O . GLU A 1 429 ? -3.938 6.776 -17.370 1.00 88.56 429 GLU A O 1
ATOM 3503 N N . ILE A 1 430 ? -3.198 4.670 -17.277 1.00 89.25 430 ILE A N 1
ATOM 3504 C CA . ILE A 1 430 ? -3.381 4.557 -15.821 1.00 89.25 430 ILE A CA 1
ATOM 3505 C C . ILE A 1 430 ? -2.526 5.604 -15.092 1.00 89.25 430 ILE A C 1
ATOM 3507 O O . ILE A 1 430 ? -3.004 6.280 -14.183 1.00 89.25 430 ILE A O 1
ATOM 3511 N N . ASN A 1 431 ? -1.259 5.775 -15.483 1.00 88.62 431 ASN A N 1
ATOM 3512 C CA . ASN A 1 431 ? -0.390 6.770 -14.849 1.00 88.62 431 ASN A CA 1
ATOM 3513 C C . ASN A 1 431 ? -0.871 8.206 -15.110 1.00 88.62 431 ASN A C 1
ATOM 3515 O O . ASN A 1 431 ? -0.797 9.050 -14.212 1.00 88.62 431 ASN A O 1
ATOM 3519 N N . ALA A 1 432 ? -1.373 8.485 -16.317 1.00 86.62 432 ALA A N 1
ATOM 3520 C CA . ALA A 1 432 ? -1.967 9.772 -16.663 1.00 86.62 432 ALA A CA 1
ATOM 3521 C C . ALA A 1 432 ? -3.228 10.043 -15.830 1.00 86.62 432 ALA A C 1
ATOM 3523 O O . ALA A 1 432 ? -3.358 11.125 -15.256 1.00 86.62 432 ALA A O 1
ATOM 3524 N N . PHE A 1 433 ? -4.100 9.042 -15.686 1.00 89.38 433 PHE A N 1
ATOM 3525 C CA . PHE A 1 433 ? -5.282 9.086 -14.831 1.00 89.38 433 PHE A CA 1
ATOM 3526 C C . PHE A 1 433 ? -4.917 9.389 -13.374 1.00 89.38 433 PHE A C 1
ATOM 3528 O O . PHE A 1 433 ? -5.399 10.378 -12.825 1.00 89.38 433 PHE A O 1
ATOM 3535 N N . CYS A 1 434 ? -3.997 8.623 -12.776 1.00 89.00 434 CYS A N 1
ATOM 3536 C CA . CYS A 1 434 ? -3.527 8.870 -11.410 1.00 89.00 434 CYS A CA 1
ATOM 3537 C C . CYS A 1 434 ? -2.966 10.289 -11.260 1.00 89.00 434 CYS A C 1
ATOM 3539 O O . CYS A 1 434 ? -3.303 10.994 -10.316 1.00 89.00 434 CYS A O 1
ATOM 3541 N N . THR A 1 435 ? -2.153 10.747 -12.217 1.00 88.19 435 THR A N 1
ATOM 3542 C CA . THR A 1 435 ? -1.582 12.104 -12.195 1.00 88.19 435 THR A CA 1
ATOM 3543 C C . THR A 1 435 ? -2.667 13.178 -12.253 1.00 88.19 435 THR A C 1
ATOM 3545 O O . THR A 1 435 ? -2.582 14.159 -11.518 1.00 88.19 435 THR A O 1
ATOM 3548 N N . LYS A 1 436 ? -3.688 13.002 -13.099 1.00 88.06 436 LYS A N 1
ATOM 3549 C CA . LYS A 1 436 ? -4.817 13.932 -13.218 1.00 88.06 436 LYS A CA 1
ATOM 3550 C C . LYS A 1 436 ? -5.612 14.002 -11.916 1.00 88.06 436 LYS A C 1
ATOM 3552 O O . LYS A 1 436 ? -5.832 15.097 -11.413 1.00 88.06 436 LYS A O 1
ATOM 3557 N N . VAL A 1 437 ? -5.974 12.853 -11.345 1.00 86.44 437 VAL A N 1
ATOM 3558 C CA . VAL A 1 437 ? -6.694 12.788 -10.064 1.00 86.44 437 VAL A CA 1
ATOM 3559 C C . VAL A 1 437 ? -5.866 13.416 -8.942 1.00 86.44 437 VAL A C 1
ATOM 3561 O O . VAL A 1 437 ? -6.372 14.243 -8.195 1.00 86.44 437 VAL A O 1
ATOM 3564 N N . ASN A 1 438 ? -4.570 13.117 -8.869 1.00 89.25 438 ASN A N 1
ATOM 3565 C CA . ASN A 1 438 ? -3.685 13.687 -7.853 1.00 89.25 438 ASN A CA 1
ATOM 3566 C C . ASN A 1 438 ? -3.543 15.210 -7.955 1.00 89.25 438 ASN A C 1
ATOM 3568 O O . ASN A 1 438 ? -3.384 15.862 -6.928 1.00 89.25 438 ASN A O 1
ATOM 3572 N N . ARG A 1 439 ? -3.593 15.786 -9.165 1.00 86.88 439 ARG A N 1
ATOM 3573 C CA . ARG A 1 439 ? -3.595 17.248 -9.344 1.00 86.88 439 ARG A CA 1
ATOM 3574 C C . ARG A 1 439 ? -4.851 17.868 -8.739 1.00 86.88 439 ARG A C 1
ATOM 3576 O O . ARG A 1 439 ? -4.710 18.740 -7.884 1.00 86.88 439 ARG A O 1
ATOM 3583 N N . ILE A 1 440 ? -6.016 17.300 -9.056 1.00 86.06 440 ILE A N 1
ATOM 3584 C CA . ILE A 1 440 ? -7.311 17.708 -8.492 1.00 86.06 440 ILE A CA 1
ATOM 3585 C C . ILE A 1 440 ? -7.280 17.616 -6.959 1.00 86.06 440 ILE A C 1
ATOM 3587 O O . ILE A 1 440 ? -7.573 18.596 -6.283 1.00 86.06 440 ILE A O 1
ATOM 3591 N N . LEU A 1 441 ? -6.832 16.482 -6.406 1.00 80.19 441 LEU A N 1
ATOM 3592 C CA . LEU A 1 441 ? -6.708 16.278 -4.953 1.00 80.19 441 LEU A CA 1
ATOM 3593 C C . LEU A 1 441 ? -5.726 17.255 -4.286 1.00 80.19 441 LEU A C 1
ATOM 3595 O O . LEU A 1 441 ? -5.864 17.562 -3.107 1.00 80.19 441 LEU A O 1
ATOM 3599 N N . SER A 1 442 ? -4.731 17.750 -5.028 1.00 79.88 442 SER A N 1
ATOM 3600 C CA . SER A 1 442 ? -3.778 18.758 -4.549 1.00 79.88 442 SER A CA 1
ATOM 3601 C C . SER A 1 442 ? -4.237 20.208 -4.750 1.00 79.88 442 SER A C 1
ATOM 3603 O O . SER A 1 442 ? -3.467 21.119 -4.445 1.00 79.88 442 SER A O 1
ATOM 3605 N N . GLY A 1 443 ? -5.448 20.428 -5.277 1.00 73.38 443 GLY A N 1
ATOM 3606 C CA . GLY A 1 443 ? -5.987 21.757 -5.581 1.00 73.38 443 GLY A CA 1
ATOM 3607 C C . GLY A 1 443 ? -5.314 22.449 -6.772 1.00 73.38 443 GLY A C 1
ATOM 3608 O O . GLY A 1 443 ? -5.198 23.673 -6.768 1.00 73.38 443 GLY A O 1
ATOM 3609 N N . LYS A 1 444 ? -4.812 21.680 -7.748 1.00 51.03 444 LYS A N 1
ATOM 3610 C CA . LYS A 1 444 ? -4.080 22.166 -8.931 1.00 51.03 444 LYS A CA 1
ATOM 3611 C C . LYS A 1 444 ? -4.752 21.824 -10.249 1.00 51.03 444 LYS A C 1
ATOM 3613 O O . LYS A 1 444 ? -5.328 20.716 -10.344 1.00 51.03 444 LYS A O 1
#

Nearest PDB structures (foldseek):
  6p5a-assembly1_G  TM=4.139E-01  e=7.769E-02  Drosophila melanogaster
  6pt3-assembly1_A  TM=1.780E-01  e=2.782E+00  Homo sapiens
  8ct1-assembly1_A  TM=1.073E-01  e=2.056E+00  Homo sapiens

Organism: NCBI:txid471704

Radius of gyration: 32.54 Å; Cα contacts (8 Å, |Δi|>4): 289; chains: 1; bounding box: 104×62×93 Å

pLDDT: mean 76.71, std 18.79, range [22.08, 96.5]

Sequence (444 aa):
MLSTFVAFNLFANKLNSRQLTFFQLQLRLSGTIPNGRRFTKEEKALALSFYKTSGQCYYLLRSMFFLPSVRTLRNMLSHLKLDTGLNRTILTALKSCVNEMKNEKDKLVILMWDEMKTSAHLQYDPNVDKVVGFEDWVSINSGHKEFCVEQRKFIQNMRFVHKITMRPVHRVPCITNWLITLQGFILLYKRLILKEGFKSFSPRYINQDNLENYFGRIRSQGCRNIVPSSWQFIGAYKSLLIYNFTSPHSLSANCENDEGDMLLNLAYMLDKHGNNLDSDILDKDNINIENNYNDNTDINQIIYDVENSTKSLSTDSTSYSQSNLASVAFVIRKMLRIMKDCIEYKSNIFSNRDINGNIVQCLNPKILQSFTRSVQIIQNLLQSFAFVKNIVTKLTEVLIEEEIMEWIQCSHHAPLIRQCFAKHIISCEINAFCTKVNRILSGK

Solvent-accessible surface area (backbone atoms only — not comparable to full-atom values): 27598 Å² total; per-residue (Å²): 114,70,67,62,55,52,50,48,51,60,51,51,74,74,44,54,75,69,56,42,52,52,52,51,49,44,61,72,47,54,95,53,54,84,90,72,62,83,77,56,71,66,57,46,52,53,53,41,52,48,36,72,74,34,56,69,60,34,57,55,48,45,76,77,41,87,58,82,53,70,65,59,48,50,56,62,51,66,72,65,81,82,69,89,77,86,54,62,69,59,53,51,52,51,51,53,55,54,71,70,51,85,53,76,74,77,72,63,80,86,90,83,88,83,88,76,93,74,80,82,48,52,44,77,39,84,89,70,29,32,49,44,65,70,83,76,57,44,37,94,86,56,56,52,66,61,48,42,54,52,51,44,56,55,60,69,69,60,83,49,57,40,94,81,83,62,45,78,51,93,78,49,69,67,60,55,50,52,48,48,51,44,49,50,52,52,47,47,47,49,44,44,40,73,67,71,62,43,76,58,50,58,62,75,84,71,49,66,37,62,56,52,50,52,53,50,54,46,22,51,46,90,80,58,39,90,78,65,51,75,69,52,44,54,51,32,50,55,52,31,36,70,54,66,64,68,67,85,76,64,96,81,60,92,56,68,84,76,88,74,81,84,92,74,39,50,68,60,53,46,67,75,63,70,65,95,70,81,90,79,86,80,85,87,79,88,81,88,83,85,87,85,90,86,86,87,86,87,91,71,83,68,58,66,76,54,51,75,80,44,76,87,73,80,88,72,95,70,96,71,58,79,71,56,57,56,52,51,53,49,43,50,57,54,49,52,67,79,47,82,84,50,68,72,52,52,65,58,51,38,36,80,42,76,59,96,89,40,82,41,84,38,72,26,66,68,55,56,53,30,50,53,52,49,50,52,54,50,60,65,44,43,80,80,39,48,85,38,76,44,39,60,60,54,51,38,53,52,49,58,75,67,53,56,57,66,81,58,69,44,99,85,50,28,70,64,45,50,52,48,47,42,54,44,51,49,52,50,50,53,52,50,50,27,52,53,53,35,31,54,71,69,77,92

Foldseek 3Di:
DVVVVVVVVVVLVPDDPLRNLQVCLQVVCPPPDLVRRDDDPSLLVSLLVVCVVPVVVSVVVVVVGVHDDPVVSVVVCVVDDDDPDDDPVVVVVVVVVLVPDPDPVVNDDDDDDDDDDDFQFWDQDPVFRATPRDFQKDAPPSCVLVVLVVVLVVLVPDWDADPPPRHTDPDDPVSVVSNVVSVVVNVCCCPVCVPVPHRTGTCVVVDCQVVVLVLQQLQPPPPRNNDDDPVSSVVSVLVCLAVVVPDDDDPPDPGDDDPDDDPDHPVVVCVVVDDDDDDDDDDDDDDDDDDDDDDDDDPDPVVVVVCVVCVQPDDDDDDDDPLLVVLLVVLVVQLCVVPVPDPVVQPLQWDWDDDPNDTDTDGDVLSVVLLVVLLVVLVVCCVPPNRPTNSLVVSLVVSVVVCSQVSQDDPPCSVVSSSSNSNSSSVSSSRVVSVVVSCVSVVD